Protein AF-0000000076551078 (afdb_homodimer)

pLDDT: mean 90.13, std 15.32, range [28.06, 98.62]

Solvent-accessible surface area (backbone atoms only — not comparable to full-atom values): 25215 Å² total; per-residue (Å²): 138,80,81,75,78,77,74,73,76,74,71,79,77,77,78,70,76,48,56,41,54,55,49,49,54,53,44,67,72,50,42,61,58,36,50,52,25,46,49,53,33,75,64,34,92,59,34,76,73,40,46,61,58,51,49,49,45,47,48,50,46,51,55,41,47,52,51,48,34,53,50,30,20,53,55,15,60,74,33,80,86,38,75,47,28,63,54,47,18,62,50,32,54,52,51,46,64,71,51,62,66,55,59,58,33,45,44,49,16,32,41,70,74,71,41,46,62,70,59,57,72,68,51,78,72,51,72,38,50,40,44,41,49,3,40,49,51,39,43,28,69,77,65,40,40,66,19,52,51,20,40,50,48,49,58,40,64,58,56,62,50,67,70,60,50,53,54,47,34,67,74,62,64,53,61,72,70,49,40,49,36,57,52,50,42,44,68,49,20,60,59,53,35,52,49,48,40,52,54,51,47,71,42,81,68,48,73,68,52,52,49,37,17,48,51,33,27,52,49,39,43,52,27,52,23,49,40,35,45,48,58,55,52,69,82,101,138,81,82,76,77,76,75,72,76,74,71,80,78,78,78,70,76,48,56,41,54,54,49,49,55,53,44,68,73,50,42,60,57,35,50,50,23,46,49,52,34,76,64,34,92,59,34,76,74,40,46,61,58,50,50,49,46,48,48,50,46,51,55,43,48,51,50,49,34,53,50,29,21,52,55,15,59,74,32,79,85,38,75,50,26,62,53,46,20,62,49,32,53,52,50,45,63,70,53,60,64,53,59,57,33,44,44,49,15,33,40,70,74,72,42,47,62,70,59,56,72,70,53,77,72,50,71,38,50,39,45,41,50,4,41,49,52,38,42,30,69,77,63,41,41,66,18,52,50,21,40,50,48,49,60,41,63,57,57,62,50,67,70,59,51,54,54,47,34,67,75,61,64,53,62,72,71,48,40,48,36,57,51,51,41,44,67,50,20,62,59,53,33,52,49,50,38,50,53,51,48,71,42,81,70,50,74,68,53,52,50,38,19,47,50,33,28,53,48,39,44,50,26,54,24,51,41,36,46,49,57,56,52,69,81,100

Foldseek 3Di:
DDPPPPPPPPPPPPPPDFLLRVLVVLCVVQCVLVVVLVVLQLPFPVNLVLVLVVLLQVLLLLVLLLVLLVVQLVLLVVVVPAQLSVLSNVVSVVVSVVSVCLSVLSQQLSVLVPQHPVNSVPDDHDPLSCQLSVVSVCLCVVPNSLLCLLVLLLVLPPQDAPVSLVVSCVVNVRDPSSCRSSVVSNVCSVVVNVVSSVSSRVGPDDPVSSVSNNVSNNSNSVSSSVVSNVSSPVVD/DDDPPPPPPPPPPPPPDFLLRVLVVLCVVQCVLVVVLVVLQLPFPVNLVLVLVVLLLVLLLLVLLLVLLVVQLVLLVVVVPAQLSVLSNVVSVVVSVVSVCLSVLSQQLSVLVPQHPVNSVPDDHDPLSCQLSVVSVCLCVVPNSLLCLLVLLLVLPPQDAPVSVVVSCVVNVRDPSSCRSSVVSNVCSVVVNVVSSVSSRVTPDDPVSSVSNNVSNNSNSVSSSVVSNVSSPVVD

Organism: NCBI:txid570835

Sequence (472 aa):
MGTVEYLSAAEPVINDPTHSQILWNKIRAAENRLNSSGDRFWNHPNLVELYPQFLIQMHHTMLGGLGLMDFAASRAKAMPHDPVAQIVAPYLTRHLTEEQDHIEWVLADLAVLGVDAKTVRGTAPAAQVVSLIGGQYYWINAGHPVALFGYLILLEGFAPIPHQLDSIMERTGLPSSSFSCLRGHAEDDPSHLADLNHILDSMPLTAEQTKRVGLSMFNTVDTVSSLLDDLSTQASMGTVEYLSAAEPVINDPTHSQILWNKIRAAENRLNSSGDRFWNHPNLVELYPQFLIQMHHTMLGGLGLMDFAASRAKAMPHDPVAQIVAPYLTRHLTEEQDHIEWVLADLAVLGVDAKTVRGTAPAAQVVSLIGGQYYWINAGHPVALFGYLILLEGFAPIPHQLDSIMERTGLPSSSFSCLRGHAEDDPSHLADLNHILDSMPLTAEQTKRVGLSMFNTVDTVSSLLDDLSTQAS

InterPro domains:
  IPR016084 Haem oxygenase-like, multi-helical [G3DSA:1.20.910.10] (31-236)
  IPR016084 Haem oxygenase-like, multi-helical [SSF48613] (20-224)

Secondary structure (DSSP, 8-state):
------------------HHHHHHHHHHHHHHHHHHHHHHHHT-TTHHHHHHHHHHHHHHHHHHHHHHHHHHHHHHHT-TT-HHHHHHHHHHHHHHHHHTTHHHHHHHHHHHTT--HHHHHHSPPPHHHHHHHHHHHHHHHHT-GGGHHHHHHHHHHHSPPHHHHHHHHHHH---GGGGHHHHHHHHHHHHHHHHHHHHHHHS---HHHHHHHHHHHHHHHHHHHHHHHHHHHHT-/------------------HHHHHHHHHHHHHHHHHHHHHHHHT-TTHHHHHHHHHHHHHHHHHHHHHHHHHHHHHHHT-TT-HHHHHHHHHHHHHHHHHTTHHHHHHHHHHHTT--HHHHHHSPPPHHHHHHHHHHHHHHHHT-GGGHHHHHHHHHHHSPPHHHHHHHHHHH---GGGGHHHHHHHHHHHHHHHHHHHHHHHS---HHHHHHHHHHHHHHHHHHHHHHHHHHHHT-

Radius of gyration: 26.38 Å; Cα contacts (8 Å, |Δi|>4): 538; chains: 2; bounding box: 137×66×60 Å

Nearest PDB structures (foldseek):
  3dde-assembly1_A  TM=8.020E-01  e=7.632E-06  Shewanella denitrificans OS217
  4wwj-assembly1_A  TM=7.926E-01  e=2.341E-05  Pseudomonas protegens Pf-5
  6p5q-assembly1_A  TM=7.565E-01  e=8.592E-05  Pseudomonas fluorescens
  6p5q-assembly1_B  TM=7.307E-01  e=9.398E-05  Pseudomonas fluorescens
  2gm7-assembly1_C  TM=5.978E-01  e=2.713E-03  Pyrobaculum aerophilum str. IM2

Structure (mmCIF, N/CA/C/O backbone):
data_AF-0000000076551078-model_v1
#
loop_
_entity.id
_entity.type
_entity.pdbx_description
1 polymer 'Heme oxygenase-like protein'
#
loop_
_atom_site.group_PDB
_atom_site.id
_atom_site.type_symbol
_atom_site.label_atom_id
_atom_site.label_alt_id
_atom_site.label_comp_id
_atom_site.label_asym_id
_atom_site.label_entity_id
_atom_site.label_seq_id
_atom_site.pdbx_PDB_ins_code
_atom_site.Cartn_x
_atom_site.Cartn_y
_atom_site.Cartn_z
_atom_site.occupancy
_atom_site.B_iso_or_equiv
_atom_site.auth_seq_id
_atom_site.auth_comp_id
_atom_site.auth_asym_id
_atom_site.auth_atom_id
_atom_site.pdbx_PDB_model_num
ATOM 1 N N . MET A 1 1 ? 68.562 -8.461 -31.156 1 28.06 1 MET A N 1
ATOM 2 C CA . MET A 1 1 ? 67.188 -7.855 -31.219 1 28.06 1 MET A CA 1
ATOM 3 C C . MET A 1 1 ? 66.188 -8.688 -30.422 1 28.06 1 MET A C 1
ATOM 5 O O . MET A 1 1 ? 65.812 -9.773 -30.859 1 28.06 1 MET A O 1
ATOM 9 N N . GLY A 1 2 ? 66.312 -8.828 -29.062 1 32.97 2 GLY A N 1
ATOM 10 C CA . GLY A 1 2 ? 65.688 -9.664 -28.094 1 32.97 2 GLY A CA 1
ATOM 11 C C . GLY A 1 2 ? 64.188 -9.359 -27.953 1 32.97 2 GLY A C 1
ATOM 12 O O . GLY A 1 2 ? 63.781 -8.203 -27.797 1 32.97 2 GLY A O 1
ATOM 13 N N . THR A 1 3 ? 63.312 -10.148 -28.594 1 34.22 3 THR A N 1
ATOM 14 C CA . THR A 1 3 ? 61.844 -10.055 -28.641 1 34.22 3 THR A CA 1
ATOM 15 C C . THR A 1 3 ? 61.25 -10.094 -27.234 1 34.22 3 THR A C 1
ATOM 17 O O . THR A 1 3 ? 61.375 -11.102 -26.531 1 34.22 3 THR A O 1
ATOM 20 N N . VAL A 1 4 ? 61.219 -8.953 -26.5 1 35.09 4 VAL A N 1
ATOM 21 C CA . VAL A 1 4 ? 60.531 -8.805 -25.203 1 35.09 4 VAL A CA 1
ATOM 22 C C . VAL A 1 4 ? 59.094 -9.219 -25.344 1 35.09 4 VAL A C 1
ATOM 24 O O . VAL A 1 4 ? 58.344 -8.68 -26.172 1 35.09 4 VAL A O 1
ATOM 27 N N . GLU A 1 5 ? 58.688 -10.453 -24.969 1 33.12 5 GLU A N 1
ATOM 28 C CA . GLU A 1 5 ? 57.312 -10.938 -24.812 1 33.12 5 GLU A CA 1
ATOM 29 C C . GLU A 1 5 ? 56.562 -10.062 -23.828 1 33.12 5 GLU A C 1
ATOM 31 O O . GLU A 1 5 ? 56.969 -9.906 -22.672 1 33.12 5 GLU A O 1
ATOM 36 N N . TYR A 1 6 ? 55.875 -8.953 -24.266 1 31.22 6 TYR A N 1
ATOM 37 C CA . TYR A 1 6 ? 54.875 -8.203 -23.484 1 31.22 6 TYR A CA 1
ATOM 38 C C . TYR A 1 6 ? 53.844 -9.117 -22.891 1 31.22 6 TYR A C 1
ATOM 40 O O . TYR A 1 6 ? 53.062 -9.734 -23.625 1 31.22 6 TYR A O 1
ATOM 48 N N . LEU A 1 7 ? 54.125 -9.875 -21.828 1 33.97 7 LEU A N 1
ATOM 49 C CA . LEU A 1 7 ? 53.062 -10.5 -21.094 1 33.97 7 LEU A CA 1
ATOM 50 C C . LEU A 1 7 ? 52 -9.484 -20.719 1 33.97 7 LEU A C 1
ATOM 52 O O . LEU A 1 7 ? 52.281 -8.484 -20.047 1 33.97 7 LEU A O 1
ATOM 56 N N . SER A 1 8 ? 51.094 -9.172 -21.609 1 32.88 8 SER A N 1
ATOM 57 C CA . SER A 1 8 ? 49.906 -8.383 -21.266 1 32.88 8 SER A CA 1
ATOM 58 C C . SER A 1 8 ? 49.312 -8.859 -19.938 1 32.88 8 SER A C 1
ATOM 60 O O . SER A 1 8 ? 49.062 -10.055 -19.766 1 32.88 8 SER A O 1
ATOM 62 N N . ALA A 1 9 ? 49.594 -8.312 -18.828 1 36.22 9 ALA A N 1
ATOM 63 C CA . ALA A 1 9 ? 48.938 -8.516 -17.531 1 36.22 9 ALA A CA 1
ATOM 64 C C . ALA A 1 9 ? 47.438 -8.688 -17.688 1 36.22 9 ALA A C 1
ATOM 66 O O . ALA A 1 9 ? 46.75 -7.77 -18.109 1 36.22 9 ALA A O 1
ATOM 67 N N . ALA A 1 10 ? 47.031 -9.852 -18.047 1 38.16 10 ALA A N 1
ATOM 68 C CA . ALA A 1 10 ? 45.625 -10.219 -17.984 1 38.16 10 ALA A CA 1
ATOM 69 C C . ALA A 1 10 ? 44.938 -9.617 -16.734 1 38.16 10 ALA A C 1
ATOM 71 O O . ALA A 1 10 ? 45.406 -9.82 -15.617 1 38.16 10 ALA A O 1
ATOM 72 N N . GLU A 1 11 ? 44.406 -8.414 -16.734 1 40.09 11 GLU A N 1
ATOM 73 C CA . GLU A 1 11 ? 43.625 -7.836 -15.633 1 40.09 11 GLU A CA 1
ATOM 74 C C . GLU A 1 11 ? 42.719 -8.875 -15.008 1 40.09 11 GLU A C 1
ATOM 76 O O . GLU A 1 11 ? 42.031 -9.609 -15.719 1 40.09 11 GLU A O 1
ATOM 81 N N . PRO A 1 12 ? 42.906 -9.445 -13.82 1 39.56 12 PRO A N 1
ATOM 82 C CA . PRO A 1 12 ? 41.938 -10.352 -13.18 1 39.56 12 PRO A CA 1
ATOM 83 C C . PRO A 1 12 ? 40.5 -9.906 -13.359 1 39.56 12 PRO A C 1
ATOM 85 O O . PRO A 1 12 ? 40.188 -8.734 -13.156 1 39.56 12 PRO A O 1
ATOM 88 N N . VAL A 1 13 ? 39.688 -10.375 -14.281 1 42.12 13 VAL A N 1
ATOM 89 C CA . VAL A 1 13 ? 38.25 -10.148 -14.469 1 42.12 13 VAL A CA 1
ATOM 90 C C . VAL A 1 13 ? 37.531 -10.242 -13.125 1 42.12 13 VAL A C 1
ATOM 92 O O . VAL A 1 13 ? 37.406 -11.336 -12.562 1 42.12 13 VAL A O 1
ATOM 95 N N . ILE A 1 14 ? 37.812 -9.531 -12.141 1 48.12 14 ILE A N 1
ATOM 96 C CA . ILE A 1 14 ? 37.031 -9.508 -10.914 1 48.12 14 ILE A CA 1
ATOM 97 C C . ILE A 1 14 ? 35.531 -9.586 -11.242 1 48.12 14 ILE A C 1
ATOM 99 O O . ILE A 1 14 ? 35 -8.688 -11.883 1 48.12 14 ILE A O 1
ATOM 103 N N . ASN A 1 15 ? 34.875 -10.727 -11.562 1 62.06 15 ASN A N 1
ATOM 104 C CA . ASN A 1 15 ? 33.5 -11 -12.031 1 62.06 15 ASN A CA 1
ATOM 105 C C . ASN A 1 15 ? 32.469 -10.461 -11.055 1 62.06 15 ASN A C 1
ATOM 107 O O . ASN A 1 15 ? 32.156 -11.102 -10.047 1 62.06 15 ASN A O 1
ATOM 111 N N . ASP A 1 16 ? 32.188 -9.234 -10.852 1 83 16 ASP A N 1
ATOM 112 C CA . ASP A 1 16 ? 31.172 -8.609 -10.031 1 83 16 ASP A CA 1
ATOM 113 C C . ASP A 1 16 ? 29.828 -9.312 -10.211 1 83 16 ASP A C 1
ATOM 115 O O . ASP A 1 16 ? 29.469 -9.695 -11.328 1 83 16 ASP A O 1
ATOM 119 N N . PRO A 1 17 ? 29.281 -9.688 -9.078 1 93.38 17 PRO A N 1
ATOM 120 C CA . PRO A 1 17 ? 27.984 -10.344 -9.203 1 93.38 17 PRO A CA 1
ATOM 121 C C . PRO A 1 17 ? 26.969 -9.508 -10 1 93.38 17 PRO A C 1
ATOM 123 O O . PRO A 1 17 ? 27.016 -8.281 -9.961 1 93.38 17 PRO A O 1
ATOM 126 N N . THR A 1 18 ? 26.203 -10.25 -10.773 1 96.56 18 THR A N 1
ATOM 127 C CA . THR A 1 18 ? 25.125 -9.594 -11.492 1 96.56 18 THR A CA 1
ATOM 128 C C . THR A 1 18 ? 24.047 -9.094 -10.531 1 96.56 18 THR A C 1
ATOM 130 O O . THR A 1 18 ? 24.062 -9.438 -9.344 1 96.56 18 THR A O 1
ATOM 133 N N . HIS A 1 19 ? 23.172 -8.273 -10.977 1 97.69 19 HIS A N 1
ATOM 134 C CA . HIS A 1 19 ? 22.078 -7.766 -10.156 1 97.69 19 HIS A CA 1
ATOM 135 C C . HIS A 1 19 ? 21.188 -8.898 -9.656 1 97.69 19 HIS A C 1
ATOM 137 O O . HIS A 1 19 ? 20.766 -8.898 -8.5 1 97.69 19 HIS A O 1
ATOM 143 N N . SER A 1 20 ? 20.906 -9.836 -10.531 1 97.31 20 SER A N 1
ATOM 144 C CA . SER A 1 20 ? 20.062 -10.961 -10.109 1 97.31 20 SER A CA 1
ATOM 145 C C . SER A 1 20 ? 20.766 -11.812 -9.062 1 97.31 20 SER A C 1
ATOM 147 O O . SER A 1 20 ? 20.125 -12.32 -8.141 1 97.31 20 SER A O 1
ATOM 149 N N . GLN A 1 21 ? 22.031 -12 -9.203 1 96.62 21 GLN A N 1
ATOM 150 C CA . GLN A 1 21 ? 22.781 -12.75 -8.203 1 96.62 21 GLN A CA 1
ATOM 151 C C . GLN A 1 21 ? 22.734 -12.07 -6.84 1 96.62 21 GLN A C 1
ATOM 153 O O . GLN A 1 21 ? 22.594 -12.734 -5.812 1 96.62 21 GLN A O 1
ATOM 158 N N . ILE A 1 22 ? 22.891 -10.797 -6.863 1 96.94 22 ILE A N 1
ATOM 159 C CA . ILE A 1 22 ? 22.797 -10.023 -5.629 1 96.94 22 ILE A CA 1
ATOM 160 C C . ILE A 1 22 ? 21.422 -10.234 -4.996 1 96.94 22 ILE A C 1
ATOM 162 O O . ILE A 1 22 ? 21.328 -10.484 -3.793 1 96.94 22 ILE A O 1
ATOM 166 N N . LEU A 1 23 ? 20.375 -10.125 -5.781 1 97.19 23 LEU A N 1
ATOM 167 C CA . LEU A 1 23 ? 19.016 -10.297 -5.277 1 97.19 23 LEU A CA 1
ATOM 168 C C . LEU A 1 23 ? 18.812 -11.711 -4.746 1 97.19 23 LEU A C 1
ATOM 170 O O . LEU A 1 23 ? 18.25 -11.898 -3.666 1 97.19 23 LEU A O 1
ATOM 174 N N . TRP A 1 24 ? 19.297 -12.742 -5.434 1 96 24 TRP A N 1
ATOM 175 C CA . TRP A 1 24 ? 19.078 -14.125 -5.031 1 96 24 TRP A CA 1
ATOM 176 C C . TRP A 1 24 ? 19.875 -14.453 -3.773 1 96 24 TRP A C 1
ATOM 178 O O . TRP A 1 24 ? 19.469 -15.305 -2.977 1 96 24 TRP A O 1
ATOM 188 N N . ASN A 1 25 ? 20.984 -13.797 -3.578 1 96.19 25 ASN A N 1
ATOM 189 C CA . ASN A 1 25 ? 21.672 -13.922 -2.297 1 96.19 25 ASN A CA 1
ATOM 190 C C . ASN A 1 25 ? 20.797 -13.422 -1.145 1 96.19 25 ASN A C 1
ATOM 192 O O . ASN A 1 25 ? 20.781 -14.031 -0.072 1 96.19 25 ASN A O 1
ATOM 196 N N . LYS A 1 26 ? 20.141 -12.352 -1.36 1 96.12 26 LYS A N 1
ATOM 197 C CA . LYS A 1 26 ? 19.219 -11.828 -0.355 1 96.12 26 LYS A CA 1
ATOM 198 C C . LYS A 1 26 ? 18.031 -12.773 -0.151 1 96.12 26 LYS A C 1
ATOM 200 O O . LYS A 1 26 ? 17.594 -12.984 0.979 1 96.12 26 LYS A O 1
ATOM 205 N N . ILE A 1 27 ? 17.547 -13.32 -1.249 1 95.75 27 ILE A N 1
ATOM 206 C CA . ILE A 1 27 ? 16.422 -14.242 -1.168 1 95.75 27 ILE A CA 1
ATOM 207 C C . ILE A 1 27 ? 16.828 -15.469 -0.355 1 95.75 27 ILE A C 1
ATOM 209 O O . ILE A 1 27 ? 16.078 -15.906 0.53 1 95.75 27 ILE A O 1
ATOM 213 N N . ARG A 1 28 ? 17.969 -16.016 -0.592 1 94.5 28 ARG A N 1
ATOM 214 C CA . ARG A 1 28 ? 18.453 -17.188 0.124 1 94.5 28 ARG A CA 1
ATOM 215 C C . ARG A 1 28 ? 18.562 -16.922 1.619 1 94.5 28 ARG A C 1
ATOM 217 O O . ARG A 1 28 ? 18.328 -17.797 2.441 1 94.5 28 ARG A O 1
ATOM 224 N N . ALA A 1 29 ? 18.844 -15.688 1.913 1 93.69 29 ALA A N 1
ATOM 225 C CA . ALA A 1 29 ? 19 -15.305 3.314 1 93.69 29 ALA A CA 1
ATOM 226 C C . ALA A 1 29 ? 17.641 -15.172 3.994 1 93.69 29 ALA A C 1
ATOM 228 O O . ALA A 1 29 ? 17.531 -15.289 5.219 1 93.69 29 ALA A O 1
ATOM 229 N N . ALA A 1 30 ? 16.609 -15 3.193 1 93.88 30 ALA A N 1
ATOM 230 C CA . ALA A 1 30 ? 15.32 -14.672 3.789 1 93.88 30 ALA A CA 1
ATOM 231 C C . ALA A 1 30 ? 14.312 -15.797 3.549 1 93.88 30 ALA A C 1
ATOM 233 O O . ALA A 1 30 ? 13.258 -15.828 4.184 1 93.88 30 ALA A O 1
ATOM 234 N N . GLU A 1 31 ? 14.664 -16.75 2.719 1 92.38 31 GLU A N 1
ATOM 235 C CA . GLU A 1 31 ? 13.664 -17.688 2.209 1 92.38 31 GLU A CA 1
ATOM 236 C C . GLU A 1 31 ? 13.242 -18.688 3.281 1 92.38 31 GLU A C 1
ATOM 238 O O . GLU A 1 31 ? 12.203 -19.344 3.154 1 92.38 31 GLU A O 1
ATOM 243 N N . ASN A 1 32 ? 14.016 -18.828 4.371 1 93.44 32 ASN A N 1
ATOM 244 C CA . ASN A 1 32 ? 13.656 -19.797 5.41 1 93.44 32 ASN A CA 1
ATOM 245 C C . ASN A 1 32 ? 12.305 -19.453 6.043 1 93.44 32 ASN A C 1
ATOM 247 O O . ASN A 1 32 ? 11.531 -20.344 6.383 1 93.44 32 ASN A O 1
ATOM 251 N N . ARG A 1 33 ? 12.086 -18.188 6.25 1 94.19 33 ARG A N 1
ATOM 252 C CA . ARG A 1 33 ? 10.805 -17.75 6.805 1 94.19 33 ARG A CA 1
ATOM 253 C C . ARG A 1 33 ? 9.656 -18.156 5.891 1 94.19 33 ARG A C 1
ATOM 255 O O . ARG A 1 33 ? 8.648 -18.688 6.352 1 94.19 33 ARG A O 1
ATOM 262 N N . LEU A 1 34 ? 9.82 -17.906 4.68 1 93.69 34 LEU A N 1
ATOM 263 C CA . LEU A 1 34 ? 8.797 -18.203 3.682 1 93.69 34 LEU A CA 1
ATOM 264 C C . LEU A 1 34 ? 8.594 -19.719 3.559 1 93.69 34 LEU A C 1
ATOM 266 O O . LEU A 1 34 ? 7.453 -20.188 3.514 1 93.69 34 LEU A O 1
ATOM 270 N N . ASN A 1 35 ? 9.695 -20.422 3.537 1 92.75 35 ASN A N 1
ATOM 271 C CA . ASN A 1 35 ? 9.617 -21.875 3.439 1 92.75 35 ASN A CA 1
ATOM 272 C C . ASN A 1 35 ? 8.93 -22.484 4.66 1 92.75 35 ASN A C 1
ATOM 274 O O . ASN A 1 35 ? 8.141 -23.422 4.527 1 92.75 35 ASN A O 1
ATOM 278 N N . SER A 1 36 ? 9.234 -21.969 5.824 1 94.94 36 SER A N 1
ATOM 279 C CA . SER A 1 36 ? 8.633 -22.484 7.047 1 94.94 36 SER A CA 1
ATOM 280 C C . SER A 1 36 ? 7.125 -22.25 7.07 1 94.94 36 SER A C 1
ATOM 282 O O . SER A 1 36 ? 6.352 -23.156 7.402 1 94.94 36 SER A O 1
ATOM 284 N N . SER A 1 37 ? 6.75 -21.047 6.707 1 94.81 37 SER A N 1
ATOM 285 C CA . SER A 1 37 ? 5.324 -20.734 6.648 1 94.81 37 SER A CA 1
ATOM 286 C C . SER A 1 37 ? 4.621 -21.578 5.586 1 94.81 37 SER A C 1
ATOM 288 O O . SER A 1 37 ? 3.504 -22.047 5.801 1 9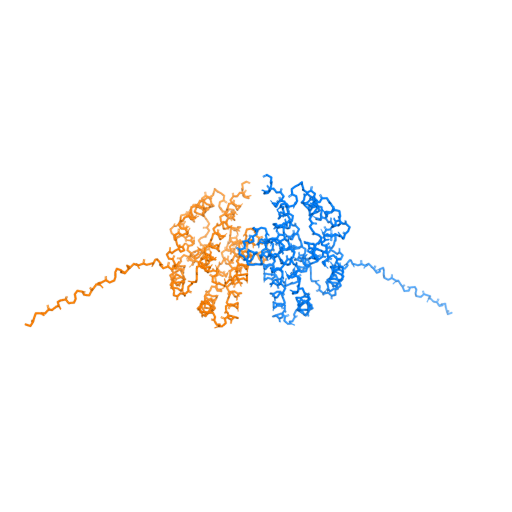4.81 37 SER A O 1
ATOM 290 N N . GLY A 1 38 ? 5.293 -21.719 4.465 1 93.5 38 GLY A N 1
ATOM 291 C CA . GLY A 1 38 ? 4.746 -22.562 3.41 1 93.5 38 GLY A CA 1
ATOM 292 C C . GLY A 1 38 ? 4.578 -24 3.826 1 93.5 38 GLY A C 1
ATOM 293 O O . GLY A 1 38 ? 3.535 -24.609 3.58 1 93.5 38 GLY A O 1
ATOM 294 N N . ASP A 1 39 ? 5.57 -24.5 4.457 1 92.62 39 ASP A N 1
ATOM 295 C CA . ASP A 1 39 ? 5.523 -25.891 4.93 1 92.62 39 ASP A CA 1
ATOM 296 C C . ASP A 1 39 ? 4.379 -26.078 5.922 1 92.62 39 ASP A C 1
ATOM 298 O O . ASP A 1 39 ? 3.658 -27.078 5.852 1 92.62 39 ASP A O 1
ATOM 302 N N . ARG A 1 40 ? 4.234 -25.172 6.828 1 94.12 40 ARG A N 1
ATOM 303 C CA . ARG A 1 40 ? 3.148 -25.266 7.797 1 94.12 40 ARG A CA 1
ATOM 304 C C . ARG A 1 40 ? 1.79 -25.234 7.105 1 94.12 40 ARG A C 1
ATOM 306 O O . ARG A 1 40 ? 0.884 -25.984 7.473 1 94.12 40 ARG A O 1
ATOM 313 N N . PHE A 1 41 ? 1.67 -24.469 6.137 1 94.69 41 PHE A N 1
ATOM 314 C CA . PHE A 1 41 ? 0.393 -24.344 5.441 1 94.69 41 PHE A CA 1
ATOM 315 C C . PHE A 1 41 ? 0.088 -25.609 4.641 1 94.69 41 PHE A C 1
ATOM 317 O O . PHE A 1 41 ? -0.972 -26.219 4.809 1 94.69 41 PHE A O 1
ATOM 324 N N . TRP A 1 42 ? 1.004 -26.062 3.852 1 93.56 42 TRP A N 1
ATOM 325 C CA . TRP A 1 42 ? 0.754 -27.141 2.896 1 93.56 42 TRP A CA 1
ATOM 326 C C . TRP A 1 42 ? 0.666 -28.484 3.607 1 93.56 42 TRP A C 1
ATOM 328 O O . TRP A 1 42 ? 0.124 -29.453 3.059 1 93.56 42 TRP A O 1
ATOM 338 N N . ASN A 1 43 ? 1.2 -28.484 4.805 1 93.19 43 ASN A N 1
ATOM 339 C CA . ASN A 1 43 ? 1.13 -29.719 5.574 1 93.19 43 ASN A CA 1
ATOM 340 C C . ASN A 1 43 ? 0.105 -29.625 6.699 1 93.19 43 ASN A C 1
ATOM 342 O O . ASN A 1 43 ? 0.049 -30.5 7.57 1 93.19 43 ASN A O 1
ATOM 346 N N . HIS A 1 44 ? -0.663 -28.609 6.652 1 94.88 44 HIS A N 1
ATOM 347 C CA . HIS A 1 44 ? -1.674 -28.438 7.688 1 94.88 44 HIS A CA 1
ATOM 348 C C . HIS A 1 44 ? -2.689 -29.578 7.676 1 94.88 44 HIS A C 1
ATOM 350 O O . HIS A 1 44 ? -3.121 -30.016 6.605 1 94.88 44 HIS A O 1
ATOM 356 N N . PRO A 1 45 ? -3.102 -30.047 8.859 1 94.06 45 PRO A N 1
ATOM 357 C CA . PRO A 1 45 ? -4.043 -31.156 8.906 1 94.06 45 PRO A CA 1
ATOM 358 C C . PRO A 1 45 ? -5.41 -30.812 8.328 1 94.06 45 PRO A C 1
ATOM 360 O O . PRO A 1 45 ? -6.133 -31.688 7.855 1 94.06 45 PRO A O 1
ATOM 363 N N . ASN A 1 46 ? -5.789 -29.594 8.359 1 95.75 46 ASN A N 1
ATOM 364 C CA . ASN A 1 46 ? -7.078 -29.141 7.84 1 95.75 46 ASN A CA 1
ATOM 365 C C . ASN A 1 46 ? -6.926 -28.422 6.5 1 95.75 46 ASN A C 1
ATOM 367 O O . ASN A 1 46 ? -7.645 -27.469 6.215 1 95.75 46 ASN A O 1
ATOM 371 N N . LEU A 1 47 ? -5.992 -28.797 5.684 1 95.75 47 LEU A N 1
ATOM 372 C CA . LEU A 1 47 ? -5.68 -28.141 4.426 1 95.75 47 LEU A CA 1
ATOM 373 C C . LEU A 1 47 ? -6.895 -28.109 3.508 1 95.75 47 LEU A C 1
ATOM 375 O O . LEU A 1 47 ? -7.109 -27.125 2.783 1 95.75 47 LEU A O 1
ATOM 379 N N . VAL A 1 48 ? -7.73 -29.109 3.545 1 96.19 48 VAL A N 1
ATOM 380 C CA . VAL A 1 48 ? -8.898 -29.203 2.672 1 96.19 48 VAL A CA 1
ATOM 381 C C . VAL A 1 48 ? -9.82 -28 2.916 1 96.19 48 VAL A C 1
ATOM 383 O O . VAL A 1 48 ? -10.375 -27.438 1.974 1 96.19 48 VAL A O 1
ATOM 386 N N . GLU A 1 49 ? -9.875 -27.609 4.148 1 95.5 49 GLU A N 1
ATOM 387 C CA . GLU A 1 49 ? -10.719 -26.469 4.516 1 95.5 49 GLU A CA 1
ATOM 388 C C . GLU A 1 49 ? -10.023 -25.141 4.223 1 95.5 49 GLU A C 1
ATOM 390 O O . GLU A 1 49 ? -10.688 -24.156 3.902 1 95.5 49 GLU A O 1
ATOM 395 N N . LEU A 1 50 ? -8.734 -25.156 4.238 1 96.56 50 LEU A N 1
ATOM 396 C CA . LEU A 1 50 ? -7.957 -23.922 4.125 1 96.56 50 LEU A CA 1
ATOM 397 C C . LEU A 1 50 ? -7.691 -23.578 2.662 1 96.56 50 LEU A C 1
ATOM 399 O O . LEU A 1 50 ? -7.523 -22.406 2.312 1 96.56 50 LEU A O 1
ATOM 403 N N . TYR A 1 51 ? -7.723 -24.547 1.816 1 96.69 51 TYR A N 1
ATOM 404 C CA . TYR A 1 51 ? -7.266 -24.406 0.437 1 96.69 51 TYR A CA 1
ATOM 405 C C . TYR A 1 51 ? -8.125 -23.406 -0.328 1 96.69 51 TYR A C 1
ATOM 407 O O . TYR A 1 51 ? -7.598 -22.516 -1.002 1 96.69 51 TYR A O 1
ATOM 415 N N . PRO A 1 52 ? -9.453 -23.5 -0.187 1 97.19 52 PRO A N 1
ATOM 416 C CA . PRO A 1 52 ? -10.242 -22.484 -0.885 1 97.19 52 PRO A CA 1
ATOM 417 C C . PRO A 1 52 ? -9.938 -21.062 -0.392 1 97.19 52 PRO A C 1
ATOM 419 O O . PRO A 1 52 ? -9.953 -20.109 -1.181 1 97.19 52 PRO A O 1
ATOM 422 N N . GLN A 1 53 ? -9.664 -20.906 0.886 1 96.81 53 GLN A N 1
ATOM 423 C CA . GLN A 1 53 ? -9.328 -19.594 1.431 1 96.81 53 GLN A CA 1
ATOM 424 C C . GLN A 1 53 ? -8 -19.078 0.87 1 96.81 53 GLN A C 1
ATOM 426 O O . GLN A 1 53 ? -7.855 -17.891 0.596 1 96.81 53 GLN A O 1
ATOM 431 N N . PHE A 1 54 ? -7.129 -20.031 0.753 1 96.94 54 PHE A N 1
ATOM 432 C CA . PHE A 1 54 ? -5.844 -19.703 0.144 1 96.94 54 PHE A CA 1
ATOM 433 C C . PHE A 1 54 ? -6.035 -19.234 -1.293 1 96.94 54 PHE A C 1
ATOM 435 O O . PHE A 1 54 ? -5.465 -18.219 -1.7 1 96.94 54 PHE A O 1
ATOM 442 N N . LEU A 1 55 ? -6.848 -19.906 -2.068 1 97.19 55 LEU A N 1
ATOM 443 C CA . LEU A 1 55 ? -7.082 -19.562 -3.463 1 97.19 55 LEU A CA 1
ATOM 444 C C . LEU A 1 55 ? -7.762 -18.188 -3.572 1 97.19 55 LEU A C 1
ATOM 446 O O . LEU A 1 55 ? -7.488 -17.438 -4.5 1 97.19 55 LEU A O 1
ATOM 450 N N . ILE A 1 56 ? -8.625 -17.922 -2.654 1 97.5 56 ILE A N 1
ATOM 451 C CA . ILE A 1 56 ? -9.289 -16.625 -2.646 1 97.5 56 ILE A CA 1
ATOM 452 C C . ILE A 1 56 ? -8.25 -15.523 -2.453 1 97.5 56 ILE A C 1
ATOM 454 O O . ILE A 1 56 ? -8.25 -14.531 -3.186 1 97.5 56 ILE A O 1
ATOM 458 N N . GLN A 1 57 ? -7.344 -15.695 -1.54 1 97.12 57 GLN A N 1
ATOM 459 C CA . GLN A 1 57 ? -6.316 -14.688 -1.307 1 97.12 57 GLN A CA 1
ATOM 460 C C . GLN A 1 57 ? -5.336 -14.625 -2.473 1 97.12 57 GLN A C 1
ATOM 462 O O . GLN A 1 57 ? -4.816 -13.555 -2.799 1 97.12 57 GLN A O 1
ATOM 467 N N . MET A 1 58 ? -5.082 -15.766 -3.047 1 95.94 58 MET A N 1
ATOM 468 C CA . MET A 1 58 ? -4.25 -15.781 -4.25 1 95.94 58 MET A CA 1
ATOM 469 C C . MET A 1 58 ? -4.895 -14.969 -5.367 1 95.94 58 MET A C 1
ATOM 471 O O . MET A 1 58 ? -4.207 -14.25 -6.09 1 95.94 58 MET A O 1
ATOM 475 N N . HIS A 1 59 ? -6.188 -15.102 -5.523 1 96.62 59 HIS A N 1
ATOM 476 C CA . HIS A 1 59 ? -6.91 -14.312 -6.512 1 96.62 59 HIS A CA 1
ATOM 477 C C . HIS A 1 59 ? -6.715 -12.82 -6.27 1 96.62 59 HIS A C 1
ATOM 479 O O . HIS A 1 59 ? -6.406 -12.07 -7.199 1 96.62 59 HIS A O 1
ATOM 485 N N . HIS A 1 60 ? -6.895 -12.414 -5.035 1 95.44 60 HIS A N 1
ATOM 486 C CA . HIS A 1 60 ? -6.695 -11.008 -4.695 1 95.44 60 HIS A CA 1
ATOM 487 C C . HIS A 1 60 ? -5.266 -10.562 -4.977 1 95.44 60 HIS A C 1
ATOM 489 O O . HIS A 1 60 ? -5.035 -9.453 -5.461 1 95.44 60 HIS A O 1
ATOM 495 N N . THR A 1 61 ? -4.316 -11.391 -4.695 1 95.88 61 THR A N 1
ATOM 496 C CA . THR A 1 61 ? -2.908 -11.078 -4.902 1 95.88 61 THR A CA 1
ATOM 497 C C . THR A 1 61 ? -2.598 -10.953 -6.391 1 95.88 61 THR A C 1
ATOM 499 O O . THR A 1 61 ? -1.902 -10.023 -6.812 1 95.88 61 THR A O 1
ATOM 502 N N . MET A 1 62 ? -3.129 -11.875 -7.152 1 95.06 62 MET A N 1
ATOM 503 C CA . MET A 1 62 ? -2.9 -11.852 -8.594 1 95.06 62 MET A CA 1
ATOM 504 C C . MET A 1 62 ? -3.508 -10.609 -9.219 1 95.06 62 MET A C 1
ATOM 506 O O . MET A 1 62 ? -2.881 -9.961 -10.07 1 95.06 62 MET A O 1
ATOM 510 N N . LEU A 1 63 ? -4.703 -10.289 -8.812 1 94.31 63 LEU A N 1
ATOM 511 C CA . LEU A 1 63 ? -5.348 -9.078 -9.305 1 94.31 63 LEU A CA 1
ATOM 512 C C . LEU A 1 63 ? -4.527 -7.844 -8.938 1 94.31 63 LEU A C 1
ATOM 514 O O . LEU A 1 63 ? -4.34 -6.949 -9.766 1 94.31 63 LEU A O 1
ATOM 518 N N . GLY A 1 64 ? -4.098 -7.797 -7.699 1 95.56 64 GLY A N 1
ATOM 519 C CA . GLY A 1 64 ? -3.225 -6.711 -7.277 1 95.56 64 GLY A CA 1
ATOM 520 C C . GLY A 1 64 ? -1.939 -6.633 -8.078 1 95.56 64 GLY A C 1
ATOM 521 O O . GLY A 1 64 ? -1.473 -5.539 -8.406 1 95.56 64 GLY A O 1
ATOM 522 N N . GLY A 1 65 ? -1.408 -7.789 -8.367 1 96.31 65 GLY A N 1
ATOM 523 C CA . GLY A 1 65 ? -0.184 -7.84 -9.148 1 96.31 65 GLY A CA 1
ATOM 524 C C . GLY A 1 65 ? -0.336 -7.242 -10.539 1 96.31 65 GLY A C 1
ATOM 525 O O . GLY A 1 65 ? 0.566 -6.559 -11.023 1 96.31 65 GLY A O 1
ATOM 526 N N . LEU A 1 66 ? -1.47 -7.508 -11.188 1 95.75 66 LEU A N 1
ATOM 527 C CA . LEU A 1 66 ? -1.738 -6.895 -12.484 1 95.75 66 LEU A CA 1
ATOM 528 C C . LEU A 1 66 ? -1.758 -5.375 -12.367 1 95.75 66 LEU A C 1
ATOM 530 O O . LEU A 1 66 ? -1.178 -4.68 -13.203 1 95.75 66 LEU A O 1
ATOM 534 N N . GLY A 1 67 ? -2.396 -4.918 -11.352 1 94.5 67 GLY A N 1
ATOM 535 C CA . GLY A 1 67 ? -2.426 -3.482 -11.109 1 94.5 67 GLY A CA 1
ATOM 536 C C . GLY A 1 67 ? -1.05 -2.889 -10.875 1 94.5 67 GLY A C 1
ATOM 537 O O . GLY A 1 67 ? -0.745 -1.802 -11.375 1 94.5 67 GLY A O 1
ATOM 538 N N . LEU A 1 68 ? -0.271 -3.57 -10.125 1 97.56 68 LEU A N 1
ATOM 539 C CA . LEU A 1 68 ? 1.084 -3.117 -9.836 1 97.56 68 LEU A CA 1
ATOM 540 C C . LEU A 1 68 ? 1.901 -2.992 -11.117 1 97.56 68 LEU A C 1
ATOM 542 O O . LEU A 1 68 ? 2.625 -2.012 -11.305 1 97.56 68 LEU A O 1
ATOM 546 N N . MET A 1 69 ? 1.777 -3.982 -11.969 1 97.75 69 MET A N 1
ATOM 547 C CA . MET A 1 69 ? 2.545 -3.949 -13.211 1 97.75 69 MET A CA 1
ATOM 548 C C . MET A 1 69 ? 2.084 -2.803 -14.109 1 97.75 69 MET A C 1
ATOM 550 O O . MET A 1 69 ? 2.906 -2.109 -14.711 1 97.75 69 MET A O 1
ATOM 554 N N . ASP A 1 70 ? 0.845 -2.607 -14.148 1 95.56 70 ASP A N 1
ATOM 555 C CA . ASP A 1 70 ? 0.307 -1.493 -14.922 1 95.56 70 ASP A CA 1
ATOM 556 C C . ASP A 1 70 ? 0.813 -0.156 -14.383 1 95.56 70 ASP A C 1
ATOM 558 O O . ASP A 1 70 ? 1.243 0.706 -15.148 1 95.56 70 ASP A O 1
ATOM 562 N N . PHE A 1 71 ? 0.777 -0.006 -13.125 1 95.56 71 PHE A N 1
ATOM 563 C CA . PHE A 1 71 ? 1.202 1.223 -12.469 1 95.56 71 PHE A CA 1
ATOM 564 C C . PHE A 1 71 ? 2.693 1.458 -12.672 1 95.56 71 PHE A C 1
ATOM 566 O O . PHE A 1 71 ? 3.109 2.561 -13.031 1 95.56 71 PHE A O 1
ATOM 573 N N . ALA A 1 72 ? 3.455 0.455 -12.438 1 97.88 72 ALA A N 1
ATOM 574 C CA . ALA A 1 72 ? 4.902 0.569 -12.578 1 97.88 72 ALA A CA 1
ATOM 575 C C . ALA A 1 72 ? 5.297 0.886 -14.016 1 97.88 72 ALA A C 1
ATOM 577 O O . ALA A 1 72 ? 6.199 1.69 -14.258 1 97.88 72 ALA A O 1
ATOM 578 N N . ALA A 1 73 ? 4.609 0.242 -14.953 1 97.75 73 ALA A N 1
ATOM 579 C CA . ALA A 1 73 ? 4.875 0.534 -16.359 1 97.75 73 ALA A CA 1
ATOM 580 C C . ALA A 1 73 ? 4.566 1.993 -16.688 1 97.75 73 ALA A C 1
ATOM 582 O O . ALA A 1 73 ? 5.352 2.664 -17.359 1 97.75 73 ALA A O 1
ATOM 583 N N . SER A 1 74 ? 3.482 2.439 -16.203 1 95.12 74 SER A N 1
ATOM 584 C CA . SER A 1 74 ? 3.086 3.824 -16.422 1 95.12 74 SER A CA 1
ATOM 585 C C . SER A 1 74 ? 4.086 4.797 -15.812 1 95.12 74 SER A C 1
ATOM 587 O O . SER A 1 74 ? 4.457 5.793 -16.438 1 95.12 74 SER A O 1
ATOM 589 N N . ARG A 1 75 ? 4.496 4.547 -14.648 1 95.94 75 ARG A N 1
ATOM 590 C CA . ARG A 1 75 ? 5.48 5.391 -13.984 1 95.94 75 ARG A CA 1
ATOM 591 C C . ARG A 1 75 ? 6.805 5.387 -14.742 1 95.94 75 ARG A C 1
ATOM 593 O O . ARG A 1 75 ? 7.453 6.43 -14.875 1 95.94 75 ARG A O 1
ATOM 600 N N . ALA A 1 76 ? 7.168 4.227 -15.219 1 98.06 76 ALA A N 1
ATOM 601 C CA . ALA A 1 76 ? 8.414 4.109 -15.977 1 98.06 76 ALA A CA 1
ATOM 602 C C . ALA A 1 76 ? 8.336 4.898 -17.281 1 98.06 76 ALA A C 1
ATOM 604 O O . ALA A 1 76 ? 9.305 5.566 -17.656 1 98.06 76 ALA A O 1
ATOM 605 N N . LYS A 1 77 ? 7.207 4.863 -17.922 1 96.94 77 LYS A N 1
ATOM 606 C CA . LYS A 1 77 ? 7.012 5.602 -19.156 1 96.94 77 LYS A CA 1
ATOM 607 C C . LYS A 1 77 ? 7.117 7.105 -18.938 1 96.94 77 LYS A C 1
ATOM 609 O O . LYS A 1 77 ? 7.551 7.844 -19.812 1 96.94 77 LYS A O 1
ATOM 614 N N . ALA A 1 78 ? 6.812 7.516 -17.75 1 94.81 78 ALA A N 1
ATOM 615 C CA . ALA A 1 78 ? 6.832 8.938 -17.406 1 94.81 78 ALA A CA 1
ATOM 616 C C . ALA A 1 78 ? 8.242 9.398 -17.078 1 94.81 78 ALA A C 1
ATOM 618 O O . ALA A 1 78 ? 8.461 10.57 -16.734 1 94.81 78 ALA A O 1
ATOM 619 N N . MET A 1 79 ? 9.188 8.477 -17.156 1 95.81 79 MET A N 1
ATOM 620 C CA . MET A 1 79 ? 10.594 8.781 -16.922 1 95.81 79 MET A CA 1
ATOM 621 C C . MET A 1 79 ? 11.422 8.5 -18.172 1 95.81 79 MET A C 1
ATOM 623 O O . MET A 1 79 ? 12.359 7.703 -18.141 1 95.81 79 MET A O 1
ATOM 627 N N . PRO A 1 80 ? 11.195 9.266 -19.219 1 93.25 80 PRO A N 1
ATOM 628 C CA . PRO A 1 80 ? 11.789 8.922 -20.516 1 93.25 80 PRO A CA 1
ATOM 629 C C . PRO A 1 80 ? 13.305 9.078 -20.531 1 93.25 80 PRO A C 1
ATOM 631 O O . PRO A 1 80 ? 13.977 8.492 -21.391 1 93.25 80 PRO A O 1
ATOM 634 N N . HIS A 1 81 ? 13.906 9.75 -19.641 1 96.62 81 HIS A N 1
ATOM 635 C CA . HIS A 1 81 ? 15.352 9.969 -19.656 1 96.62 81 HIS A CA 1
ATOM 636 C C . HIS A 1 81 ? 16.062 9.047 -18.672 1 96.62 81 HIS A C 1
ATOM 638 O O . HIS A 1 81 ? 17.281 9.086 -18.547 1 96.62 81 HIS A O 1
ATOM 644 N N . ASP A 1 82 ? 15.344 8.242 -18 1 97.56 82 ASP A N 1
ATOM 645 C CA . ASP A 1 82 ? 15.906 7.262 -17.078 1 97.56 82 ASP A CA 1
ATOM 646 C C . ASP A 1 82 ? 16.203 5.945 -17.781 1 97.56 82 ASP A C 1
ATOM 648 O O . ASP A 1 82 ? 15.281 5.277 -18.281 1 97.56 82 ASP A O 1
ATOM 652 N N . PRO A 1 83 ? 17.453 5.508 -17.828 1 98.19 83 PRO A N 1
ATOM 653 C CA . PRO A 1 83 ? 17.812 4.32 -18.609 1 98.19 83 PRO A CA 1
ATOM 654 C C . PRO A 1 83 ? 17.188 3.039 -18.047 1 98.19 83 PRO A C 1
ATOM 656 O O . PRO A 1 83 ? 16.906 2.109 -18.812 1 98.19 83 PRO A O 1
ATOM 659 N N . VAL A 1 84 ? 17 3 -16.797 1 98.62 84 VAL A N 1
ATOM 660 C CA . VAL A 1 84 ? 16.391 1.833 -16.188 1 98.62 84 VAL A CA 1
ATOM 661 C C . VAL A 1 84 ? 14.898 1.793 -16.531 1 98.62 84 VAL A C 1
ATOM 663 O O . VAL A 1 84 ? 14.375 0.751 -16.938 1 98.62 84 VAL A O 1
ATOM 666 N N . ALA A 1 85 ? 14.242 2.93 -16.438 1 98.38 85 ALA A N 1
ATOM 667 C CA . ALA A 1 85 ? 12.82 3.027 -16.75 1 98.38 85 ALA A CA 1
ATOM 668 C C . ALA A 1 85 ? 12.547 2.643 -18.203 1 98.38 85 ALA A C 1
ATOM 670 O O . ALA A 1 85 ? 11.508 2.064 -18.516 1 98.38 85 ALA A O 1
ATOM 671 N N . GLN A 1 86 ? 13.516 2.91 -19.047 1 98.25 86 GLN A N 1
ATOM 672 C CA . GLN A 1 86 ? 13.359 2.598 -20.453 1 98.25 86 GLN A CA 1
ATOM 673 C C . GLN A 1 86 ? 13.32 1.091 -20.688 1 98.25 86 GLN A C 1
ATOM 675 O O . GLN A 1 86 ? 12.727 0.622 -21.656 1 98.25 86 GLN A O 1
ATOM 680 N N . ILE A 1 87 ? 13.922 0.331 -19.781 1 98.56 87 ILE A N 1
ATOM 681 C CA . ILE A 1 87 ? 13.922 -1.126 -19.875 1 98.56 87 ILE A CA 1
ATOM 682 C C . ILE A 1 87 ? 12.695 -1.682 -19.141 1 98.56 87 ILE A C 1
ATOM 684 O O . ILE A 1 87 ? 12.039 -2.6 -19.641 1 98.56 87 ILE A O 1
ATOM 688 N N . VAL A 1 88 ? 12.328 -1.045 -18.031 1 98.56 88 VAL A N 1
ATOM 689 C CA . VAL A 1 88 ? 11.258 -1.512 -17.156 1 98.56 88 VAL A CA 1
ATOM 690 C C . VAL A 1 88 ? 9.922 -1.394 -17.875 1 98.56 88 VAL A C 1
ATOM 692 O O . VAL A 1 88 ? 9.117 -2.328 -17.875 1 98.56 88 VAL A O 1
ATOM 695 N N . ALA A 1 89 ? 9.703 -0.309 -18.594 1 98.38 89 ALA A N 1
ATOM 696 C CA . ALA A 1 89 ? 8.391 0.007 -19.156 1 98.38 89 ALA A CA 1
ATOM 697 C C . ALA A 1 89 ? 7.973 -1.029 -20.203 1 98.38 89 ALA A C 1
ATOM 699 O O . ALA A 1 89 ? 6.926 -1.667 -20.062 1 98.38 89 ALA A O 1
ATOM 700 N N . PRO A 1 90 ? 8.773 -1.325 -21.219 1 98 90 PRO A N 1
ATOM 701 C CA . PRO A 1 90 ? 8.32 -2.312 -22.203 1 98 90 PRO A CA 1
ATOM 702 C C . PRO A 1 90 ? 8.266 -3.729 -21.641 1 98 90 PRO A C 1
ATOM 704 O O . PRO A 1 90 ? 7.406 -4.52 -22.031 1 98 90 PRO A O 1
ATOM 707 N N . TYR A 1 91 ? 9.141 -4.059 -20.734 1 98.25 91 TYR A N 1
ATOM 708 C CA . TYR A 1 91 ? 9.094 -5.406 -20.172 1 98.25 91 TYR A CA 1
ATOM 709 C C . TYR A 1 91 ? 7.793 -5.633 -19.406 1 98.25 91 TYR A C 1
ATOM 711 O O . TYR A 1 91 ? 7.129 -6.656 -19.594 1 98.25 91 TYR A O 1
ATOM 719 N N . LEU A 1 92 ? 7.48 -4.672 -18.516 1 98.19 92 LEU A N 1
ATOM 720 C CA . LEU A 1 92 ? 6.289 -4.844 -17.688 1 98.19 92 LEU A CA 1
ATOM 721 C C . LEU A 1 92 ? 5.027 -4.82 -18.547 1 98.19 92 LEU A C 1
ATOM 723 O O . LEU A 1 92 ? 4.051 -5.512 -18.234 1 98.19 92 LEU A O 1
ATOM 727 N N . THR A 1 93 ? 5.051 -4.055 -19.609 1 97.75 93 THR A N 1
ATOM 728 C CA . THR A 1 93 ? 3.912 -4.043 -20.531 1 97.75 93 THR A CA 1
ATOM 729 C C . THR A 1 93 ? 3.703 -5.422 -21.141 1 97.75 93 THR A C 1
ATOM 731 O O . THR A 1 93 ? 2.576 -5.918 -21.203 1 97.75 93 THR A O 1
ATOM 734 N N . ARG A 1 94 ? 4.766 -6.062 -21.516 1 96.94 94 ARG A N 1
ATOM 735 C CA . ARG A 1 94 ? 4.691 -7.398 -22.094 1 96.94 94 ARG A CA 1
ATOM 736 C C . ARG A 1 94 ? 4.293 -8.43 -21.047 1 96.94 94 ARG A C 1
ATOM 738 O O . ARG A 1 94 ? 3.422 -9.266 -21.297 1 96.94 94 ARG A O 1
ATOM 745 N N . HIS A 1 95 ? 4.953 -8.352 -19.906 1 96.06 95 HIS A N 1
ATOM 746 C CA . HIS A 1 95 ? 4.691 -9.32 -18.844 1 96.06 95 HIS A CA 1
ATOM 747 C C . HIS A 1 95 ? 3.25 -9.234 -18.359 1 96.06 95 HIS A C 1
ATOM 749 O O . HIS A 1 95 ? 2.631 -10.258 -18.047 1 96.06 95 HIS A O 1
ATOM 755 N N . LEU A 1 96 ? 2.717 -8.016 -18.266 1 96.19 96 LEU A N 1
ATOM 756 C CA . LEU A 1 96 ? 1.328 -7.789 -17.891 1 96.19 96 LEU A CA 1
ATOM 757 C C . LEU A 1 96 ? 0.379 -8.516 -18.844 1 96.19 96 LEU A C 1
ATOM 759 O O . LEU A 1 96 ? -0.563 -9.172 -18.391 1 96.19 96 LEU A O 1
ATOM 763 N N . THR A 1 97 ? 0.656 -8.477 -20.125 1 94.5 97 THR A N 1
ATOM 764 C CA . THR A 1 97 ? -0.171 -9.125 -21.125 1 94.5 97 THR A CA 1
ATOM 765 C C . THR A 1 97 ? -0.108 -10.641 -20.984 1 94.5 97 THR A C 1
ATOM 767 O O . THR A 1 97 ? -1.131 -11.32 -21.078 1 94.5 97 THR A O 1
ATOM 770 N N . GLU A 1 98 ? 1.03 -11.164 -20.641 1 91.94 98 GLU A N 1
ATOM 771 C CA . GLU A 1 98 ? 1.239 -12.602 -20.5 1 91.94 98 GLU A CA 1
ATOM 772 C C . GLU A 1 98 ? 0.497 -13.148 -19.281 1 91.94 98 GLU A C 1
ATOM 774 O O . GLU A 1 98 ? 0.043 -14.289 -19.281 1 91.94 98 GLU A O 1
ATOM 779 N N . GLU A 1 99 ? 0.316 -12.312 -18.25 1 92.19 99 GLU A N 1
ATOM 780 C CA . GLU A 1 99 ? -0.202 -12.781 -16.969 1 92.19 99 GLU A CA 1
ATOM 781 C C . GLU A 1 99 ? -1.72 -12.633 -16.891 1 92.19 99 GLU A C 1
ATOM 783 O O . GLU A 1 99 ? -2.359 -13.164 -15.984 1 92.19 99 GLU A O 1
ATOM 788 N N . GLN A 1 100 ? -2.406 -12.023 -17.859 1 90.62 100 GLN A N 1
ATOM 789 C CA . GLN A 1 100 ? -3.822 -11.68 -17.781 1 90.62 100 GLN A CA 1
ATOM 790 C C . GLN A 1 100 ? -4.688 -12.938 -17.688 1 90.62 100 GLN A C 1
ATOM 792 O O . GLN A 1 100 ? -5.699 -12.945 -16.984 1 90.62 100 GLN A O 1
ATOM 797 N N . ASP A 1 101 ? -4.285 -14.008 -18.25 1 88.75 101 ASP A N 1
ATOM 798 C CA . ASP A 1 101 ? -5.145 -15.18 -18.359 1 88.75 101 ASP A CA 1
ATOM 799 C C . ASP A 1 101 ? -5.035 -16.047 -17.109 1 88.75 101 ASP A C 1
ATOM 801 O O . ASP A 1 101 ? -5.855 -16.938 -16.891 1 88.75 101 ASP A O 1
ATOM 805 N N . HIS A 1 102 ? -4.082 -15.758 -16.234 1 90.38 102 HIS A N 1
ATOM 806 C CA . HIS A 1 102 ? -3.871 -16.594 -15.055 1 90.38 102 HIS A CA 1
ATOM 807 C C . HIS A 1 102 ? -4.992 -16.406 -14.039 1 90.38 102 HIS A C 1
ATOM 809 O O . HIS A 1 102 ? -5.285 -17.312 -13.258 1 90.38 102 HIS A O 1
ATOM 815 N N . ILE A 1 103 ? -5.656 -15.312 -14.078 1 92.06 103 ILE A N 1
ATOM 816 C CA . ILE A 1 103 ? -6.727 -15 -13.133 1 92.06 103 ILE A CA 1
ATOM 817 C C . ILE A 1 103 ? -7.883 -15.977 -13.328 1 92.06 103 ILE A C 1
ATOM 819 O O . ILE A 1 103 ? -8.508 -16.406 -12.359 1 92.06 103 ILE A O 1
ATOM 823 N N . GLU A 1 104 ? -8.102 -16.312 -14.562 1 94.44 104 GLU A N 1
ATOM 824 C CA . GLU A 1 104 ? -9.195 -17.219 -14.859 1 94.44 104 GLU A CA 1
ATOM 825 C C . GLU A 1 104 ? -8.914 -18.625 -14.32 1 94.44 104 GLU A C 1
ATOM 827 O O . GLU A 1 104 ? -9.836 -19.344 -13.93 1 94.44 104 GLU A O 1
ATOM 832 N N . TRP A 1 105 ? -7.652 -19 -14.242 1 95.5 105 TRP A N 1
ATOM 833 C CA . TRP A 1 105 ? -7.285 -20.312 -13.727 1 95.5 105 TRP A CA 1
ATOM 834 C C . TRP A 1 105 ? -7.68 -20.453 -12.258 1 95.5 105 TRP A C 1
ATOM 836 O O . TRP A 1 105 ? -8.227 -21.484 -11.844 1 95.5 105 TRP A O 1
ATOM 846 N N . VAL A 1 106 ? -7.414 -19.422 -11.477 1 96.44 106 VAL A N 1
ATOM 847 C CA . VAL A 1 106 ? -7.695 -19.5 -10.047 1 96.44 106 VAL A CA 1
ATOM 848 C C . VAL A 1 106 ? -9.203 -19.484 -9.812 1 96.44 106 VAL A C 1
ATOM 850 O O . VAL A 1 106 ? -9.711 -20.172 -8.93 1 96.44 106 VAL A O 1
ATOM 853 N N . LEU A 1 107 ? -9.945 -18.703 -10.625 1 97.44 107 LEU A N 1
ATOM 854 C CA . LEU A 1 107 ? -11.398 -18.688 -10.508 1 97.44 107 LEU A CA 1
ATOM 855 C C . LEU A 1 107 ? -12 -20.047 -10.875 1 97.44 107 LEU A C 1
ATOM 857 O O . LEU A 1 107 ? -12.945 -20.5 -10.234 1 97.44 107 LEU A O 1
ATOM 861 N N . ALA A 1 108 ? -11.43 -20.672 -11.898 1 97.62 108 ALA A N 1
ATOM 862 C CA . ALA A 1 108 ? -11.883 -22 -12.289 1 97.62 108 ALA A CA 1
ATOM 863 C C . ALA A 1 108 ? -11.617 -23.016 -11.188 1 97.62 108 ALA A C 1
ATOM 865 O O . ALA A 1 108 ? -12.461 -23.891 -10.922 1 97.62 108 ALA A O 1
ATOM 866 N N . ASP A 1 109 ? -10.445 -22.938 -10.562 1 97.94 109 ASP A N 1
ATOM 867 C CA . ASP A 1 109 ? -10.117 -23.828 -9.453 1 97.94 109 ASP A CA 1
ATOM 868 C C . ASP A 1 109 ? -11.109 -23.656 -8.305 1 97.94 109 ASP A C 1
ATOM 870 O O . ASP A 1 109 ? -11.539 -24.641 -7.703 1 97.94 109 ASP A O 1
ATOM 874 N N . LEU A 1 110 ? -11.469 -22.422 -8.008 1 98.31 110 LEU A N 1
ATOM 875 C CA . LEU A 1 110 ? -12.414 -22.125 -6.934 1 98.31 110 LEU A CA 1
ATOM 876 C C . LEU A 1 110 ? -13.805 -22.656 -7.27 1 98.31 110 LEU A C 1
ATOM 878 O O . LEU A 1 110 ? -14.508 -23.172 -6.395 1 98.31 110 LEU A O 1
ATOM 882 N N . ALA A 1 111 ? -14.172 -22.594 -8.539 1 98.25 111 ALA A N 1
ATOM 883 C CA . ALA A 1 111 ? -15.469 -23.125 -8.969 1 98.25 111 ALA A CA 1
ATOM 884 C C . ALA A 1 111 ? -15.547 -24.641 -8.75 1 98.25 111 ALA A C 1
ATOM 886 O O . ALA A 1 111 ? -16.594 -25.156 -8.344 1 98.25 111 ALA A O 1
ATOM 887 N N . VAL A 1 112 ? -14.477 -25.328 -8.961 1 98.25 112 VAL A N 1
ATOM 888 C CA . VAL A 1 112 ? -14.398 -26.766 -8.727 1 98.25 112 VAL A CA 1
ATOM 889 C C . VAL A 1 112 ? -14.656 -27.062 -7.25 1 98.25 112 VAL A C 1
ATOM 891 O O . VAL A 1 112 ? -15.266 -28.078 -6.91 1 98.25 112 VAL A O 1
ATOM 894 N N . LEU A 1 113 ? -14.258 -26.141 -6.387 1 97.94 113 LEU A N 1
ATOM 895 C CA . LEU A 1 113 ? -14.375 -26.312 -4.941 1 97.94 113 LEU A CA 1
ATOM 896 C C . LEU A 1 113 ? -15.688 -25.734 -4.426 1 97.94 113 LEU A C 1
ATOM 898 O O . LEU A 1 113 ? -15.898 -25.656 -3.215 1 97.94 113 LEU A O 1
ATOM 902 N N . GLY A 1 114 ? -16.5 -25.188 -5.344 1 97.62 114 GLY A N 1
ATOM 903 C CA . GLY A 1 114 ? -17.844 -24.766 -4.984 1 97.62 114 GLY A CA 1
ATOM 904 C C . GLY A 1 114 ? -17.938 -23.281 -4.695 1 97.62 114 GLY A C 1
ATOM 905 O O . GLY A 1 114 ? -18.938 -22.812 -4.148 1 97.62 114 GLY A O 1
ATOM 906 N N . VAL A 1 115 ? -16.938 -22.547 -4.988 1 97.75 115 VAL A N 1
ATOM 907 C CA . VAL A 1 115 ? -16.953 -21.109 -4.781 1 97.75 115 VAL A CA 1
ATOM 908 C C . VAL A 1 115 ? -17.016 -20.391 -6.129 1 97.75 115 VAL A C 1
ATOM 910 O O . VAL A 1 115 ? -16.062 -20.406 -6.902 1 97.75 115 VAL A O 1
ATOM 913 N N . ASP A 1 116 ? -18.078 -19.688 -6.395 1 97.12 116 ASP A N 1
ATOM 914 C CA . ASP A 1 116 ? -18.234 -19.078 -7.707 1 97.12 116 ASP A CA 1
ATOM 915 C C . ASP A 1 116 ? -17.547 -17.703 -7.758 1 97.12 116 ASP A C 1
ATOM 917 O O . ASP A 1 116 ? -17.188 -17.156 -6.723 1 97.12 116 ASP A O 1
ATOM 921 N N . ALA A 1 117 ? -17.422 -17.266 -8.922 1 96 117 ALA A N 1
ATOM 922 C CA . ALA A 1 117 ? -16.672 -16.031 -9.172 1 96 117 ALA A CA 1
ATOM 923 C C . ALA A 1 117 ? -17.312 -14.844 -8.453 1 96 117 ALA A C 1
ATOM 925 O O . ALA A 1 117 ? -16.609 -13.977 -7.938 1 96 117 ALA A O 1
ATOM 926 N N . LYS A 1 118 ? -18.594 -14.758 -8.469 1 94.44 118 LYS A N 1
ATOM 927 C CA . LYS A 1 118 ? -19.297 -13.672 -7.797 1 94.44 118 LYS A CA 1
ATOM 928 C C . LYS A 1 118 ? -18.969 -13.641 -6.305 1 94.44 118 LYS A C 1
ATOM 930 O O . LYS A 1 118 ? -18.719 -12.57 -5.738 1 94.44 118 LYS A O 1
ATOM 935 N N . THR A 1 119 ? -18.953 -14.812 -5.73 1 95.81 119 THR A N 1
ATOM 936 C CA . THR A 1 119 ? -18.609 -14.93 -4.316 1 95.81 119 THR A CA 1
ATOM 937 C C . THR A 1 119 ? -17.172 -14.469 -4.074 1 95.81 119 THR A C 1
ATOM 939 O O . THR A 1 119 ? -16.906 -13.703 -3.143 1 95.81 119 THR A O 1
ATOM 942 N N . VAL A 1 120 ? -16.281 -14.875 -4.906 1 95.56 120 VAL A N 1
ATOM 943 C CA . VAL A 1 120 ? -14.867 -14.531 -4.766 1 95.56 120 VAL A CA 1
ATOM 944 C C . VAL A 1 120 ? -14.695 -13.016 -4.832 1 95.56 120 VAL A C 1
ATOM 946 O O . VAL A 1 120 ? -14.016 -12.422 -3.986 1 95.56 120 VAL A O 1
ATOM 949 N N . ARG A 1 121 ? -15.344 -12.383 -5.789 1 89.31 121 ARG A N 1
ATOM 950 C CA . ARG A 1 121 ? -15.211 -10.945 -6.02 1 89.31 121 ARG A CA 1
ATOM 951 C C . ARG A 1 121 ? -15.812 -10.148 -4.871 1 89.31 121 ARG A C 1
ATOM 953 O O . ARG A 1 121 ? -15.438 -9 -4.645 1 89.31 121 ARG A O 1
ATOM 960 N N . GLY A 1 122 ? -16.688 -10.805 -4.156 1 88 122 GLY A N 1
ATOM 961 C CA . GLY A 1 122 ? -17.344 -10.148 -3.031 1 88 122 GLY A CA 1
ATOM 962 C C . GLY A 1 122 ? -16.562 -10.281 -1.735 1 88 122 GLY A C 1
ATOM 963 O O . GLY A 1 122 ? -16.875 -9.609 -0.748 1 88 122 GLY A O 1
ATOM 964 N N . THR A 1 123 ? -15.492 -11.078 -1.766 1 91.38 123 THR A N 1
ATOM 965 C CA . THR A 1 123 ? -14.695 -11.266 -0.56 1 91.38 123 THR A CA 1
ATOM 966 C C . THR A 1 123 ? -13.727 -10.102 -0.369 1 91.38 123 THR A C 1
ATOM 968 O O . THR A 1 123 ? -13.352 -9.43 -1.336 1 91.38 123 THR A O 1
ATOM 971 N N . ALA A 1 124 ? -13.438 -9.852 0.868 1 88.56 124 ALA A N 1
ATOM 972 C CA . ALA A 1 124 ? -12.414 -8.859 1.188 1 88.56 124 ALA A CA 1
ATOM 973 C C . ALA A 1 124 ? -11.023 -9.492 1.203 1 88.56 124 ALA A C 1
ATOM 975 O O . ALA A 1 124 ? -10.859 -10.625 1.662 1 88.56 124 ALA A O 1
ATOM 976 N N . PRO A 1 125 ? -10.07 -8.766 0.688 1 93.56 125 PRO A N 1
ATOM 977 C CA . PRO A 1 125 ? -8.703 -9.266 0.85 1 93.56 125 PRO A CA 1
ATOM 978 C C . PRO A 1 125 ? -8.258 -9.281 2.309 1 93.56 125 PRO A C 1
ATOM 980 O O . PRO A 1 125 ? -8.688 -8.445 3.104 1 93.56 125 PRO A O 1
ATOM 983 N N . ALA A 1 126 ? -7.375 -10.281 2.598 1 94 126 ALA A N 1
ATOM 984 C CA . ALA A 1 126 ? -6.707 -10.273 3.896 1 94 126 ALA A CA 1
ATOM 985 C C . ALA A 1 126 ? -5.848 -9.023 4.066 1 94 126 ALA A C 1
ATOM 987 O O . ALA A 1 126 ? -5.387 -8.445 3.08 1 94 126 ALA A O 1
ATOM 988 N N . ALA A 1 127 ? -5.633 -8.617 5.324 1 92.25 127 ALA A N 1
ATOM 989 C CA . ALA A 1 127 ? -4.805 -7.453 5.633 1 92.25 127 ALA A CA 1
ATOM 990 C C . ALA A 1 127 ? -3.396 -7.617 5.07 1 92.25 127 ALA A C 1
ATOM 992 O O . ALA A 1 127 ? -2.771 -6.641 4.652 1 92.25 127 ALA A O 1
ATOM 993 N N . GLN A 1 128 ? -2.906 -8.844 5.043 1 95.5 128 GLN A N 1
ATOM 994 C CA . GLN A 1 128 ? -1.567 -9.125 4.539 1 95.5 128 GLN A CA 1
ATOM 995 C C . GLN A 1 128 ? -1.486 -8.883 3.033 1 95.5 128 GLN A C 1
ATOM 997 O O . GLN A 1 128 ? -0.453 -8.445 2.523 1 95.5 128 GLN A O 1
ATOM 1002 N N . VAL A 1 129 ? -2.623 -9.188 2.322 1 96.38 129 VAL A N 1
ATOM 1003 C CA . VAL A 1 129 ? -2.654 -8.938 0.884 1 96.38 129 VAL A CA 1
ATOM 1004 C C . VAL A 1 129 ? -2.65 -7.438 0.614 1 96.38 129 VAL A C 1
ATOM 1006 O O . VAL A 1 129 ? -1.911 -6.957 -0.25 1 96.38 129 VAL A O 1
ATOM 1009 N N . VAL A 1 130 ? -3.381 -6.695 1.369 1 94.19 130 VAL A N 1
ATOM 1010 C CA . VAL A 1 130 ? -3.41 -5.242 1.237 1 94.19 130 VAL A CA 1
ATOM 1011 C C . VAL A 1 130 ? -2.023 -4.668 1.521 1 94.19 130 VAL A C 1
ATOM 1013 O O . VAL A 1 130 ? -1.548 -3.791 0.798 1 94.19 130 VAL A O 1
ATOM 1016 N N . SER A 1 131 ? -1.397 -5.219 2.562 1 94.44 131 SER A N 1
ATOM 1017 C CA . SER A 1 131 ? -0.057 -4.77 2.922 1 94.44 131 SER A CA 1
ATOM 1018 C C . SER A 1 131 ? 0.954 -5.117 1.835 1 94.44 131 SER A C 1
ATOM 1020 O O . SER A 1 131 ? 1.835 -4.316 1.52 1 94.44 131 SER A O 1
ATOM 1022 N N . LEU A 1 132 ? 0.835 -6.277 1.321 1 96.88 132 LEU A N 1
ATOM 1023 C CA . LEU A 1 132 ? 1.729 -6.742 0.267 1 96.88 132 LEU A CA 1
ATOM 1024 C C . LEU A 1 132 ? 1.642 -5.84 -0.958 1 96.88 132 LEU A C 1
ATOM 1026 O O . LEU A 1 132 ? 2.646 -5.27 -1.387 1 96.88 132 LEU A O 1
ATOM 1030 N N . ILE A 1 133 ? 0.454 -5.672 -1.48 1 97.5 133 ILE A N 1
ATOM 1031 C CA . ILE A 1 133 ? 0.236 -4.91 -2.707 1 97.5 133 ILE A CA 1
ATOM 1032 C C . ILE A 1 133 ? 0.476 -3.428 -2.443 1 97.5 133 ILE A C 1
ATOM 1034 O O . ILE A 1 133 ? 1.142 -2.75 -3.23 1 97.5 133 ILE A O 1
ATOM 1038 N N . GLY A 1 134 ? -0.036 -2.984 -1.337 1 96.31 134 GLY A N 1
ATOM 1039 C CA . GLY A 1 134 ? 0.118 -1.583 -0.976 1 96.31 134 GLY A CA 1
ATOM 1040 C C . GLY A 1 134 ? 1.567 -1.165 -0.812 1 96.31 134 GLY A C 1
ATOM 1041 O O . GLY A 1 134 ? 1.966 -0.094 -1.274 1 96.31 134 GLY A O 1
ATOM 1042 N N . GLY A 1 135 ? 2.342 -1.956 -0.127 1 94.81 135 GLY A N 1
ATOM 1043 C CA . GLY A 1 135 ? 3.758 -1.664 0.028 1 94.81 135 GLY A CA 1
ATOM 1044 C C . GLY A 1 135 ? 4.477 -1.485 -1.295 1 94.81 135 GLY A C 1
ATOM 1045 O O . GLY A 1 135 ? 5.32 -0.595 -1.435 1 94.81 135 GLY A O 1
ATOM 1046 N N . GLN A 1 136 ? 4.082 -2.248 -2.256 1 97.44 136 GLN A N 1
ATOM 1047 C CA . GLN A 1 136 ? 4.691 -2.129 -3.576 1 97.44 136 GLN A CA 1
ATOM 1048 C C . GLN A 1 136 ? 4.32 -0.805 -4.234 1 97.44 136 GLN A C 1
ATOM 1050 O O . GLN A 1 136 ? 5.176 -0.134 -4.82 1 97.44 136 GLN A O 1
ATOM 1055 N N . TYR A 1 137 ? 3.055 -0.497 -4.148 1 95.81 137 TYR A N 1
ATOM 1056 C CA . TYR A 1 137 ? 2.637 0.792 -4.688 1 95.81 137 TYR A CA 1
ATOM 1057 C C . TYR A 1 137 ? 3.463 1.927 -4.094 1 95.81 137 TYR A C 1
ATOM 1059 O O . TYR A 1 137 ? 3.867 2.848 -4.809 1 95.81 137 TYR A O 1
ATOM 1067 N N . TYR A 1 138 ? 3.693 1.837 -2.822 1 94.12 138 TYR A N 1
ATOM 1068 C CA . TYR A 1 138 ? 4.461 2.875 -2.141 1 94.12 138 TYR A CA 1
ATOM 1069 C C . TYR A 1 138 ? 5.867 2.982 -2.719 1 94.12 138 TYR A C 1
ATOM 1071 O O . TYR A 1 138 ? 6.312 4.07 -3.088 1 94.12 138 TYR A O 1
ATOM 1079 N N . TRP A 1 139 ? 6.512 1.909 -2.889 1 93.44 139 TRP A N 1
ATOM 1080 C CA . TRP A 1 139 ? 7.914 1.917 -3.295 1 93.44 139 TRP A CA 1
ATOM 1081 C C . TRP A 1 139 ? 8.047 2.283 -4.77 1 93.44 139 TRP A C 1
ATOM 1083 O O . TRP A 1 139 ? 9.031 2.918 -5.168 1 93.44 139 TRP A O 1
ATOM 1093 N N . ILE A 1 140 ? 7.07 1.906 -5.539 1 95.38 140 ILE A N 1
ATOM 1094 C CA . ILE A 1 140 ? 7.066 2.299 -6.945 1 95.38 140 ILE A CA 1
ATOM 1095 C C . ILE A 1 140 ? 6.961 3.818 -7.055 1 95.38 140 ILE A C 1
ATOM 1097 O O . ILE A 1 140 ? 7.742 4.449 -7.773 1 95.38 140 ILE A O 1
ATOM 1101 N N . ASN A 1 141 ? 6.09 4.387 -6.305 1 90.38 141 ASN A N 1
ATOM 1102 C CA . ASN A 1 141 ? 5.816 5.816 -6.426 1 90.38 141 ASN A CA 1
ATOM 1103 C C . ASN A 1 141 ? 6.898 6.656 -5.75 1 90.38 141 ASN A C 1
ATOM 1105 O O . ASN A 1 141 ? 7.375 7.637 -6.32 1 90.38 141 ASN A O 1
ATOM 1109 N N . ALA A 1 142 ? 7.254 6.277 -4.57 1 86.62 142 ALA A N 1
ATOM 1110 C CA . ALA A 1 142 ? 8.203 7.062 -3.781 1 86.62 142 ALA A CA 1
ATOM 1111 C C . ALA A 1 142 ? 9.633 6.859 -4.277 1 86.62 142 ALA A C 1
ATOM 1113 O O . ALA A 1 142 ? 10.492 7.715 -4.07 1 86.62 142 ALA A O 1
ATOM 1114 N N . GLY A 1 143 ? 9.852 5.82 -4.906 1 88.94 143 GLY A N 1
ATOM 1115 C CA . GLY A 1 143 ? 11.203 5.504 -5.363 1 88.94 143 GLY A CA 1
ATOM 1116 C C . GLY A 1 143 ? 11.305 5.383 -6.871 1 88.94 143 GLY A C 1
ATOM 1117 O O . GLY A 1 143 ? 11.367 6.391 -7.574 1 88.94 143 GLY A O 1
ATOM 1118 N N . HIS A 1 144 ? 11.289 4.164 -7.297 1 95.69 144 HIS A N 1
ATOM 1119 C CA . HIS A 1 144 ? 11.477 3.822 -8.703 1 95.69 144 HIS A CA 1
ATOM 1120 C C . HIS A 1 144 ? 10.719 2.551 -9.07 1 95.69 144 HIS A C 1
ATOM 1122 O O . HIS A 1 144 ? 10.695 1.594 -8.289 1 95.69 144 HIS A O 1
ATOM 1128 N N . PRO A 1 145 ? 10.133 2.523 -10.258 1 98 145 PRO A N 1
ATOM 1129 C CA . PRO A 1 145 ? 9.336 1.364 -10.648 1 98 145 PRO A CA 1
ATOM 1130 C C . PRO A 1 145 ? 10.133 0.064 -10.656 1 98 145 PRO A C 1
ATOM 1132 O O . PRO A 1 145 ? 9.555 -1.023 -10.617 1 98 145 PRO A O 1
ATOM 1135 N N . VAL A 1 146 ? 11.484 0.137 -10.641 1 98.62 146 VAL A N 1
ATOM 1136 C CA . VAL A 1 146 ? 12.305 -1.07 -10.664 1 98.62 146 VAL A CA 1
ATOM 1137 C C . VAL A 1 146 ? 12.117 -1.852 -9.367 1 98.62 146 VAL A C 1
ATOM 1139 O O . VAL A 1 146 ? 12.398 -3.051 -9.312 1 98.62 146 VAL A O 1
ATOM 1142 N N . ALA A 1 147 ? 11.594 -1.178 -8.344 1 98 147 ALA A N 1
ATOM 1143 C CA . ALA A 1 147 ? 11.367 -1.838 -7.066 1 98 147 ALA A CA 1
ATOM 1144 C C . ALA A 1 147 ? 10.461 -3.057 -7.23 1 98 147 ALA A C 1
ATOM 1146 O O . ALA A 1 147 ? 10.602 -4.047 -6.508 1 98 147 ALA A O 1
ATOM 1147 N N . LEU A 1 148 ? 9.609 -3.041 -8.227 1 98.56 148 LEU A N 1
ATOM 1148 C CA . LEU A 1 148 ? 8.617 -4.094 -8.414 1 98.56 148 LEU A CA 1
ATOM 1149 C C . LEU A 1 148 ? 9.289 -5.418 -8.758 1 98.56 148 LEU A C 1
ATOM 1151 O O . LEU A 1 148 ? 8.695 -6.484 -8.562 1 98.56 148 LEU A O 1
ATOM 1155 N N . PHE A 1 149 ? 10.516 -5.41 -9.219 1 98.56 149 PHE A N 1
ATOM 1156 C CA . PHE A 1 149 ? 11.195 -6.625 -9.656 1 98.56 149 PHE A CA 1
ATOM 1157 C C . PHE A 1 149 ? 11.492 -7.535 -8.469 1 98.56 149 PHE A C 1
ATOM 1159 O O . PHE A 1 149 ? 11.539 -8.758 -8.609 1 98.56 149 PHE A O 1
ATOM 1166 N N . GLY A 1 150 ? 11.688 -6.965 -7.262 1 97.88 150 GLY A N 1
ATOM 1167 C CA . GLY A 1 150 ? 11.836 -7.805 -6.086 1 97.88 150 GLY A CA 1
ATOM 1168 C C . GLY A 1 150 ? 10.609 -8.656 -5.805 1 97.88 150 GLY A C 1
ATOM 1169 O O . GLY A 1 150 ? 10.734 -9.836 -5.477 1 97.88 150 GLY A O 1
ATOM 1170 N N . TYR A 1 151 ? 9.484 -8.07 -5.906 1 97.75 151 TYR A N 1
ATOM 1171 C CA . TYR A 1 151 ? 8.188 -8.727 -5.754 1 97.75 151 TYR A CA 1
ATOM 1172 C C . TYR A 1 151 ? 7.988 -9.789 -6.828 1 97.75 151 TYR A C 1
ATOM 1174 O O . TYR A 1 151 ? 7.641 -10.938 -6.52 1 97.75 151 TYR A O 1
ATOM 1182 N N . LEU A 1 152 ? 8.211 -9.438 -8.117 1 97.44 152 LEU A N 1
ATOM 1183 C CA . LEU A 1 152 ? 7.945 -10.328 -9.242 1 97.44 152 LEU A CA 1
ATOM 1184 C C . LEU A 1 152 ? 8.859 -11.547 -9.195 1 97.44 152 LEU A C 1
ATOM 1186 O O . LEU A 1 152 ? 8.398 -12.68 -9.367 1 97.44 152 LEU A O 1
ATOM 1190 N N . ILE A 1 153 ? 10.109 -11.352 -8.961 1 96.38 153 ILE A N 1
ATOM 1191 C CA . ILE A 1 153 ? 11.078 -12.445 -8.984 1 96.38 153 ILE A CA 1
ATOM 1192 C C . ILE A 1 153 ? 10.789 -13.414 -7.844 1 96.38 153 ILE A C 1
ATOM 1194 O O . ILE A 1 153 ? 10.82 -14.633 -8.039 1 96.38 153 ILE A O 1
ATOM 1198 N N . LEU A 1 154 ? 10.477 -12.844 -6.719 1 94.5 154 LEU A N 1
ATOM 1199 C CA . LEU A 1 154 ? 10.172 -13.734 -5.602 1 94.5 154 LEU A CA 1
ATOM 1200 C C . LEU A 1 154 ? 8.914 -14.555 -5.887 1 94.5 154 LEU A C 1
ATOM 1202 O O . LEU A 1 154 ? 8.914 -15.773 -5.707 1 94.5 154 LEU A O 1
ATOM 1206 N N . LEU A 1 155 ? 7.855 -13.93 -6.371 1 92.06 155 LEU A N 1
ATOM 1207 C CA . LEU A 1 155 ? 6.582 -14.617 -6.52 1 92.06 155 LEU A CA 1
ATOM 1208 C C . LEU A 1 155 ? 6.629 -15.602 -7.684 1 92.06 155 LEU A C 1
ATOM 1210 O O . LEU A 1 155 ? 6.004 -16.672 -7.633 1 92.06 155 LEU A O 1
ATOM 1214 N N . GLU A 1 156 ? 7.371 -15.258 -8.703 1 89.19 156 GLU A N 1
ATOM 1215 C CA . GLU A 1 156 ? 7.508 -16.172 -9.828 1 89.19 156 GLU A CA 1
ATOM 1216 C C . GLU A 1 156 ? 8.398 -17.359 -9.477 1 89.19 156 GLU A C 1
ATOM 1218 O O . GLU A 1 156 ? 8.352 -18.406 -10.133 1 89.19 156 GLU A O 1
ATOM 1223 N N . GLY A 1 157 ? 9.188 -17.156 -8.438 1 80.38 157 GLY A N 1
ATOM 1224 C CA . GLY A 1 157 ? 10.078 -18.234 -8.031 1 80.38 157 GLY A CA 1
ATOM 1225 C C . GLY A 1 157 ? 9.5 -19.094 -6.926 1 80.38 157 GLY A C 1
ATOM 1226 O O . GLY A 1 157 ? 10.094 -20.109 -6.551 1 80.38 157 GLY A O 1
ATOM 1227 N N . PHE A 1 158 ? 8.406 -18.75 -6.367 1 76.31 158 PHE A N 1
ATOM 1228 C CA . PHE A 1 158 ? 7.926 -19.391 -5.148 1 76.31 158 PHE A CA 1
ATOM 1229 C C . PHE A 1 158 ? 6.809 -20.375 -5.465 1 76.31 158 PHE A C 1
ATOM 1231 O O . PHE A 1 158 ? 6.426 -21.188 -4.613 1 76.31 158 PHE A O 1
ATOM 1238 N N . ALA A 1 159 ? 6.328 -20.562 -6.547 1 67.81 159 ALA A N 1
ATOM 1239 C CA . ALA A 1 159 ? 5.266 -21.516 -6.816 1 67.81 159 ALA A CA 1
ATOM 1240 C C . ALA A 1 159 ? 5.699 -22.938 -6.461 1 67.81 159 ALA A C 1
ATOM 1242 O O . ALA A 1 159 ? 6.863 -23.297 -6.648 1 67.81 159 ALA A O 1
ATOM 1243 N N . PRO A 1 160 ? 4.691 -23.594 -5.77 1 69.75 160 PRO A N 1
ATOM 1244 C CA . PRO A 1 160 ? 5.031 -25 -5.512 1 69.75 160 PRO A CA 1
ATOM 1245 C C . PRO A 1 160 ? 5.469 -25.734 -6.773 1 69.75 160 PRO A C 1
ATOM 1247 O O . PRO A 1 160 ? 4.984 -25.438 -7.867 1 69.75 160 PRO A O 1
ATOM 1250 N N . ILE A 1 161 ? 6.316 -26.75 -6.434 1 68.62 161 ILE A N 1
ATOM 1251 C CA . ILE A 1 161 ? 6.805 -27.562 -7.543 1 68.62 161 ILE A CA 1
ATOM 1252 C C . ILE A 1 161 ? 5.84 -28.719 -7.809 1 68.62 161 ILE A C 1
ATOM 1254 O O . ILE A 1 161 ? 5.086 -29.109 -6.918 1 68.62 161 ILE A O 1
ATOM 1258 N N . PRO A 1 162 ? 5.883 -29.125 -8.992 1 71.62 162 PRO A N 1
ATOM 1259 C CA . PRO A 1 162 ? 4.926 -30.141 -9.445 1 71.62 162 PRO A CA 1
ATOM 1260 C C . PRO A 1 162 ? 4.871 -31.344 -8.516 1 71.62 162 PRO A C 1
ATOM 1262 O O . PRO A 1 162 ? 3.783 -31.828 -8.18 1 71.62 162 PRO A O 1
ATOM 1265 N N . HIS A 1 163 ? 5.965 -31.812 -8.047 1 74.88 163 HIS A N 1
ATOM 1266 C CA . HIS A 1 163 ? 5.965 -33 -7.207 1 74.88 163 HIS A CA 1
ATOM 1267 C C . HIS A 1 163 ? 5.281 -32.75 -5.871 1 74.88 163 HIS A C 1
ATOM 1269 O O . HIS A 1 163 ? 4.594 -33.625 -5.34 1 74.88 163 HIS A O 1
ATOM 1275 N N . GLN A 1 164 ? 5.379 -31.641 -5.391 1 83.31 164 GLN A N 1
ATOM 1276 C CA . GLN A 1 164 ? 4.723 -31.266 -4.137 1 83.31 164 GLN A CA 1
ATOM 1277 C C . GLN A 1 164 ? 3.209 -31.219 -4.305 1 83.31 164 GLN A C 1
ATOM 1279 O O . GLN A 1 164 ? 2.465 -31.641 -3.42 1 83.31 164 GLN A O 1
ATOM 1284 N N . LEU A 1 165 ? 2.803 -30.875 -5.484 1 89.06 165 LEU A N 1
ATOM 1285 C CA . LEU A 1 165 ? 1.373 -30.766 -5.75 1 89.06 165 LEU A CA 1
ATOM 1286 C C . LEU A 1 165 ? 0.716 -32.125 -5.793 1 89.06 165 LEU A C 1
ATOM 1288 O O . LEU A 1 165 ? -0.38 -32.312 -5.262 1 89.06 165 LEU A O 1
ATOM 1292 N N . ASP A 1 166 ? 1.437 -33.062 -6.352 1 90.19 166 ASP A N 1
ATOM 1293 C CA . ASP A 1 166 ? 0.921 -34.438 -6.406 1 90.19 166 ASP A CA 1
ATOM 1294 C C . ASP A 1 166 ? 0.723 -35 -5.004 1 90.19 166 ASP A C 1
ATOM 1296 O O . ASP A 1 166 ? -0.305 -35.625 -4.723 1 90.19 166 ASP A O 1
ATOM 1300 N N . SER A 1 167 ? 1.66 -34.812 -4.223 1 91.06 167 SER A N 1
ATOM 1301 C CA . SER A 1 167 ? 1.586 -35.312 -2.852 1 91.06 167 SER A CA 1
ATOM 1302 C C . SER A 1 167 ? 0.442 -34.656 -2.088 1 91.06 167 SER A C 1
ATOM 1304 O O . SER A 1 167 ? -0.239 -35.312 -1.295 1 91.06 167 SER A O 1
ATOM 1306 N N . ILE A 1 168 ? 0.231 -33.438 -2.285 1 92.44 168 ILE A N 1
ATOM 1307 C CA . ILE A 1 168 ? -0.83 -32.688 -1.619 1 92.44 168 ILE A CA 1
ATOM 1308 C C . ILE A 1 168 ? -2.191 -33.219 -2.061 1 92.44 168 ILE A C 1
ATOM 1310 O O . ILE A 1 168 ? -3.07 -33.469 -1.229 1 92.44 168 ILE A O 1
ATOM 1314 N N . MET A 1 169 ? -2.307 -33.5 -3.355 1 93.44 169 MET A N 1
ATOM 1315 C CA . MET A 1 169 ? -3.562 -34 -3.896 1 93.44 169 MET A CA 1
ATOM 1316 C C . MET A 1 169 ? -3.871 -35.375 -3.342 1 93.44 169 MET A C 1
ATOM 1318 O O . MET A 1 169 ? -5.008 -35.656 -2.967 1 93.44 169 MET A O 1
ATOM 1322 N N . GLU A 1 170 ? -2.869 -36.156 -3.258 1 93.88 170 GLU A N 1
ATOM 1323 C CA . GLU A 1 170 ? -3.035 -37.5 -2.738 1 93.88 170 GLU A CA 1
ATOM 1324 C C . GLU A 1 170 ? -3.439 -37.469 -1.267 1 93.88 170 GLU A C 1
ATOM 1326 O O . GLU A 1 170 ? -4.348 -38.219 -0.857 1 93.88 170 GLU A O 1
ATOM 1331 N N . ARG A 1 171 ? -2.842 -36.688 -0.535 1 94.69 171 ARG A N 1
ATOM 1332 C CA . ARG A 1 171 ? -3.059 -36.625 0.907 1 94.69 171 ARG A CA 1
ATOM 1333 C C . ARG A 1 171 ? -4.41 -36.031 1.239 1 94.69 171 ARG A C 1
ATOM 1335 O O . ARG A 1 171 ? -5.07 -36.438 2.197 1 94.69 171 ARG A O 1
ATOM 1342 N N . THR A 1 172 ? -4.848 -35.125 0.525 1 95.19 172 THR A N 1
ATOM 1343 C CA . THR A 1 172 ? -6.027 -34.344 0.879 1 95.19 172 THR A CA 1
ATOM 1344 C C . THR A 1 172 ? -7.27 -34.875 0.18 1 95.19 172 THR A C 1
ATOM 1346 O O . THR A 1 172 ? -8.391 -34.656 0.632 1 95.19 172 THR A O 1
ATOM 1349 N N . GLY A 1 173 ? -7.039 -35.5 -0.97 1 96.19 173 GLY A N 1
ATOM 1350 C CA . GLY A 1 173 ? -8.156 -35.969 -1.776 1 96.19 173 GLY A CA 1
ATOM 1351 C C . GLY A 1 173 ? -8.82 -34.844 -2.568 1 96.19 173 GLY A C 1
ATOM 1352 O O . GLY A 1 173 ? -9.867 -35.062 -3.188 1 96.19 173 GLY A O 1
ATOM 1353 N N . LEU A 1 174 ? -8.297 -33.656 -2.566 1 96.31 174 LEU A N 1
ATOM 1354 C CA . LEU A 1 174 ? -8.82 -32.562 -3.361 1 96.31 174 LEU A CA 1
ATOM 1355 C C . LEU A 1 174 ? -8.758 -32.906 -4.852 1 96.31 174 LEU A C 1
ATOM 1357 O O . LEU A 1 174 ? -7.801 -33.5 -5.316 1 96.31 174 LEU A O 1
ATOM 1361 N N . PRO A 1 175 ? -9.766 -32.438 -5.555 1 96.75 175 PRO A N 1
ATOM 1362 C CA . PRO A 1 175 ? -9.773 -32.75 -6.992 1 96.75 175 PRO A CA 1
ATOM 1363 C C . PRO A 1 175 ? -8.578 -32.125 -7.727 1 96.75 175 PRO A C 1
ATOM 1365 O O . PRO A 1 175 ? -8.227 -30.969 -7.488 1 96.75 175 PRO A O 1
ATOM 1368 N N . SER A 1 176 ? -8.023 -32.875 -8.617 1 95 176 SER A N 1
ATOM 1369 C CA . SER A 1 176 ? -6.879 -32.406 -9.391 1 95 176 SER A CA 1
ATOM 1370 C C . SER A 1 176 ? -7.219 -31.141 -10.18 1 95 176 SER A C 1
ATOM 1372 O O . SER A 1 176 ? -6.359 -30.281 -10.391 1 95 176 SER A O 1
ATOM 1374 N N . SER A 1 177 ? -8.453 -31 -10.578 1 96.44 177 SER A N 1
ATOM 1375 C CA . SER A 1 177 ? -8.898 -29.859 -11.383 1 96.44 177 SER A CA 1
ATOM 1376 C C . SER A 1 177 ? -8.945 -28.578 -10.555 1 96.44 177 SER A C 1
ATOM 1378 O O . SER A 1 177 ? -9.078 -27.484 -11.109 1 96.44 177 SER A O 1
ATOM 1380 N N . SER A 1 178 ? -8.758 -28.719 -9.266 1 96.94 178 SER A N 1
ATOM 1381 C CA . SER A 1 178 ? -8.719 -27.531 -8.422 1 96.94 178 SER A CA 1
ATOM 1382 C C . SER A 1 178 ? -7.289 -27.016 -8.242 1 96.94 178 SER A C 1
ATOM 1384 O O . SER A 1 178 ? -7.039 -26.125 -7.438 1 96.94 178 SER A O 1
ATOM 1386 N N . PHE A 1 179 ? -6.32 -27.578 -9.023 1 95.44 179 PHE A N 1
ATOM 1387 C CA . PHE A 1 179 ? -4.918 -27.203 -8.914 1 95.44 179 PHE A CA 1
ATOM 1388 C C . PHE A 1 179 ? -4.398 -26.672 -10.25 1 95.44 179 PHE A C 1
ATOM 1390 O O . PHE A 1 179 ? -3.186 -26.594 -10.461 1 95.44 179 PHE A O 1
ATOM 1397 N N . SER A 1 180 ? -5.254 -26.281 -11.18 1 93.75 180 SER A N 1
ATOM 1398 C CA . SER A 1 180 ? -4.844 -25.859 -12.516 1 93.75 180 SER A CA 1
ATOM 1399 C C . SER A 1 180 ? -3.977 -24.609 -12.461 1 93.75 180 SER A C 1
ATOM 1401 O O . SER A 1 180 ? -3.01 -24.484 -13.219 1 93.75 180 SER A O 1
ATOM 1403 N N . CYS A 1 181 ? -4.324 -23.688 -11.625 1 93.5 181 CYS A N 1
ATOM 1404 C CA . CYS A 1 181 ? -3.551 -22.469 -11.508 1 93.5 181 CYS A CA 1
ATOM 1405 C C . CYS A 1 181 ? -2.145 -22.75 -10.992 1 93.5 181 CYS A C 1
ATOM 1407 O O . CYS A 1 181 ? -1.162 -22.266 -11.562 1 93.5 181 CYS A O 1
ATOM 1409 N N . LEU A 1 182 ? -2.068 -23.531 -9.922 1 92.81 182 LEU A N 1
ATOM 1410 C CA . LEU A 1 182 ? -0.767 -23.844 -9.344 1 92.81 182 LEU A CA 1
ATOM 1411 C C . LEU A 1 182 ? 0.079 -24.672 -10.312 1 92.81 182 LEU A C 1
ATOM 1413 O O . LEU A 1 182 ? 1.283 -24.438 -10.438 1 92.81 182 LEU A O 1
ATOM 1417 N N . ARG A 1 183 ? -0.497 -25.562 -11.016 1 90.06 183 ARG A N 1
ATOM 1418 C CA . ARG A 1 183 ? 0.214 -26.375 -12.008 1 90.06 183 ARG A CA 1
ATOM 1419 C C . ARG A 1 183 ? 0.66 -25.516 -13.188 1 90.06 183 ARG A C 1
ATOM 1421 O O . ARG A 1 183 ? 1.779 -25.672 -13.68 1 90.06 183 ARG A O 1
ATOM 1428 N N . GLY A 1 184 ? -0.247 -24.688 -13.641 1 88.19 184 GLY A N 1
ATOM 1429 C CA . GLY A 1 184 ? 0.107 -23.766 -14.711 1 88.19 184 GLY A CA 1
ATOM 1430 C C . GLY A 1 184 ? 1.283 -22.875 -14.367 1 88.19 184 GLY A C 1
ATOM 1431 O O . GLY A 1 184 ? 2.184 -22.688 -15.188 1 88.19 184 GLY A O 1
ATOM 1432 N N . HIS A 1 185 ? 1.299 -22.391 -13.188 1 87.12 185 HIS A N 1
ATOM 1433 C CA . HIS A 1 185 ? 2.41 -21.547 -12.75 1 87.12 185 HIS A CA 1
ATOM 1434 C C . HIS A 1 185 ? 3.697 -22.359 -12.633 1 87.12 185 HIS A C 1
ATOM 1436 O O . HIS A 1 185 ? 4.773 -21.875 -12.984 1 87.12 185 HIS A O 1
ATOM 1442 N N . ALA A 1 186 ? 3.586 -23.531 -12.141 1 83.44 186 ALA A N 1
ATOM 1443 C CA . ALA A 1 186 ? 4.766 -24.375 -12.047 1 83.44 186 ALA A CA 1
ATOM 1444 C C . ALA A 1 186 ? 5.398 -24.594 -13.422 1 83.44 186 ALA A C 1
ATOM 1446 O O . ALA A 1 186 ? 6.621 -24.703 -13.539 1 83.44 186 ALA A O 1
ATOM 1447 N N . GLU A 1 187 ? 4.625 -24.625 -14.391 1 82.62 187 GLU A N 1
ATOM 1448 C CA . GLU A 1 187 ? 5.102 -24.844 -15.75 1 82.62 187 GLU A CA 1
ATOM 1449 C C . GLU A 1 187 ? 5.656 -23.547 -16.359 1 82.62 187 GLU A C 1
ATOM 1451 O O . GLU A 1 187 ? 6.695 -23.562 -17.016 1 82.62 187 GLU A O 1
ATOM 1456 N N . ASP A 1 188 ? 4.961 -22.422 -16.125 1 83.81 188 ASP A N 1
ATOM 1457 C CA . ASP A 1 188 ? 5.27 -21.172 -16.812 1 83.81 188 ASP A CA 1
ATOM 1458 C C . ASP A 1 188 ? 6.332 -20.375 -16.047 1 83.81 188 ASP A C 1
ATOM 1460 O O . ASP A 1 188 ? 7.098 -19.625 -16.656 1 83.81 188 ASP A O 1
ATOM 1464 N N . ASP A 1 189 ? 6.473 -20.547 -14.703 1 83.69 189 ASP A N 1
ATOM 1465 C CA . ASP A 1 189 ? 7.219 -19.625 -13.852 1 83.69 189 ASP A CA 1
ATOM 1466 C C . ASP A 1 189 ? 8.719 -19.734 -14.109 1 83.69 189 ASP A C 1
ATOM 1468 O O . ASP A 1 189 ? 9.438 -18.734 -14.062 1 83.69 189 ASP A O 1
ATOM 1472 N N . PRO A 1 190 ? 9.234 -20.953 -14.508 1 83.94 190 PRO A N 1
ATOM 1473 C CA . PRO A 1 190 ? 10.68 -21.016 -14.766 1 83.94 190 PRO A CA 1
ATOM 1474 C C . PRO A 1 190 ? 11.109 -20.109 -15.93 1 83.94 190 PRO A C 1
ATOM 1476 O O . PRO A 1 190 ? 12.156 -19.469 -15.852 1 83.94 190 PRO A O 1
ATOM 1479 N N . SER A 1 191 ? 10.352 -20.062 -16.891 1 87.06 191 SER A N 1
ATOM 1480 C CA . SER A 1 191 ? 10.664 -19.172 -18.016 1 87.06 191 SER A CA 1
ATOM 1481 C C . SER A 1 191 ? 10.523 -17.703 -17.625 1 87.06 191 SER A C 1
ATOM 1483 O O . SER A 1 191 ? 11.367 -16.875 -17.969 1 87.06 191 SER A O 1
ATOM 1485 N N . HIS A 1 192 ? 9.445 -17.359 -16.891 1 88.06 192 HIS A N 1
ATOM 1486 C CA . HIS A 1 192 ? 9.25 -16 -16.406 1 88.06 192 HIS A CA 1
ATOM 1487 C C . HIS A 1 192 ? 10.398 -15.562 -15.5 1 88.06 192 HIS A C 1
ATOM 1489 O O . HIS A 1 192 ? 10.875 -14.438 -15.602 1 88.06 192 HIS A O 1
ATOM 1495 N N . LEU A 1 193 ? 10.789 -16.531 -14.695 1 91.94 193 LEU A N 1
ATOM 1496 C CA . LEU A 1 193 ? 11.859 -16.234 -13.758 1 91.94 193 LEU A CA 1
ATOM 1497 C C . LEU A 1 193 ? 13.172 -15.977 -14.492 1 91.94 193 LEU A C 1
ATOM 1499 O O . LEU A 1 193 ? 13.906 -15.039 -14.156 1 91.94 193 LEU A O 1
ATOM 1503 N N . ALA A 1 194 ? 13.445 -16.797 -15.469 1 93.19 194 ALA A N 1
ATOM 1504 C CA . ALA A 1 194 ? 14.656 -16.609 -16.266 1 93.19 194 ALA A CA 1
ATOM 1505 C C . ALA A 1 194 ? 14.641 -15.25 -16.969 1 93.19 194 ALA A C 1
ATOM 1507 O O . ALA A 1 194 ? 15.648 -14.539 -16.984 1 93.19 194 ALA A O 1
ATOM 1508 N N . ASP A 1 195 ? 13.539 -14.898 -17.5 1 95 195 ASP A N 1
ATOM 1509 C CA . ASP A 1 195 ? 13.391 -13.617 -18.172 1 95 195 ASP A CA 1
ATOM 1510 C C . ASP A 1 195 ? 13.57 -12.453 -17.203 1 95 195 ASP A C 1
ATOM 1512 O O . ASP A 1 195 ? 14.242 -11.477 -17.516 1 95 195 ASP A O 1
ATOM 1516 N N . LEU A 1 196 ? 12.984 -12.562 -16.047 1 96.81 196 LEU A N 1
ATOM 1517 C CA . LEU A 1 196 ? 13.07 -11.516 -15.039 1 96.81 196 LEU A CA 1
ATOM 1518 C C . LEU A 1 196 ? 14.508 -11.312 -14.586 1 96.81 196 LEU A C 1
ATOM 1520 O O . LEU A 1 196 ? 14.969 -10.18 -14.438 1 96.81 196 LEU A O 1
ATOM 1524 N N . ASN A 1 197 ? 15.188 -12.43 -14.383 1 96.94 197 ASN A N 1
ATOM 1525 C CA . ASN A 1 197 ? 16.594 -12.336 -14.008 1 96.94 197 ASN A CA 1
ATOM 1526 C C . ASN A 1 197 ? 17.438 -11.688 -15.102 1 96.94 197 ASN A C 1
ATOM 1528 O O . ASN A 1 197 ? 18.266 -10.82 -14.828 1 96.94 197 ASN A O 1
ATOM 1532 N N . HIS A 1 198 ? 17.188 -12.094 -16.297 1 97.5 198 HIS A N 1
ATOM 1533 C CA . HIS A 1 198 ? 17.922 -11.555 -17.422 1 97.5 198 HIS A CA 1
ATOM 1534 C C . HIS A 1 198 ? 17.688 -10.062 -17.578 1 97.5 198 HIS A C 1
ATOM 1536 O O . HIS A 1 198 ? 18.641 -9.289 -17.781 1 97.5 198 HIS A O 1
ATOM 1542 N N . ILE A 1 199 ? 16.453 -9.68 -17.5 1 98.19 199 ILE A N 1
ATOM 1543 C CA . ILE A 1 199 ? 16.094 -8.273 -17.656 1 98.19 199 ILE A CA 1
ATOM 1544 C C . ILE A 1 199 ? 16.703 -7.449 -16.531 1 98.19 199 ILE A C 1
ATOM 1546 O O . ILE A 1 199 ? 17.234 -6.363 -16.766 1 98.19 199 ILE A O 1
ATOM 1550 N N . LEU A 1 200 ? 16.625 -7.977 -15.305 1 98.31 200 LEU A N 1
ATOM 1551 C CA . LEU A 1 200 ? 17.219 -7.281 -14.172 1 98.31 200 LEU A CA 1
ATOM 1552 C C . LEU A 1 200 ? 18.719 -7.078 -14.391 1 98.31 200 LEU A C 1
ATOM 1554 O O . LEU A 1 200 ? 19.25 -6.004 -14.109 1 98.31 200 LEU A O 1
ATOM 1558 N N . ASP A 1 201 ? 19.422 -8.023 -14.953 1 98.19 201 ASP A N 1
ATOM 1559 C CA . ASP A 1 201 ? 20.859 -7.992 -15.164 1 98.19 201 ASP A CA 1
ATOM 1560 C C . ASP A 1 201 ? 21.219 -7.02 -16.281 1 98.19 201 ASP A C 1
ATOM 1562 O O . ASP A 1 201 ? 22.359 -6.539 -16.344 1 98.19 201 ASP A O 1
ATOM 1566 N N . SER A 1 202 ? 20.344 -6.754 -17.141 1 98.25 202 SER A N 1
ATOM 1567 C CA . SER A 1 202 ? 20.625 -5.883 -18.266 1 98.25 202 SER A CA 1
ATOM 1568 C C . SER A 1 202 ? 20.516 -4.41 -17.875 1 98.25 202 SER A C 1
ATOM 1570 O O . SER A 1 202 ? 20.922 -3.527 -18.641 1 98.25 202 SER A O 1
ATOM 1572 N N . MET A 1 203 ? 20.016 -4.098 -16.672 1 98.44 203 MET A N 1
ATOM 1573 C CA . MET A 1 203 ? 19.734 -2.729 -16.25 1 98.44 203 MET A CA 1
ATOM 1574 C C . MET A 1 203 ? 20.969 -2.098 -15.602 1 98.44 203 MET A C 1
ATOM 1576 O O . MET A 1 203 ? 21.688 -2.756 -14.844 1 98.44 203 MET A O 1
ATOM 1580 N N . PRO A 1 204 ? 21.203 -0.855 -15.953 1 98.31 204 PRO A N 1
ATOM 1581 C CA . PRO A 1 204 ? 22.25 -0.128 -15.227 1 98.31 204 PRO A CA 1
ATOM 1582 C C . PRO A 1 204 ? 21.766 0.406 -13.883 1 98.31 204 PRO A C 1
ATOM 1584 O O . PRO A 1 204 ? 21.656 1.621 -13.695 1 98.31 204 PRO A O 1
ATOM 1587 N N . LEU A 1 205 ? 21.625 -0.455 -12.914 1 98.12 205 LEU A N 1
ATOM 1588 C CA . LEU A 1 205 ? 21.047 -0.08 -11.625 1 98.12 205 LEU A CA 1
ATOM 1589 C C . LEU A 1 205 ? 22.062 0.719 -10.797 1 98.12 205 LEU A C 1
ATOM 1591 O O . LEU A 1 205 ? 23.234 0.365 -10.734 1 98.12 205 LEU A O 1
ATOM 1595 N N . THR A 1 206 ? 21.547 1.727 -10.219 1 96.12 206 THR A N 1
ATOM 1596 C CA . THR A 1 206 ? 22.312 2.385 -9.164 1 96.12 206 THR A CA 1
ATOM 1597 C C . THR A 1 206 ? 22.234 1.589 -7.863 1 96.12 206 THR A C 1
ATOM 1599 O O . THR A 1 206 ? 21.406 0.679 -7.734 1 96.12 206 THR A O 1
ATOM 1602 N N . ALA A 1 207 ? 23.078 1.949 -6.918 1 94.94 207 ALA A N 1
ATOM 1603 C CA . ALA A 1 207 ? 23.047 1.307 -5.605 1 94.94 207 ALA A CA 1
ATOM 1604 C C . ALA A 1 207 ? 21.703 1.495 -4.926 1 94.94 207 ALA A C 1
ATOM 1606 O O . ALA A 1 207 ? 21.188 0.578 -4.277 1 94.94 207 ALA A O 1
ATOM 1607 N N . GLU A 1 208 ? 21.094 2.631 -5.078 1 93.44 208 GLU A N 1
ATOM 1608 C CA . GLU A 1 208 ? 19.797 2.93 -4.477 1 93.44 208 GLU A CA 1
ATOM 1609 C C . GLU A 1 208 ? 18.688 2.074 -5.09 1 93.44 208 GLU A C 1
ATOM 1611 O O . GLU A 1 208 ? 17.812 1.584 -4.379 1 93.44 208 GLU A O 1
ATOM 1616 N N . GLN A 1 209 ? 18.766 1.917 -6.344 1 96.31 209 GLN A N 1
ATOM 1617 C CA . GLN A 1 209 ? 17.766 1.095 -7.023 1 96.31 209 GLN A CA 1
ATOM 1618 C C . GLN A 1 209 ? 17.906 -0.371 -6.617 1 96.31 209 GLN A C 1
ATOM 1620 O O . GLN A 1 209 ? 16.891 -1.053 -6.41 1 96.31 209 GLN A O 1
ATOM 1625 N N . THR A 1 210 ? 19.141 -0.856 -6.484 1 96.81 210 THR A N 1
ATOM 1626 C CA . THR A 1 210 ? 19.375 -2.209 -5.996 1 96.81 210 THR A CA 1
ATOM 1627 C C . THR A 1 210 ? 18.797 -2.391 -4.594 1 96.81 210 THR A C 1
ATOM 1629 O O . THR A 1 210 ? 18.172 -3.41 -4.305 1 96.81 210 THR A O 1
ATOM 1632 N N . LYS A 1 211 ? 18.969 -1.434 -3.805 1 94.62 211 LYS A N 1
ATOM 1633 C CA . LYS A 1 211 ? 18.422 -1.468 -2.451 1 94.62 211 LYS A CA 1
ATOM 1634 C C . LYS A 1 211 ? 16.891 -1.534 -2.475 1 94.62 211 LYS A C 1
ATOM 1636 O O . LYS A 1 211 ? 16.297 -2.262 -1.686 1 94.62 211 LYS A O 1
ATOM 1641 N N . ARG A 1 212 ? 16.297 -0.858 -3.355 1 94.69 212 ARG A N 1
ATOM 1642 C CA . ARG A 1 212 ? 14.836 -0.815 -3.443 1 94.69 212 ARG A CA 1
ATOM 1643 C C . ARG A 1 212 ? 14.273 -2.158 -3.9 1 94.69 212 ARG A C 1
ATOM 1645 O O . ARG A 1 212 ? 13.227 -2.596 -3.416 1 94.69 212 ARG A O 1
ATOM 1652 N N . VAL A 1 213 ? 14.984 -2.775 -4.816 1 97.81 213 VAL A N 1
ATOM 1653 C CA . VAL A 1 213 ? 14.586 -4.113 -5.246 1 97.81 213 VAL A CA 1
ATOM 1654 C C . VAL A 1 213 ? 14.641 -5.074 -4.062 1 97.81 213 VAL A C 1
ATOM 1656 O O . VAL A 1 213 ? 13.734 -5.883 -3.867 1 97.81 213 VAL A O 1
ATOM 1659 N N . GLY A 1 214 ? 15.68 -4.922 -3.307 1 96.44 214 GLY A N 1
ATOM 1660 C CA . GLY A 1 214 ? 15.82 -5.75 -2.119 1 96.44 214 GLY A CA 1
ATOM 1661 C C . GLY A 1 214 ? 14.719 -5.512 -1.097 1 96.44 214 GLY A C 1
ATOM 1662 O O . GLY A 1 214 ? 14.188 -6.457 -0.521 1 96.44 214 GLY A O 1
ATOM 1663 N N . LEU A 1 215 ? 14.367 -4.27 -0.878 1 92.69 215 LEU A N 1
ATOM 1664 C CA . LEU A 1 215 ? 13.32 -3.92 0.08 1 92.69 215 LEU A CA 1
ATOM 1665 C C . LEU A 1 215 ? 11.977 -4.496 -0.349 1 92.69 215 LEU A C 1
ATOM 1667 O O . LEU A 1 215 ? 11.227 -5.016 0.48 1 92.69 215 LEU A O 1
ATOM 1671 N N . SER A 1 216 ? 11.727 -4.348 -1.591 1 96.12 216 SER A N 1
ATOM 1672 C CA . SER A 1 216 ? 10.516 -4.938 -2.162 1 96.12 216 SER A CA 1
ATOM 1673 C C . SER A 1 216 ? 10.469 -6.441 -1.922 1 96.12 216 SER A C 1
ATOM 1675 O O . SER A 1 216 ? 9.438 -6.977 -1.516 1 96.12 216 SER A O 1
ATOM 1677 N N . MET A 1 217 ? 11.555 -7.09 -2.154 1 96.75 217 MET A N 1
ATOM 1678 C CA . MET A 1 217 ? 11.664 -8.531 -1.968 1 96.75 217 MET A CA 1
ATOM 1679 C C . MET A 1 217 ? 11.445 -8.914 -0.506 1 96.75 217 MET A C 1
ATOM 1681 O O . MET A 1 217 ? 10.664 -9.805 -0.2 1 96.75 217 MET A O 1
ATOM 1685 N N . PHE A 1 218 ? 12.047 -8.219 0.402 1 95.31 218 PHE A N 1
ATOM 1686 C CA . PHE A 1 218 ? 11.93 -8.531 1.821 1 95.31 218 PHE A CA 1
ATOM 1687 C C . PHE A 1 218 ? 10.508 -8.305 2.311 1 95.31 218 PHE A C 1
ATOM 1689 O O . PHE A 1 218 ? 9.984 -9.094 3.104 1 95.31 218 PHE A O 1
ATOM 1696 N N . ASN A 1 219 ? 9.945 -7.219 1.842 1 93.94 219 ASN A N 1
ATOM 1697 C CA . ASN A 1 219 ? 8.539 -6.973 2.168 1 93.94 219 ASN A CA 1
ATOM 1698 C C . ASN A 1 219 ? 7.645 -8.109 1.684 1 93.94 219 ASN A C 1
ATOM 1700 O O . ASN A 1 219 ? 6.707 -8.5 2.379 1 93.94 219 ASN A O 1
ATOM 1704 N N . THR A 1 220 ? 7.926 -8.578 0.534 1 96.62 220 THR A N 1
ATOM 1705 C CA . THR A 1 220 ? 7.148 -9.664 -0.042 1 96.62 220 THR A CA 1
ATOM 1706 C C . THR A 1 220 ? 7.301 -10.938 0.79 1 96.62 220 THR A C 1
ATOM 1708 O O . THR A 1 220 ? 6.312 -11.594 1.119 1 96.62 220 THR A O 1
ATOM 1711 N N . VAL A 1 221 ? 8.516 -11.25 1.167 1 96.5 221 VAL A N 1
ATOM 1712 C CA . VAL A 1 221 ? 8.758 -12.422 2.008 1 96.5 221 VAL A CA 1
ATOM 1713 C C . VAL A 1 221 ? 7.949 -12.305 3.299 1 96.5 221 VAL A C 1
ATOM 1715 O O . VAL A 1 221 ? 7.25 -13.242 3.688 1 96.5 221 VAL A O 1
ATOM 1718 N N . ASP A 1 222 ? 7.992 -11.211 3.863 1 95.56 222 ASP A N 1
ATOM 1719 C CA . ASP A 1 222 ? 7.363 -11.016 5.168 1 95.56 222 ASP A CA 1
ATOM 1720 C C . ASP A 1 222 ? 5.844 -11.109 5.066 1 95.56 222 ASP A C 1
ATOM 1722 O O . ASP A 1 222 ? 5.203 -11.781 5.875 1 95.56 222 ASP A O 1
ATOM 1726 N N . THR A 1 223 ? 5.297 -10.477 4.102 1 96 223 THR A N 1
ATOM 1727 C CA . THR A 1 223 ? 3.846 -10.383 4.004 1 96 223 THR A CA 1
ATOM 1728 C C . THR A 1 223 ? 3.25 -11.711 3.535 1 96 223 THR A C 1
ATOM 1730 O O . THR A 1 223 ? 2.207 -12.141 4.031 1 96 223 THR A O 1
ATOM 1733 N N . VAL A 1 224 ? 3.904 -12.375 2.604 1 96.5 224 VAL A N 1
ATOM 1734 C CA . VAL A 1 224 ? 3.412 -13.664 2.141 1 96.5 224 VAL A CA 1
ATOM 1735 C C . VAL A 1 224 ? 3.512 -14.688 3.268 1 96.5 224 VAL A C 1
ATOM 1737 O O . VAL A 1 224 ? 2.586 -15.477 3.484 1 96.5 224 VAL A O 1
ATOM 1740 N N . SER A 1 225 ? 4.633 -14.664 4.02 1 96.75 225 SER A N 1
ATOM 1741 C CA . SER A 1 225 ? 4.773 -15.562 5.16 1 96.75 225 SER A CA 1
ATOM 1742 C C . SER A 1 225 ? 3.676 -15.32 6.191 1 96.75 225 SER A C 1
ATOM 1744 O O . SER A 1 225 ? 3.066 -16.266 6.688 1 96.75 225 SER A O 1
ATOM 1746 N N . SER A 1 226 ? 3.445 -14.094 6.453 1 96.69 226 SER A N 1
ATOM 1747 C CA . SER A 1 226 ? 2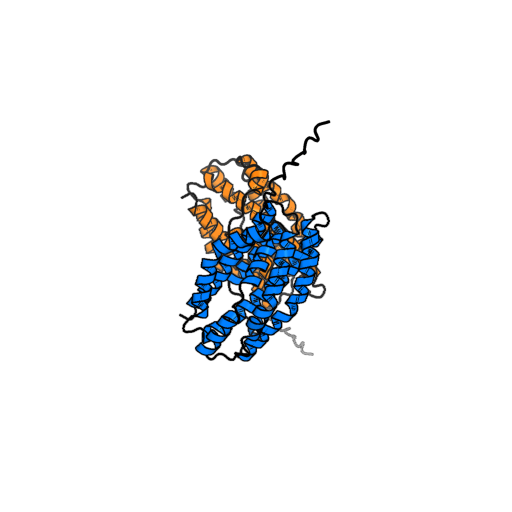.42 -13.734 7.426 1 96.69 226 SER A CA 1
ATOM 1748 C C . SER A 1 226 ? 1.037 -14.18 6.965 1 96.69 226 SER A C 1
ATOM 1750 O O . SER A 1 226 ? 0.211 -14.602 7.781 1 96.69 226 SER A O 1
ATOM 1752 N N . LEU A 1 227 ? 0.769 -14.055 5.688 1 96.69 227 LEU A N 1
ATOM 1753 C CA . LEU A 1 227 ? -0.507 -14.492 5.133 1 96.69 227 LEU A CA 1
ATOM 1754 C C . LEU A 1 227 ? -0.701 -15.992 5.328 1 96.69 227 LEU A C 1
ATOM 1756 O O . LEU A 1 227 ? -1.753 -16.422 5.801 1 96.69 227 LEU A O 1
ATOM 1760 N N . LEU A 1 228 ? 0.346 -16.734 5.012 1 96.31 228 LEU A N 1
ATOM 1761 C CA . LEU A 1 228 ? 0.264 -18.188 5.148 1 96.31 228 LEU A CA 1
ATOM 1762 C C . LEU A 1 228 ? 0.115 -18.578 6.613 1 96.31 228 LEU A C 1
ATOM 1764 O O . LEU A 1 228 ? -0.649 -19.484 6.938 1 96.31 228 LEU A O 1
ATOM 1768 N N . ASP A 1 229 ? 0.809 -17.875 7.48 1 96.88 229 ASP A N 1
ATOM 1769 C CA . ASP A 1 229 ? 0.692 -18.141 8.914 1 96.88 229 ASP A CA 1
ATOM 1770 C C . ASP A 1 229 ? -0.721 -17.859 9.414 1 96.88 229 ASP A C 1
ATOM 1772 O O . ASP A 1 229 ? -1.275 -18.625 10.203 1 96.88 229 ASP A O 1
ATOM 1776 N N . ASP A 1 230 ? -1.261 -16.828 8.969 1 96.62 230 ASP A N 1
ATOM 1777 C CA . ASP A 1 230 ? -2.607 -16.438 9.383 1 96.62 230 ASP A CA 1
ATOM 1778 C C . ASP A 1 230 ? -3.641 -17.453 8.891 1 96.62 230 ASP A C 1
ATOM 1780 O O . ASP A 1 230 ? -4.551 -17.828 9.633 1 96.62 230 ASP A O 1
ATOM 1784 N N . LEU A 1 231 ? -3.559 -17.859 7.672 1 95.62 231 LEU A N 1
ATOM 1785 C CA . LEU A 1 231 ? -4.465 -18.859 7.125 1 95.62 231 LEU A CA 1
ATOM 1786 C C . LEU A 1 231 ? -4.375 -20.172 7.918 1 95.62 231 LEU A C 1
ATOM 1788 O O . LEU A 1 231 ? -5.391 -20.828 8.156 1 95.62 231 LEU A O 1
ATOM 1792 N N . SER A 1 232 ? -3.174 -20.469 8.344 1 95.25 232 SER A N 1
ATOM 1793 C CA . SER A 1 232 ? -2.941 -21.719 9.047 1 95.25 232 SER A CA 1
ATOM 1794 C C . SER A 1 232 ? -3.504 -21.672 10.461 1 95.25 232 SER A C 1
ATOM 1796 O O . SER A 1 232 ? -3.719 -22.719 11.086 1 95.25 232 SER A O 1
ATOM 1798 N N . THR A 1 233 ? -3.74 -20.438 11 1 89.06 233 THR A N 1
ATOM 1799 C CA . THR A 1 233 ? -4.207 -20.312 12.375 1 89.06 233 THR A CA 1
ATOM 1800 C C . THR A 1 233 ? -5.723 -20.125 12.414 1 89.06 233 THR A C 1
ATOM 1802 O O . THR A 1 233 ? -6.344 -20.297 13.469 1 89.06 233 THR A O 1
ATOM 1805 N N . GLN A 1 234 ? -6.387 -19.609 11.422 1 73.69 234 GLN A N 1
ATOM 1806 C CA . GLN A 1 234 ? -7.832 -19.406 11.398 1 73.69 234 GLN A CA 1
ATOM 1807 C C . GLN A 1 234 ? -8.578 -20.734 11.445 1 73.69 234 GLN A C 1
ATOM 1809 O O . GLN A 1 234 ? -9.703 -20.797 11.93 1 73.69 234 GLN A O 1
ATOM 1814 N N . ALA A 1 235 ? -8.148 -21.781 10.891 1 57.06 235 ALA A N 1
ATOM 1815 C CA . ALA A 1 235 ? -8.852 -23.062 10.914 1 57.06 235 ALA A CA 1
ATOM 1816 C C . ALA A 1 235 ? -8.508 -23.859 12.172 1 57.06 235 ALA A C 1
ATOM 1818 O O . ALA A 1 235 ? -9.008 -24.969 12.375 1 57.06 235 ALA A O 1
ATOM 1819 N N . SER A 1 236 ? -7.656 -23.188 13.094 1 45.53 236 SER A N 1
ATOM 1820 C CA . SER A 1 236 ? -7.457 -23.953 14.312 1 45.53 236 SER A CA 1
ATOM 1821 C C . SER A 1 236 ? -8.547 -23.672 15.336 1 45.53 236 SER A C 1
ATOM 1823 O O . SER A 1 236 ? -9.094 -22.562 15.367 1 45.53 236 SER A O 1
ATOM 1825 N N . MET B 1 1 ? -71 25.359 -3.271 1 28.41 1 MET B N 1
ATOM 1826 C CA . MET B 1 1 ? -69.688 25.266 -3.951 1 28.41 1 MET B CA 1
ATOM 1827 C C . MET B 1 1 ? -68.562 25.047 -2.949 1 28.41 1 MET B C 1
ATOM 1829 O O . MET B 1 1 ? -68.188 25.969 -2.252 1 28.41 1 MET B O 1
ATOM 1833 N N . GLY B 1 2 ? -68.562 23.922 -2.154 1 31.06 2 GLY B N 1
ATOM 1834 C CA . GLY B 1 2 ? -67.75 23.547 -0.995 1 31.06 2 GLY B CA 1
ATOM 1835 C C . GLY B 1 2 ? -66.312 23.375 -1.311 1 31.06 2 GLY B C 1
ATOM 1836 O O . GLY B 1 2 ? -65.938 22.734 -2.299 1 31.06 2 GLY B O 1
ATOM 1837 N N . THR B 1 3 ? -65.375 24.359 -0.932 1 29.44 3 THR B N 1
ATOM 1838 C CA . THR B 1 3 ? -63.969 24.438 -1.123 1 29.44 3 THR B CA 1
ATOM 1839 C C . THR B 1 3 ? -63.25 23.219 -0.516 1 29.44 3 THR B C 1
ATOM 1841 O O . THR B 1 3 ? -63.312 23.016 0.698 1 29.44 3 THR B O 1
ATOM 1844 N N . VAL B 1 4 ? -63.156 22.062 -1.231 1 33.72 4 VAL B N 1
ATOM 1845 C CA . VAL B 1 4 ? -62.344 20.906 -0.822 1 33.72 4 VAL B CA 1
ATOM 1846 C C . VAL B 1 4 ? -60.938 21.344 -0.495 1 33.72 4 VAL B C 1
ATOM 1848 O O . VAL B 1 4 ? -60.219 21.891 -1.349 1 33.72 4 VAL B O 1
ATOM 1851 N N . GLU B 1 5 ? -60.594 21.625 0.768 1 31.41 5 GLU B N 1
ATOM 1852 C CA . GLU B 1 5 ? -59.25 21.891 1.242 1 31.41 5 GLU B CA 1
ATOM 1853 C C . GLU B 1 5 ? -58.312 20.734 0.902 1 31.41 5 GLU B C 1
ATOM 1855 O O . GLU B 1 5 ? -58.562 19.594 1.32 1 31.41 5 GLU B O 1
ATOM 1860 N N . TYR B 1 6 ? -57.688 20.703 -0.32 1 30.81 6 TYR B N 1
ATOM 1861 C CA . TYR B 1 6 ? -56.594 19.812 -0.661 1 30.81 6 TYR B CA 1
ATOM 1862 C C . TYR B 1 6 ? -55.5 19.859 0.402 1 30.81 6 TYR B C 1
ATOM 1864 O O . TYR B 1 6 ? -54.875 20.891 0.597 1 30.81 6 TYR B O 1
ATOM 1872 N N . LEU B 1 7 ? -55.719 19.281 1.6 1 34.34 7 LEU B N 1
ATOM 1873 C CA . LEU B 1 7 ? -54.562 19.094 2.492 1 34.34 7 LEU B CA 1
ATOM 1874 C C . LEU B 1 7 ? -53.438 18.406 1.767 1 34.34 7 LEU B C 1
ATOM 1876 O O . LEU B 1 7 ? -53.594 17.312 1.234 1 34.34 7 LEU B O 1
ATOM 1880 N N . SER B 1 8 ? -52.625 19.172 1.048 1 32.41 8 SER B N 1
ATOM 1881 C CA . SER B 1 8 ? -51.375 18.656 0.503 1 32.41 8 SER B CA 1
ATOM 1882 C C . SER B 1 8 ? -50.625 17.828 1.544 1 32.41 8 SER B C 1
ATOM 1884 O O . SER B 1 8 ? -50.344 18.312 2.652 1 32.41 8 SER B O 1
ATOM 1886 N N . ALA B 1 9 ? -50.812 16.562 1.681 1 35.56 9 ALA B N 1
ATOM 1887 C CA . ALA B 1 9 ? -50 15.648 2.482 1 35.56 9 ALA B CA 1
ATOM 1888 C C . ALA B 1 9 ? -48.531 16.016 2.408 1 35.56 9 ALA B C 1
ATOM 1890 O O . ALA B 1 9 ? -47.938 15.969 1.333 1 35.56 9 ALA B O 1
ATOM 1891 N N . ALA B 1 10 ? -48.062 16.969 3.215 1 36.88 10 ALA B N 1
ATOM 1892 C CA . ALA B 1 10 ? -46.625 17.219 3.414 1 36.88 10 ALA B CA 1
ATOM 1893 C C . ALA B 1 10 ? -45.844 15.922 3.494 1 36.88 10 ALA B C 1
ATOM 1895 O O . ALA B 1 10 ? -46.188 15.031 4.285 1 36.88 10 ALA B O 1
ATOM 1896 N N . GLU B 1 11 ? -45.344 15.32 2.428 1 39.91 11 GLU B N 1
ATOM 1897 C CA . GLU B 1 11 ? -44.438 14.164 2.455 1 39.91 11 GLU B CA 1
ATOM 1898 C C . GLU B 1 11 ? -43.406 14.305 3.562 1 39.91 11 GLU B C 1
ATOM 1900 O O . GLU B 1 11 ? -42.812 15.359 3.723 1 39.91 11 GLU B O 1
ATOM 1905 N N . PRO B 1 12 ? -43.469 13.602 4.727 1 38.91 12 PRO B N 1
ATOM 1906 C CA . PRO B 1 12 ? -42.406 13.656 5.746 1 38.91 12 PRO B CA 1
ATOM 1907 C C . PRO B 1 12 ? -41 13.695 5.148 1 38.91 12 PRO B C 1
ATOM 1909 O O . PRO B 1 12 ? -40.688 12.914 4.246 1 38.91 12 PRO B O 1
ATOM 1912 N N . VAL B 1 13 ? -40.312 14.797 4.965 1 41.62 13 VAL B N 1
ATOM 1913 C CA . VAL B 1 13 ? -38.906 14.961 4.562 1 41.62 13 VAL B CA 1
ATOM 1914 C C . VAL B 1 13 ? -38.031 13.969 5.324 1 41.62 13 VAL B C 1
ATOM 1916 O O . VAL B 1 13 ? -37.812 14.133 6.523 1 41.62 13 VAL B O 1
ATOM 1919 N N . ILE B 1 14 ? -38.188 12.734 5.344 1 48.34 14 ILE B N 1
ATOM 1920 C CA . ILE B 1 14 ? -37.281 11.781 5.953 1 48.34 14 ILE B CA 1
ATOM 1921 C C . ILE B 1 14 ? -35.844 12.172 5.652 1 48.34 14 ILE B C 1
ATOM 1923 O O . ILE B 1 14 ? -35.438 12.195 4.488 1 48.34 14 ILE B O 1
ATOM 1927 N N . ASN B 1 15 ? -35.125 13.172 6.289 1 61.81 15 ASN B N 1
ATOM 1928 C CA . ASN B 1 15 ? -33.844 13.812 6.094 1 61.81 15 ASN B CA 1
ATOM 1929 C C . ASN B 1 15 ? -32.688 12.789 6.113 1 61.81 15 ASN B C 1
ATOM 1931 O O . ASN B 1 15 ? -32.219 12.414 7.184 1 61.81 15 ASN B O 1
ATOM 1935 N N . ASP B 1 16 ? -32.469 11.898 5.258 1 82.69 16 ASP B N 1
ATOM 1936 C CA . ASP B 1 16 ? -31.391 10.938 5.133 1 82.69 16 ASP B CA 1
ATOM 1937 C C . ASP B 1 16 ? -30.031 11.625 5.352 1 82.69 16 ASP B C 1
ATOM 1939 O O . ASP B 1 16 ? -29.812 12.75 4.895 1 82.69 16 ASP B O 1
ATOM 1943 N N . PRO B 1 17 ? -29.281 11.023 6.25 1 93.38 17 PRO B N 1
ATOM 1944 C CA . PRO B 1 17 ? -27.969 11.633 6.473 1 93.38 17 PRO B CA 1
ATOM 1945 C C . PRO B 1 17 ? -27.156 11.773 5.184 1 93.38 17 PRO B C 1
ATOM 1947 O O . PRO B 1 17 ? -27.297 10.953 4.273 1 93.38 17 PRO B O 1
ATOM 1950 N N . THR B 1 18 ? -26.469 12.891 5.141 1 96.56 18 THR B N 1
ATOM 1951 C CA . THR B 1 18 ? -25.562 13.102 4.02 1 96.56 18 THR B CA 1
ATOM 1952 C C . THR B 1 18 ? -24.391 12.125 4.074 1 96.56 18 THR B C 1
ATOM 1954 O O . THR B 1 18 ? -24.188 11.438 5.082 1 96.56 18 THR B O 1
ATOM 1957 N N . HIS B 1 19 ? -23.656 12 3.029 1 97.69 19 HIS B N 1
ATOM 1958 C CA . HIS B 1 19 ? -22.5 11.117 2.98 1 97.69 19 HIS B CA 1
ATOM 1959 C C . HIS B 1 19 ? -21.453 11.523 4.02 1 97.69 19 HIS B C 1
ATOM 1961 O O . HIS B 1 19 ? -20.859 10.672 4.68 1 97.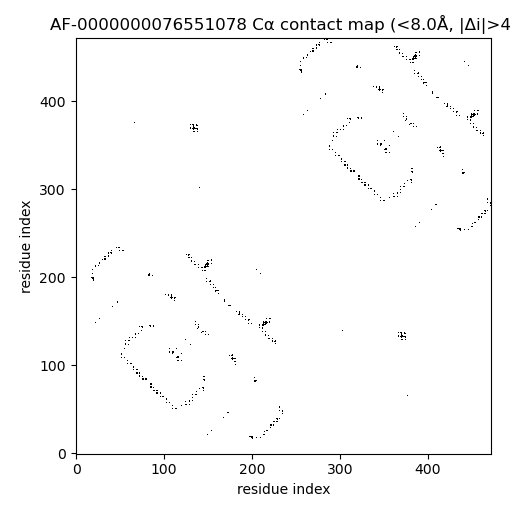69 19 HIS B O 1
ATOM 1967 N N . SER B 1 20 ? -21.234 12.812 4.152 1 97.38 20 SER B N 1
ATOM 1968 C CA . SER B 1 20 ? -20.25 13.266 5.141 1 97.38 20 SER B CA 1
ATOM 1969 C C . SER B 1 20 ? -20.719 12.961 6.559 1 97.38 20 SER B C 1
ATOM 1971 O O . SER B 1 20 ? -19.922 12.625 7.426 1 97.38 20 SER B O 1
ATOM 1973 N N . GLN B 1 21 ? -21.969 13.102 6.809 1 96.75 21 GLN B N 1
ATOM 1974 C CA . GLN B 1 21 ? -22.516 12.766 8.125 1 96.75 21 GLN B CA 1
ATOM 1975 C C . GLN B 1 21 ? -22.312 11.289 8.445 1 96.75 21 GLN B C 1
ATOM 1977 O O . GLN B 1 21 ? -21.969 10.938 9.57 1 96.75 21 GLN B O 1
ATOM 1982 N N . ILE B 1 22 ? -22.578 10.484 7.48 1 96.94 22 ILE B N 1
ATOM 1983 C CA . ILE B 1 22 ? -22.344 9.055 7.645 1 96.94 22 ILE B CA 1
ATOM 1984 C C . ILE B 1 22 ? -20.891 8.797 7.992 1 96.94 22 ILE B C 1
ATOM 1986 O O . ILE B 1 22 ? -20.578 8.039 8.922 1 96.94 22 ILE B O 1
ATOM 1990 N N . LEU B 1 23 ? -19.969 9.398 7.25 1 97.25 23 LEU B N 1
ATOM 1991 C CA . LEU B 1 23 ? -18.547 9.211 7.488 1 97.25 23 LEU B CA 1
ATOM 1992 C C . LEU B 1 23 ? -18.156 9.727 8.875 1 97.25 23 LEU B C 1
ATOM 1994 O O . LEU B 1 23 ? -17.422 9.055 9.602 1 97.25 23 LEU B O 1
ATOM 1998 N N . TRP B 1 24 ? -18.656 10.875 9.305 1 96.06 24 TRP B N 1
ATOM 1999 C CA . TRP B 1 24 ? -18.281 11.461 10.586 1 96.06 24 TRP B CA 1
ATOM 2000 C C . TRP B 1 24 ? -18.844 10.656 11.742 1 96.06 24 TRP B C 1
ATOM 2002 O O . TRP B 1 24 ? -18.266 10.609 12.828 1 96.06 24 TRP B O 1
ATOM 2012 N N . ASN B 1 25 ? -19.953 10.008 11.539 1 96.25 25 ASN B N 1
ATOM 2013 C CA . ASN B 1 25 ? -20.438 9.055 12.539 1 96.25 25 ASN B CA 1
ATOM 2014 C C . ASN B 1 25 ? -19.438 7.914 12.742 1 96.25 25 ASN B C 1
ATOM 2016 O O . ASN B 1 25 ? -19.203 7.48 13.867 1 96.25 25 ASN B O 1
ATOM 2020 N N . LYS B 1 26 ? -18.906 7.438 11.688 1 96.12 26 LYS B N 1
ATOM 2021 C CA . LYS B 1 26 ? -17.891 6.398 11.773 1 96.12 26 LYS B CA 1
ATOM 2022 C C . LYS B 1 26 ? -16.609 6.926 12.438 1 96.12 26 LYS B C 1
ATOM 2024 O O . LYS B 1 26 ? -15.992 6.223 13.234 1 96.12 26 LYS B O 1
ATOM 2029 N N . ILE B 1 27 ? -16.25 8.156 12.094 1 95.81 27 ILE B N 1
ATOM 2030 C CA . ILE B 1 27 ? -15.055 8.758 12.68 1 95.81 27 ILE B CA 1
ATOM 2031 C C . ILE B 1 27 ? -15.234 8.891 14.195 1 95.81 27 ILE B C 1
ATOM 2033 O O . ILE B 1 27 ? -14.344 8.547 14.961 1 95.81 27 ILE B O 1
ATOM 203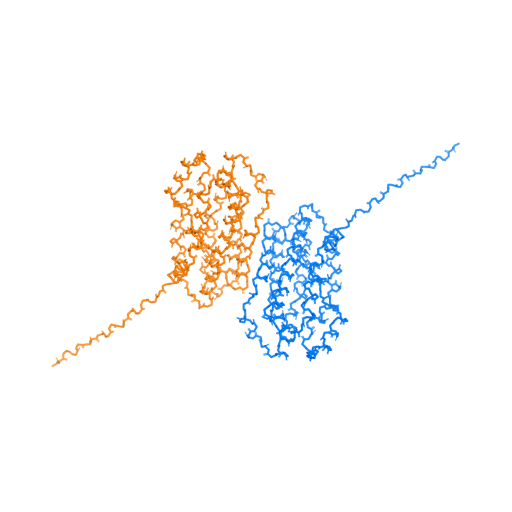7 N N . ARG B 1 28 ? -16.375 9.336 14.641 1 94.56 28 ARG B N 1
ATOM 2038 C CA . ARG B 1 28 ? -16.656 9.508 16.062 1 94.56 28 ARG B CA 1
ATOM 2039 C C . ARG B 1 28 ? -16.562 8.172 16.797 1 94.56 28 ARG B C 1
ATOM 2041 O O . ARG B 1 28 ? -16.125 8.125 17.953 1 94.56 28 ARG B O 1
ATOM 2048 N N . ALA B 1 29 ? -16.875 7.145 16.094 1 93.69 29 ALA B N 1
ATOM 2049 C CA . ALA B 1 29 ? -16.844 5.812 16.688 1 93.69 29 ALA B CA 1
ATOM 2050 C C . ALA B 1 29 ? -15.398 5.305 16.812 1 93.69 29 ALA B C 1
ATOM 2052 O O . ALA B 1 29 ? -15.102 4.453 17.641 1 93.69 29 ALA B O 1
ATOM 2053 N N . ALA B 1 30 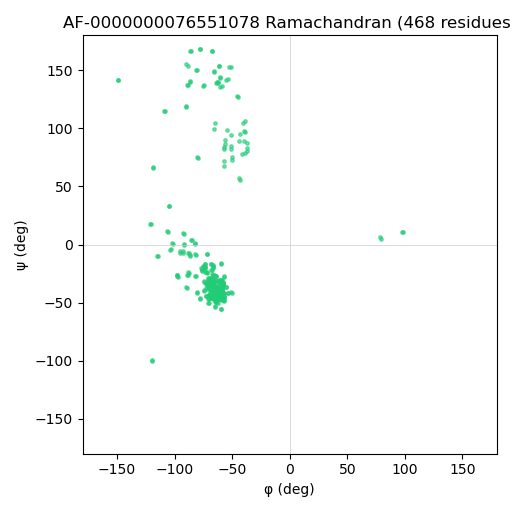? -14.523 5.883 16.016 1 93.94 30 ALA B N 1
ATOM 2054 C CA . ALA B 1 30 ? -13.188 5.316 15.93 1 93.94 30 ALA B CA 1
ATOM 2055 C C . ALA B 1 30 ? -12.141 6.285 16.484 1 93.94 30 ALA B C 1
ATOM 2057 O O . ALA B 1 30 ? -11 5.898 16.75 1 93.94 30 ALA B O 1
ATOM 2058 N N . GLU B 1 31 ? -12.547 7.512 16.75 1 92.44 31 GLU B N 1
ATOM 2059 C CA . GLU B 1 31 ? -11.562 8.57 17 1 92.44 31 GLU B CA 1
ATOM 2060 C C . GLU B 1 31 ? -10.914 8.414 18.375 1 92.44 31 GLU B C 1
ATOM 2062 O O . GLU B 1 31 ? -9.859 9 18.625 1 92.44 31 GLU B O 1
ATOM 2067 N N . ASN B 1 32 ? -11.5 7.621 19.281 1 93.5 32 ASN B N 1
ATOM 2068 C CA . ASN B 1 32 ? -10.914 7.461 20.609 1 93.5 32 ASN B CA 1
ATOM 2069 C C . ASN B 1 32 ? -9.516 6.848 20.531 1 93.5 32 ASN B C 1
ATOM 2071 O O . ASN B 1 32 ? -8.633 7.215 21.312 1 93.5 32 ASN B O 1
ATOM 2075 N N . ARG B 1 33 ? -9.367 5.902 19.656 1 94.25 33 ARG B N 1
ATOM 2076 C CA . ARG B 1 33 ? -8.055 5.293 19.469 1 94.25 33 ARG B CA 1
ATOM 2077 C C . ARG B 1 33 ? -7.027 6.328 19.031 1 94.25 33 ARG B C 1
ATOM 2079 O O . ARG B 1 33 ? -5.926 6.391 19.578 1 94.25 33 ARG B O 1
ATOM 2086 N N . LEU B 1 34 ? -7.387 7.086 18.109 1 93.75 34 LEU B N 1
ATOM 2087 C CA . LEU B 1 34 ? -6.504 8.117 17.562 1 93.75 34 LEU B CA 1
ATOM 2088 C C . LEU B 1 34 ? -6.207 9.188 18.594 1 93.75 34 LEU B C 1
ATOM 2090 O O . LEU B 1 34 ? -5.059 9.602 18.766 1 93.75 34 LEU B O 1
ATOM 2094 N N . ASN B 1 35 ? -7.246 9.578 19.297 1 92.88 35 ASN B N 1
ATOM 2095 C CA . ASN B 1 35 ? -7.082 10.586 20.344 1 92.88 35 ASN B CA 1
ATOM 2096 C C . ASN B 1 35 ? -6.176 10.086 21.469 1 92.88 35 ASN B C 1
ATOM 2098 O O . ASN B 1 35 ? -5.344 10.844 21.969 1 92.88 35 ASN B O 1
ATOM 2102 N N . SER B 1 36 ? -6.336 8.836 21.844 1 95 36 SER B N 1
ATOM 2103 C CA . SER B 1 36 ? -5.516 8.266 22.906 1 95 36 SER B CA 1
ATOM 2104 C C . SER B 1 36 ? -4.047 8.211 22.5 1 95 36 SER B C 1
ATOM 2106 O O . SER B 1 36 ? -3.168 8.586 23.281 1 95 36 SER B O 1
ATOM 2108 N N . SER B 1 37 ? -3.812 7.746 21.312 1 94.94 37 SER B N 1
ATOM 2109 C CA . SER B 1 37 ? -2.439 7.695 20.812 1 94.94 37 SER B CA 1
ATOM 2110 C C . SER B 1 37 ? -1.845 9.094 20.688 1 94.94 37 SER B C 1
ATOM 2112 O O . SER B 1 37 ? -0.676 9.305 21.016 1 94.94 37 SER B O 1
ATOM 2114 N N . GLY B 1 38 ? -2.674 9.992 20.188 1 93.56 38 GLY B N 1
ATOM 2115 C CA . GLY B 1 38 ? -2.236 11.375 20.094 1 93.56 38 GLY B CA 1
ATOM 2116 C C . GLY B 1 38 ? -1.904 11.992 21.438 1 93.56 38 GLY B C 1
ATOM 2117 O O . GLY B 1 38 ? -0.869 12.648 21.594 1 93.56 38 GLY B O 1
ATOM 2118 N N . ASP B 1 39 ? -2.742 11.758 22.375 1 92.69 39 ASP B N 1
ATOM 2119 C CA . ASP B 1 39 ? -2.52 12.281 23.719 1 92.69 39 ASP B CA 1
ATOM 2120 C C . ASP B 1 39 ? -1.228 11.727 24.312 1 92.69 39 ASP B C 1
ATOM 2122 O O . ASP B 1 39 ? -0.457 12.461 24.938 1 92.69 39 ASP B O 1
ATOM 2126 N N . ARG B 1 40 ? -1.018 10.469 24.156 1 94.19 40 ARG B N 1
ATOM 2127 C CA . ARG B 1 40 ? 0.207 9.859 24.672 1 94.19 40 ARG B CA 1
ATOM 2128 C C . ARG B 1 40 ? 1.438 10.469 24 1 94.19 40 ARG B C 1
ATOM 2130 O O . ARG B 1 40 ? 2.441 10.734 24.672 1 94.19 40 ARG B O 1
ATOM 2137 N N . PHE B 1 41 ? 1.355 10.727 22.781 1 94.75 41 PHE B N 1
ATOM 2138 C CA . PHE B 1 41 ? 2.498 11.273 22.062 1 94.75 41 PHE B CA 1
ATOM 2139 C C . PHE B 1 41 ? 2.768 12.711 22.484 1 94.75 41 PHE B C 1
ATOM 2141 O O . PHE B 1 41 ? 3.883 13.047 22.891 1 94.75 41 PHE B O 1
ATOM 2148 N N . TRP B 1 42 ? 1.775 13.539 22.484 1 93.56 42 TRP B N 1
ATOM 2149 C CA . TRP B 1 42 ? 1.953 14.977 22.672 1 93.56 42 TRP B CA 1
ATOM 2150 C C . TRP B 1 42 ? 2.248 15.305 24.141 1 93.56 42 TRP B C 1
ATOM 2152 O O . TRP B 1 42 ? 2.771 16.375 24.438 1 93.56 42 TRP B O 1
ATOM 2162 N N . ASN B 1 43 ? 1.904 14.344 24.953 1 93.25 43 ASN B N 1
ATOM 2163 C CA . ASN B 1 43 ? 2.182 14.555 26.375 1 93.25 43 ASN B CA 1
ATOM 2164 C C . ASN B 1 43 ? 3.355 13.703 26.844 1 93.25 43 ASN B C 1
ATOM 2166 O O . ASN B 1 43 ? 3.604 13.594 28.047 1 93.25 43 ASN B O 1
ATOM 2170 N N . HIS B 1 44 ? 4.035 13.141 25.922 1 94.94 44 HIS B N 1
ATOM 2171 C CA . HIS B 1 44 ? 5.176 12.305 26.281 1 94.94 44 HIS B CA 1
ATOM 2172 C C . HIS B 1 44 ? 6.254 13.109 26.984 1 94.94 44 HIS B C 1
ATOM 2174 O O . HIS B 1 44 ? 6.551 14.242 26.594 1 94.94 44 HIS B O 1
ATOM 2180 N N . PRO B 1 45 ? 6.879 12.547 28.016 1 94.19 45 PRO B N 1
ATOM 2181 C CA . PRO B 1 45 ? 7.895 13.289 28.766 1 94.19 45 PRO B CA 1
ATOM 2182 C C . PRO B 1 45 ? 9.133 13.602 27.922 1 94.19 45 PRO B C 1
ATOM 2184 O O . PRO B 1 45 ? 9.828 14.586 28.188 1 94.19 45 PRO B O 1
ATOM 2187 N N . ASN B 1 46 ? 9.414 12.828 26.938 1 95.81 46 ASN B N 1
ATOM 2188 C CA . ASN B 1 46 ? 10.57 13.039 26.078 1 95.81 46 ASN B CA 1
ATOM 2189 C C . ASN B 1 46 ? 10.156 13.602 24.719 1 95.81 46 ASN B C 1
ATOM 2191 O O . ASN B 1 46 ? 10.75 13.258 23.688 1 95.81 46 ASN B O 1
ATOM 2195 N N . LEU B 1 47 ? 9.141 14.391 24.641 1 95.75 47 LEU B N 1
ATOM 2196 C CA . LEU B 1 47 ? 8.586 14.906 23.391 1 95.75 47 LEU B CA 1
ATOM 2197 C C . LEU B 1 47 ? 9.641 15.672 22.609 1 95.75 47 LEU B C 1
ATOM 2199 O O . LEU B 1 47 ? 9.672 15.625 21.375 1 95.75 47 LEU B O 1
ATOM 2203 N N . VAL B 1 48 ? 10.555 16.359 23.281 1 96.19 48 VAL B N 1
ATOM 2204 C CA . VAL B 1 48 ? 11.578 17.172 22.625 1 96.19 48 VAL B CA 1
ATOM 2205 C C . VAL B 1 48 ? 12.43 16.281 21.719 1 96.19 48 VAL B C 1
ATOM 2207 O O . VAL B 1 48 ? 12.797 16.688 20.609 1 96.19 48 VAL B O 1
ATOM 2210 N N . GLU B 1 49 ? 12.641 15.078 22.172 1 95.5 49 GLU B N 1
ATOM 2211 C CA . GLU B 1 49 ? 13.453 14.133 21.391 1 95.5 49 GLU B CA 1
ATOM 2212 C C . GLU B 1 49 ? 12.625 13.461 20.297 1 95.5 49 GLU B C 1
ATOM 2214 O O . GLU B 1 49 ? 13.148 13.117 19.234 1 95.5 49 GLU B O 1
ATOM 2219 N N . LEU B 1 50 ? 11.352 13.352 20.516 1 96.62 50 LEU B N 1
ATOM 2220 C CA . LEU B 1 50 ? 10.484 12.602 19.625 1 96.62 50 LEU B CA 1
ATOM 2221 C C . LEU B 1 50 ? 9.969 13.484 18.484 1 96.62 50 LEU B C 1
ATOM 2223 O O . LEU B 1 50 ? 9.664 13 17.391 1 96.62 50 LEU B O 1
ATOM 2227 N N . TYR B 1 51 ? 9.938 14.75 18.703 1 96.69 51 TYR B N 1
ATOM 2228 C CA . TYR B 1 51 ? 9.273 15.695 17.812 1 96.69 51 TYR B CA 1
ATOM 2229 C C . TYR B 1 51 ? 9.93 15.703 16.438 1 96.69 51 TYR B C 1
ATOM 2231 O O . TYR B 1 51 ? 9.242 15.617 15.406 1 96.69 51 TYR B O 1
ATOM 2239 N N . PRO B 1 52 ? 11.273 15.75 16.375 1 97.19 52 PRO B N 1
ATOM 2240 C CA . PRO B 1 52 ? 11.867 15.688 15.039 1 97.19 52 PRO B CA 1
ATOM 2241 C C . PRO B 1 52 ? 11.539 14.391 14.305 1 97.19 52 PRO B C 1
ATOM 2243 O O . PRO B 1 52 ? 11.367 14.391 13.086 1 97.19 52 PRO B O 1
ATOM 2246 N N . GLN B 1 53 ? 11.445 13.297 15.023 1 96.88 53 GLN B N 1
ATOM 2247 C CA . GLN B 1 53 ? 11.102 12.016 14.406 1 96.88 53 GLN B CA 1
ATOM 2248 C C . GLN B 1 53 ? 9.672 12.023 13.867 1 96.88 53 GLN B C 1
ATOM 2250 O O . GLN B 1 53 ? 9.398 11.469 12.805 1 96.88 53 GLN B O 1
ATOM 2255 N N . PHE B 1 54 ? 8.859 12.648 14.664 1 97 54 PHE B N 1
ATOM 2256 C CA . PHE B 1 54 ? 7.48 12.812 14.227 1 97 54 PHE B CA 1
ATOM 2257 C C . PHE B 1 54 ? 7.414 13.625 12.938 1 97 54 PHE B C 1
ATOM 2259 O O . PHE B 1 54 ? 6.711 13.25 12 1 97 54 PHE B O 1
ATOM 2266 N N . LEU B 1 55 ? 8.148 14.719 12.859 1 97.19 55 LEU B N 1
ATOM 2267 C CA . LEU B 1 55 ? 8.141 15.578 11.68 1 97.19 55 LEU B CA 1
ATOM 2268 C C . LEU B 1 55 ? 8.695 14.844 10.461 1 97.19 55 LEU B C 1
ATOM 2270 O O . LEU B 1 55 ? 8.227 15.055 9.344 1 97.19 55 LEU B O 1
ATOM 2274 N N . ILE B 1 56 ? 9.664 14.031 10.688 1 97.5 56 ILE B N 1
ATOM 2275 C CA . ILE B 1 56 ? 10.219 13.242 9.594 1 97.5 56 ILE B CA 1
ATOM 2276 C C . ILE B 1 56 ? 9.148 12.312 9.031 1 97.5 56 ILE B C 1
ATOM 2278 O O . ILE B 1 56 ? 8.961 12.242 7.816 1 97.5 56 ILE B O 1
ATOM 2282 N N . GLN B 1 57 ? 8.406 11.656 9.875 1 97.19 57 GLN B N 1
ATOM 2283 C CA . GLN B 1 57 ? 7.355 10.758 9.406 1 97.19 57 GLN B CA 1
ATOM 2284 C C . GLN B 1 57 ? 6.207 11.547 8.781 1 97.19 57 GLN B C 1
ATOM 2286 O O . GLN B 1 57 ? 5.57 11.078 7.836 1 97.19 57 GLN B O 1
ATOM 2291 N N . MET B 1 58 ? 5.949 12.703 9.344 1 95.94 58 MET B N 1
ATOM 2292 C CA . MET B 1 58 ? 4.949 13.578 8.734 1 95.94 58 MET B CA 1
ATOM 2293 C C . MET B 1 58 ? 5.355 13.961 7.316 1 95.94 58 MET B C 1
ATOM 2295 O O . MET B 1 58 ? 4.516 14 6.418 1 95.94 58 MET B O 1
ATOM 2299 N N . HIS B 1 59 ? 6.613 14.258 7.117 1 96.62 59 HIS B N 1
ATOM 2300 C CA . HIS B 1 59 ? 7.117 14.562 5.781 1 96.62 59 HIS B CA 1
ATOM 2301 C C . HIS B 1 59 ? 6.852 13.406 4.816 1 96.62 59 HIS B C 1
ATOM 2303 O O . HIS B 1 59 ? 6.355 13.617 3.709 1 96.62 59 HIS B O 1
ATOM 2309 N N . HIS B 1 60 ? 7.184 12.211 5.25 1 95.44 60 HIS B N 1
ATOM 2310 C CA . HIS B 1 60 ? 6.938 11.047 4.418 1 95.44 60 HIS B CA 1
ATOM 2311 C C . HIS B 1 60 ? 5.449 10.875 4.125 1 95.44 60 HIS B C 1
ATOM 2313 O O . HIS B 1 60 ? 5.066 10.523 3.006 1 95.44 60 HIS B O 1
ATOM 2319 N N . THR B 1 61 ? 4.621 11.109 5.078 1 95.94 61 THR B N 1
ATOM 2320 C CA . THR B 1 61 ? 3.176 10.969 4.926 1 95.94 61 THR B CA 1
ATOM 2321 C C . THR B 1 61 ? 2.633 12.008 3.949 1 95.94 61 THR B C 1
ATOM 2323 O O . THR B 1 61 ? 1.815 11.688 3.086 1 95.94 61 THR B O 1
ATOM 2326 N N . MET B 1 62 ? 3.115 13.227 4.105 1 95.12 62 MET B N 1
ATOM 2327 C CA . MET B 1 62 ? 2.668 14.305 3.225 1 95.12 62 MET B CA 1
ATOM 2328 C C . MET B 1 62 ? 3.078 14.031 1.78 1 95.12 62 MET B C 1
ATOM 2330 O O . MET B 1 62 ? 2.285 14.227 0.857 1 95.12 62 MET B O 1
ATOM 2334 N N . LEU B 1 63 ? 4.301 13.594 1.609 1 94.31 63 LEU B N 1
ATOM 2335 C CA . LEU B 1 63 ? 4.766 13.242 0.275 1 94.31 63 LEU B CA 1
ATOM 2336 C C . LEU B 1 63 ? 3.924 12.117 -0.315 1 94.31 63 LEU B C 1
ATOM 2338 O O . LEU B 1 63 ? 3.549 12.164 -1.489 1 94.31 63 LEU B O 1
ATOM 2342 N N . GLY B 1 64 ? 3.68 11.109 0.486 1 95.62 64 GLY B N 1
ATOM 2343 C CA . GLY B 1 64 ? 2.805 10.031 0.056 1 95.62 64 GLY B CA 1
ATOM 2344 C C . GLY B 1 64 ? 1.409 10.508 -0.308 1 95.62 64 GLY B C 1
ATOM 2345 O O . GLY B 1 64 ? 0.819 10.031 -1.278 1 95.62 64 GLY B O 1
ATOM 2346 N N . GLY B 1 65 ? 0.92 11.43 0.487 1 96.38 65 GLY B N 1
ATOM 2347 C CA . GLY B 1 65 ? -0.401 11.977 0.227 1 96.38 65 GLY B CA 1
ATOM 2348 C C . GLY B 1 65 ? -0.506 12.664 -1.12 1 96.38 65 GLY B C 1
ATOM 2349 O O . GLY B 1 65 ? -1.521 12.539 -1.81 1 96.38 65 GLY B O 1
ATOM 2350 N N . LEU B 1 66 ? 0.539 13.414 -1.499 1 95.88 66 LEU B N 1
ATOM 2351 C CA . LEU B 1 66 ? 0.561 14.031 -2.82 1 95.88 66 LEU B CA 1
ATOM 2352 C C . LEU B 1 66 ? 0.483 12.977 -3.918 1 95.88 66 LEU B C 1
ATOM 2354 O O . LEU B 1 66 ? -0.269 13.133 -4.883 1 95.88 66 LEU B O 1
ATOM 2358 N N . GLY B 1 67 ? 1.234 11.953 -3.738 1 94.56 67 GLY B N 1
ATOM 2359 C CA . GLY B 1 67 ? 1.193 10.859 -4.691 1 94.56 67 GLY B CA 1
ATOM 2360 C C . GLY B 1 67 ? -0.171 10.203 -4.785 1 94.56 67 GLY B C 1
ATOM 2361 O O . GLY B 1 67 ? -0.63 9.867 -5.879 1 94.56 67 GLY B O 1
ATOM 2362 N N . LEU B 1 68 ? -0.777 9.992 -3.674 1 97.62 68 LEU B N 1
ATOM 2363 C CA . LEU B 1 68 ? -2.104 9.391 -3.631 1 97.62 68 LEU B CA 1
ATOM 2364 C C . LEU B 1 68 ? -3.113 10.234 -4.398 1 97.62 68 LEU B C 1
ATOM 2366 O O . LEU B 1 68 ? -3.928 9.703 -5.156 1 97.62 68 LEU B O 1
ATOM 2370 N N . MET B 1 69 ? -3.047 11.531 -4.191 1 97.81 69 MET B N 1
ATOM 2371 C CA . MET B 1 69 ? -3.996 12.406 -4.871 1 97.81 69 MET B CA 1
ATOM 2372 C C . MET B 1 69 ? -3.764 12.391 -6.379 1 97.81 69 MET B C 1
ATOM 2374 O O . MET B 1 69 ? -4.719 12.359 -7.156 1 97.81 69 MET B O 1
ATOM 2378 N N . ASP B 1 70 ? -2.564 12.391 -6.75 1 95.62 70 ASP B N 1
ATOM 2379 C CA . ASP B 1 70 ? -2.238 12.312 -8.172 1 95.62 70 ASP B CA 1
ATOM 2380 C C . ASP B 1 70 ? -2.754 11.008 -8.781 1 95.62 70 ASP B C 1
ATOM 2382 O O . ASP B 1 70 ? -3.359 11.016 -9.859 1 95.62 70 ASP B O 1
ATOM 2386 N N . PHE B 1 71 ? -2.541 9.945 -8.117 1 95.62 71 PHE B N 1
ATOM 2387 C CA . PHE B 1 71 ? -2.951 8.625 -8.586 1 95.62 71 PHE B CA 1
ATOM 2388 C C . PHE B 1 71 ? -4.469 8.523 -8.656 1 95.62 71 PHE B C 1
ATOM 2390 O O . PHE B 1 71 ? -5.02 8.07 -9.664 1 95.62 71 PHE B O 1
ATOM 2397 N N . ALA B 1 72 ? -5.109 8.938 -7.629 1 97.88 72 ALA B N 1
ATOM 2398 C CA . ALA B 1 72 ? -6.566 8.867 -7.578 1 97.88 72 ALA B CA 1
ATOM 2399 C C . ALA B 1 72 ? -7.195 9.742 -8.656 1 97.88 72 ALA B C 1
ATOM 2401 O O . ALA B 1 72 ? -8.18 9.344 -9.281 1 97.88 72 ALA B O 1
ATOM 2402 N N . ALA B 1 73 ? -6.609 10.922 -8.852 1 97.69 73 ALA B N 1
ATOM 2403 C CA . ALA B 1 73 ? -7.105 11.789 -9.914 1 97.69 73 ALA B CA 1
ATOM 2404 C C . ALA B 1 73 ? -6.961 11.133 -11.281 1 97.69 73 ALA B C 1
ATOM 2406 O O . ALA B 1 73 ? -7.887 11.164 -12.094 1 97.69 73 ALA B O 1
ATOM 2407 N N . SER B 1 74 ? -5.852 10.547 -11.492 1 95.12 74 SER B N 1
ATOM 2408 C CA . SER B 1 74 ? -5.602 9.867 -12.758 1 95.12 74 SER B CA 1
ATOM 2409 C C . SER B 1 74 ? -6.566 8.703 -12.961 1 95.12 74 SER B C 1
ATOM 2411 O O . SER B 1 74 ? -7.098 8.523 -14.055 1 95.12 74 SER B O 1
ATOM 2413 N N . ARG B 1 75 ? -6.773 7.941 -11.977 1 95.94 75 ARG B N 1
ATOM 2414 C CA . ARG B 1 75 ? -7.711 6.824 -12.055 1 95.94 75 ARG B CA 1
ATOM 2415 C C . ARG B 1 75 ? -9.125 7.316 -12.32 1 95.94 75 ARG B C 1
ATOM 2417 O O . ARG B 1 75 ? -9.867 6.707 -13.102 1 95.94 75 ARG B O 1
ATOM 2424 N N . ALA B 1 76 ? -9.477 8.398 -11.672 1 98 76 ALA B N 1
ATOM 2425 C CA . ALA B 1 76 ? -10.805 8.961 -11.859 1 98 76 ALA B CA 1
ATOM 2426 C C . ALA B 1 76 ? -10.992 9.461 -13.289 1 98 76 ALA B C 1
ATOM 2428 O O . ALA B 1 76 ? -12.047 9.258 -13.891 1 98 76 ALA B O 1
ATOM 2429 N N . LYS B 1 77 ? -9.969 10.055 -13.844 1 97 77 LYS B N 1
ATOM 2430 C CA . LYS B 1 77 ? -10.023 10.555 -15.211 1 97 77 LYS B CA 1
ATOM 2431 C C . LYS B 1 77 ? -10.203 9.406 -16.203 1 97 77 LYS B C 1
ATOM 2433 O O . LYS B 1 77 ? -10.82 9.586 -17.266 1 97 77 LYS B O 1
ATOM 2438 N N . ALA B 1 78 ? -9.758 8.258 -15.836 1 94.81 78 ALA B N 1
ATOM 2439 C CA . ALA B 1 78 ? -9.828 7.09 -16.703 1 94.81 78 ALA B CA 1
ATOM 2440 C C . ALA B 1 78 ? -11.203 6.434 -16.625 1 94.81 78 ALA B C 1
ATOM 2442 O O . ALA B 1 78 ? -11.453 5.414 -17.281 1 94.81 78 ALA B O 1
ATOM 2443 N N . MET B 1 79 ? -12.086 7.027 -15.828 1 95.88 79 MET B N 1
ATOM 2444 C CA . MET B 1 79 ? -13.461 6.559 -15.695 1 95.88 79 MET B CA 1
ATOM 2445 C C . MET B 1 79 ? -14.445 7.637 -16.141 1 95.88 79 MET B C 1
ATOM 2447 O O . MET B 1 79 ? -15.305 8.047 -15.359 1 95.88 79 MET B O 1
ATOM 2451 N N . PRO B 1 80 ? -14.438 7.965 -17.406 1 93.38 80 PRO B N 1
ATOM 2452 C CA . PRO B 1 80 ? -15.188 9.141 -17.859 1 93.38 80 PRO B CA 1
ATOM 2453 C C . PRO B 1 80 ? -16.703 8.945 -17.75 1 93.38 80 PRO B C 1
ATOM 2455 O O . PRO B 1 80 ? -17.453 9.93 -17.734 1 93.38 80 PRO B O 1
ATOM 2458 N N . HIS B 1 81 ? -17.203 7.773 -17.609 1 96.69 81 HIS B N 1
ATOM 2459 C CA . HIS B 1 81 ? -18.656 7.555 -17.562 1 96.69 81 HIS B CA 1
ATOM 2460 C C . HIS B 1 81 ? -19.125 7.328 -16.141 1 96.69 81 HIS B C 1
ATOM 2462 O O . HIS B 1 81 ? -20.312 7.109 -15.906 1 96.69 81 HIS B O 1
ATOM 2468 N N . ASP B 1 82 ? -18.266 7.383 -15.211 1 97.56 82 ASP B N 1
ATOM 2469 C CA . ASP B 1 82 ? -18.609 7.262 -13.797 1 97.56 82 ASP B CA 1
ATOM 2470 C C . ASP B 1 82 ? -18.906 8.633 -13.188 1 97.56 82 ASP B C 1
ATOM 2472 O O . ASP B 1 82 ? -18.031 9.492 -13.125 1 97.56 82 ASP B O 1
ATOM 2476 N N . PRO B 1 83 ? -20.109 8.852 -12.672 1 98.19 83 PRO B N 1
ATOM 2477 C CA . PRO B 1 83 ? -20.484 10.188 -12.195 1 98.19 83 PRO B CA 1
ATOM 2478 C C . PRO B 1 83 ? -19.703 10.617 -10.961 1 98.19 83 PRO B C 1
ATOM 2480 O O . PRO B 1 83 ? -19.453 11.805 -10.758 1 98.19 83 PRO B O 1
ATOM 2483 N N . VAL B 1 84 ? -19.312 9.695 -10.18 1 98.62 84 VAL B N 1
ATOM 2484 C CA . VAL B 1 84 ? -18.516 10.008 -8.992 1 98.62 84 VAL B CA 1
ATOM 2485 C C . VAL B 1 84 ? -17.109 10.398 -9.414 1 98.62 84 VAL B C 1
ATOM 2487 O O . VAL B 1 84 ? -16.578 11.414 -8.945 1 98.62 84 VAL B O 1
ATOM 2490 N N . ALA B 1 85 ? -16.531 9.656 -10.336 1 98.38 85 ALA B N 1
ATOM 2491 C CA . ALA B 1 85 ? -15.188 9.93 -10.828 1 98.38 85 ALA B CA 1
ATOM 2492 C C . ALA B 1 85 ? -15.109 11.305 -11.477 1 98.38 85 ALA B C 1
ATOM 2494 O O . ALA B 1 85 ? -14.086 11.984 -11.391 1 98.38 85 ALA B O 1
ATOM 2495 N N . GLN B 1 86 ? -16.203 11.711 -12.062 1 98.25 86 GLN B N 1
ATOM 2496 C CA . GLN B 1 86 ? -16.25 13.008 -12.727 1 98.25 86 GLN B CA 1
ATOM 2497 C C . GLN B 1 86 ? -16.125 14.156 -11.719 1 98.25 86 GLN B C 1
ATOM 2499 O O . GLN B 1 86 ? -15.656 15.242 -12.062 1 98.25 86 GLN B O 1
ATOM 2504 N N . ILE B 1 87 ? -16.531 13.898 -10.477 1 98.62 87 ILE B N 1
ATOM 2505 C CA . ILE B 1 87 ? -16.438 14.891 -9.414 1 98.62 87 ILE B CA 1
ATOM 2506 C C . ILE B 1 87 ? -15.07 14.773 -8.727 1 98.62 87 ILE B C 1
ATOM 2508 O O . ILE B 1 87 ? -14.43 15.781 -8.43 1 98.62 87 ILE B O 1
ATOM 2512 N N . VAL B 1 88 ? -14.594 13.539 -8.578 1 98.56 88 VAL B N 1
ATOM 2513 C CA . VAL B 1 88 ? -13.367 13.25 -7.844 1 98.56 88 VAL B CA 1
ATOM 2514 C C . VAL B 1 88 ? -12.164 13.82 -8.594 1 98.56 88 VAL B C 1
ATOM 2516 O O . VAL B 1 88 ? -11.305 14.461 -7.992 1 98.56 88 VAL B O 1
ATOM 2519 N N . ALA B 1 89 ? -12.141 13.703 -9.906 1 98.38 89 ALA B N 1
ATOM 2520 C CA . ALA B 1 89 ? -10.953 14.023 -10.703 1 98.38 89 ALA B CA 1
ATOM 2521 C C . ALA B 1 89 ? -10.625 15.508 -10.617 1 98.38 89 ALA B C 1
ATOM 2523 O O . ALA B 1 89 ? -9.531 15.891 -10.211 1 98.38 89 ALA B O 1
ATOM 2524 N N . PRO B 1 90 ? -11.539 16.438 -10.906 1 98.06 90 PRO B N 1
ATOM 2525 C CA . PRO B 1 90 ? -11.18 17.844 -10.836 1 98.06 90 PRO B CA 1
ATOM 2526 C C . PRO B 1 90 ? -10.93 18.312 -9.406 1 98.06 90 PRO B C 1
ATOM 2528 O O . PRO B 1 90 ? -10.078 19.188 -9.172 1 98.06 90 PRO B O 1
ATOM 2531 N N . TYR B 1 91 ? -11.625 17.766 -8.445 1 98.31 91 TYR B N 1
ATOM 2532 C CA . TYR B 1 91 ? -11.398 18.203 -7.074 1 98.31 91 TYR B CA 1
ATOM 2533 C C . TYR B 1 91 ? -9.984 17.859 -6.621 1 98.31 91 TYR B C 1
ATOM 2535 O O . TYR B 1 91 ? -9.281 18.688 -6.051 1 98.31 91 TYR B O 1
ATOM 2543 N N . LEU B 1 92 ? -9.609 16.578 -6.852 1 98.25 92 LEU B N 1
ATOM 2544 C CA . LEU B 1 92 ? -8.297 16.125 -6.387 1 98.25 92 LEU B CA 1
ATOM 2545 C C . LEU B 1 92 ? -7.188 16.859 -7.133 1 98.25 92 LEU B C 1
ATOM 2547 O O . LEU B 1 92 ? -6.129 17.141 -6.562 1 98.25 92 LEU B O 1
ATOM 2551 N N . THR B 1 93 ? -7.43 17.203 -8.391 1 97.75 93 THR B N 1
ATOM 2552 C CA . THR B 1 93 ? -6.445 17.969 -9.141 1 97.75 93 THR B CA 1
ATOM 2553 C C . THR B 1 93 ? -6.234 19.344 -8.508 1 97.75 93 THR B C 1
ATOM 2555 O O . THR B 1 93 ? -5.098 19.781 -8.336 1 97.75 93 THR B O 1
ATOM 2558 N N . ARG B 1 94 ? -7.293 19.953 -8.078 1 97 94 ARG B N 1
ATOM 2559 C CA . ARG B 1 94 ? -7.211 21.266 -7.422 1 97 94 ARG B CA 1
ATOM 2560 C C . ARG B 1 94 ? -6.578 21.141 -6.039 1 97 94 ARG B C 1
ATOM 2562 O O . ARG B 1 94 ? -5.695 21.922 -5.688 1 97 94 ARG B O 1
ATOM 2569 N N . HIS B 1 95 ? -7.062 20.156 -5.285 1 96.06 95 HIS B N 1
ATOM 2570 C CA . HIS B 1 95 ? -6.57 19.984 -3.924 1 96.06 95 HIS B CA 1
ATOM 2571 C C . HIS B 1 95 ? -5.082 19.656 -3.914 1 96.06 95 HIS B C 1
ATOM 2573 O O . HIS B 1 95 ? -4.348 20.109 -3.033 1 96.06 95 HIS B O 1
ATOM 2579 N N . LEU B 1 96 ? -4.629 18.859 -4.867 1 96.25 96 LEU B N 1
ATOM 2580 C CA . LEU B 1 96 ? -3.219 18.516 -5.023 1 96.25 96 LEU B CA 1
ATOM 2581 C C . LEU B 1 96 ? -2.375 19.766 -5.203 1 96.25 96 LEU B C 1
ATOM 2583 O O . LEU B 1 96 ? -1.331 19.922 -4.566 1 96.25 96 LEU B O 1
ATOM 2587 N N . THR B 1 97 ? -2.844 20.719 -5.996 1 94.5 97 THR B N 1
ATOM 2588 C CA . THR B 1 97 ? -2.135 21.969 -6.254 1 94.5 97 THR B CA 1
ATOM 2589 C C . THR B 1 97 ? -2.059 22.812 -4.988 1 94.5 97 THR B C 1
ATOM 2591 O O . THR B 1 97 ? -1.015 23.391 -4.688 1 94.5 97 THR B O 1
ATOM 2594 N N . GLU B 1 98 ? -3.098 22.812 -4.199 1 92 98 GLU B N 1
ATOM 2595 C CA . GLU B 1 98 ? -3.174 23.594 -2.973 1 92 98 GLU B CA 1
ATOM 2596 C C . GLU B 1 98 ? -2.213 23.062 -1.913 1 92 98 GLU B C 1
ATOM 2598 O O . GLU B 1 98 ? -1.682 23.828 -1.108 1 92 98 GLU B O 1
ATOM 2603 N N . GLU B 1 99 ? -1.943 21.75 -1.944 1 92.38 99 GLU B N 1
ATOM 2604 C CA . GLU B 1 99 ? -1.199 21.094 -0.87 1 92.38 99 GLU B CA 1
ATOM 2605 C C . GLU B 1 99 ? 0.295 21.062 -1.178 1 92.38 99 GLU B C 1
ATOM 2607 O O . GLU B 1 99 ? 1.107 20.75 -0.302 1 92.38 99 GLU B O 1
ATOM 2612 N N . GLN B 1 100 ? 0.78 21.453 -2.352 1 90.69 100 GLN B N 1
ATOM 2613 C CA . GLN B 1 100 ? 2.16 21.281 -2.791 1 90.69 100 GLN B CA 1
ATOM 2614 C C . GLN B 1 100 ? 3.121 22.078 -1.909 1 90.69 100 GLN B C 1
ATOM 2616 O O . GLN B 1 100 ? 4.227 21.609 -1.621 1 90.69 100 GLN B O 1
ATOM 2621 N N . ASP B 1 101 ? 2.719 23.172 -1.382 1 88.81 101 ASP B N 1
ATOM 2622 C CA . ASP B 1 101 ? 3.637 24.062 -0.677 1 88.81 101 ASP B CA 1
ATOM 2623 C C . ASP B 1 101 ? 3.783 23.656 0.786 1 88.81 101 ASP B C 1
ATOM 2625 O O . ASP B 1 101 ? 4.691 24.109 1.479 1 88.81 101 ASP B O 1
ATOM 2629 N N . HIS B 1 102 ? 2.961 22.719 1.262 1 90.5 102 HIS B N 1
ATOM 2630 C CA . HIS B 1 102 ? 2.994 22.328 2.668 1 90.5 102 HIS B CA 1
ATOM 2631 C C . HIS B 1 102 ? 4.242 21.516 2.982 1 90.5 102 HIS B C 1
ATOM 2633 O O . HIS B 1 102 ? 4.715 21.516 4.121 1 90.5 102 HIS B O 1
ATOM 2639 N N . ILE B 1 103 ? 4.801 20.891 2.018 1 92.06 103 ILE B N 1
ATOM 2640 C CA . ILE B 1 103 ? 5.98 20.047 2.201 1 92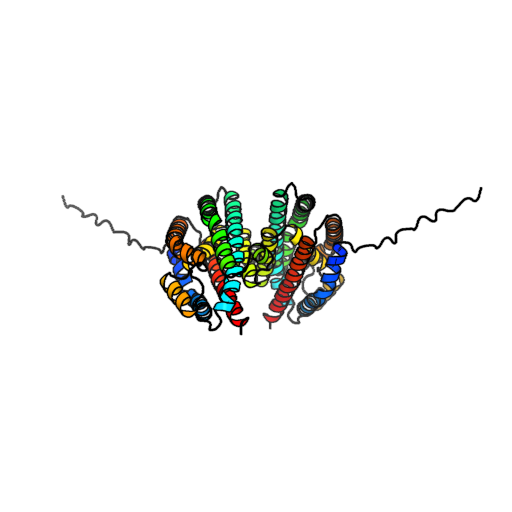.06 103 ILE B CA 1
ATOM 2641 C C . ILE B 1 103 ? 7.16 20.906 2.65 1 92.06 103 ILE B C 1
ATOM 2643 O O . ILE B 1 103 ? 7.961 20.484 3.488 1 92.06 103 ILE B O 1
ATOM 2647 N N . GLU B 1 104 ? 7.211 22.078 2.094 1 94.44 104 GLU B N 1
ATOM 2648 C CA . GLU B 1 104 ? 8.312 22.969 2.441 1 94.44 104 GLU B CA 1
ATOM 2649 C C . GLU B 1 104 ? 8.219 23.422 3.895 1 94.44 104 GLU B C 1
ATOM 2651 O O . GLU B 1 104 ? 9.234 23.672 4.547 1 94.44 104 GLU B O 1
ATOM 2656 N N . TRP B 1 105 ? 7.008 23.516 4.438 1 95.62 105 TRP B N 1
ATOM 2657 C CA . TRP B 1 105 ? 6.82 23.938 5.824 1 95.62 105 TRP B CA 1
ATOM 2658 C C . TRP B 1 105 ? 7.449 22.922 6.785 1 95.62 105 TRP B C 1
ATOM 2660 O O . TRP B 1 105 ? 8.125 23.312 7.742 1 95.62 105 TRP B O 1
ATOM 2670 N N . VAL B 1 106 ? 7.23 21.656 6.523 1 96.5 106 VAL B N 1
ATOM 2671 C CA . VAL B 1 106 ? 7.73 20.641 7.438 1 96.5 106 VAL B CA 1
ATOM 2672 C C . VAL B 1 106 ? 9.25 20.547 7.328 1 96.5 106 VAL B C 1
ATOM 2674 O O . VAL B 1 106 ? 9.938 20.344 8.328 1 96.5 106 VAL B O 1
ATOM 2677 N N . LEU B 1 107 ? 9.805 20.734 6.121 1 97.44 107 LEU B N 1
ATOM 2678 C CA . LEU B 1 107 ? 11.258 20.734 5.953 1 97.44 107 LEU B CA 1
ATOM 2679 C C . LEU B 1 107 ? 11.883 21.922 6.664 1 97.44 107 LEU B C 1
ATOM 2681 O O . LEU B 1 107 ? 12.953 21.797 7.273 1 97.44 107 LEU B O 1
ATOM 2685 N N . ALA B 1 108 ? 11.211 23.062 6.602 1 97.69 108 ALA B N 1
ATOM 2686 C CA . ALA B 1 108 ? 11.695 24.25 7.305 1 97.69 108 ALA B CA 1
ATOM 2687 C C . ALA B 1 108 ? 11.68 24.047 8.812 1 97.69 108 ALA B C 1
ATOM 2689 O O . ALA B 1 108 ? 12.609 24.453 9.516 1 97.69 108 ALA B O 1
ATOM 2690 N N . ASP B 1 109 ? 10.617 23.422 9.32 1 97.94 109 ASP B N 1
ATOM 2691 C CA . ASP B 1 109 ? 10.523 23.109 10.742 1 97.94 109 ASP B CA 1
ATOM 2692 C C . ASP B 1 109 ? 11.664 22.188 11.18 1 97.94 109 ASP B C 1
ATOM 2694 O O . ASP B 1 109 ? 12.258 22.391 12.242 1 97.94 109 ASP B O 1
ATOM 2698 N N . LEU B 1 110 ? 11.984 21.219 10.352 1 98.31 110 LEU B N 1
ATOM 2699 C CA . LEU B 1 110 ? 13.055 20.266 10.656 1 98.31 110 LEU B CA 1
ATOM 2700 C C . LEU B 1 110 ? 14.406 20.969 10.641 1 98.31 110 LEU B C 1
ATOM 2702 O O . LEU B 1 110 ? 15.273 20.672 11.469 1 98.31 110 LEU B O 1
ATOM 2706 N N . ALA B 1 111 ? 14.57 21.922 9.75 1 98.25 111 ALA B N 1
ATOM 2707 C CA . ALA B 1 111 ? 15.812 22.688 9.68 1 98.25 111 ALA B CA 1
ATOM 2708 C C . ALA B 1 111 ? 16.031 23.484 10.961 1 98.25 111 ALA B C 1
ATOM 2710 O O . ALA B 1 111 ? 17.172 23.578 11.453 1 98.25 111 ALA B O 1
ATOM 2711 N N . VAL B 1 112 ? 15.008 24.016 11.523 1 98.25 112 VAL B N 1
ATOM 2712 C CA . VAL B 1 112 ? 15.07 24.75 12.789 1 98.25 112 VAL B CA 1
ATOM 2713 C C . VAL B 1 112 ? 15.57 23.812 13.891 1 98.25 112 VAL B C 1
ATOM 2715 O O . VAL B 1 112 ? 16.297 24.25 14.789 1 98.25 112 VAL B O 1
ATOM 2718 N N . LEU B 1 113 ? 15.25 22.547 13.789 1 97.94 113 LEU B N 1
ATOM 2719 C CA . LEU B 1 113 ? 15.602 21.547 14.805 1 97.94 113 LEU B CA 1
ATOM 2720 C C . LEU B 1 113 ? 16.922 20.891 14.477 1 97.94 113 LEU B C 1
ATOM 2722 O O . LEU B 1 113 ? 17.328 19.922 15.141 1 97.94 113 LEU B O 1
ATOM 2726 N N . GLY B 1 114 ? 17.547 21.297 13.359 1 97.62 114 GLY B N 1
ATOM 2727 C CA . GLY B 1 114 ? 18.891 20.859 13.055 1 97.62 114 GLY B CA 1
ATOM 2728 C C . GLY B 1 114 ? 18.922 19.688 12.078 1 97.62 114 GLY B C 1
ATOM 2729 O O . GLY B 1 114 ? 19.969 19.047 11.898 1 97.62 114 GLY B O 1
ATOM 2730 N N . VAL B 1 115 ? 17.828 19.375 11.492 1 97.75 115 VAL B N 1
ATOM 2731 C CA . VAL B 1 115 ? 17.766 18.297 10.516 1 97.75 115 VAL B CA 1
ATOM 2732 C C . VAL B 1 115 ? 17.578 18.875 9.117 1 97.75 115 VAL B C 1
ATOM 2734 O O . VAL B 1 115 ? 16.516 19.406 8.805 1 97.75 115 VAL B O 1
ATOM 2737 N N . ASP B 1 116 ? 18.531 18.703 8.25 1 97.12 116 ASP B N 1
ATOM 2738 C CA . ASP B 1 116 ? 18.438 19.328 6.934 1 97.12 116 ASP B CA 1
ATOM 2739 C C . ASP B 1 116 ? 17.656 18.453 5.961 1 97.12 116 ASP B C 1
ATOM 2741 O O . ASP B 1 116 ? 17.406 17.281 6.242 1 97.12 116 ASP B O 1
ATOM 2745 N N . ALA B 1 117 ? 17.312 19.031 4.914 1 95.94 117 ALA B N 1
ATOM 2746 C CA . ALA B 1 117 ? 16.453 18.391 3.93 1 95.94 117 ALA B CA 1
ATOM 2747 C C . ALA B 1 117 ? 17.094 17.125 3.375 1 95.94 117 ALA B C 1
ATOM 2749 O O . ALA B 1 117 ? 16.422 16.125 3.133 1 95.94 117 ALA B O 1
ATOM 2750 N N . LYS B 1 118 ? 18.344 17.188 3.113 1 94.38 118 LYS B N 1
ATOM 2751 C CA . LYS B 1 118 ? 19.062 16.031 2.588 1 94.38 118 LYS B CA 1
ATOM 2752 C C . LYS B 1 118 ? 18.969 14.836 3.541 1 94.38 118 LYS B C 1
ATOM 2754 O O . LYS B 1 118 ? 18.734 13.703 3.111 1 94.38 118 LYS B O 1
ATOM 2759 N N . THR B 1 119 ? 19.125 15.141 4.801 1 95.81 119 THR B N 1
ATOM 2760 C CA . THR B 1 119 ? 19.016 14.109 5.824 1 95.81 119 THR B CA 1
ATOM 2761 C C . THR B 1 119 ? 17.609 13.523 5.84 1 95.81 119 THR B C 1
ATOM 2763 O O . THR B 1 119 ? 17.438 12.305 5.879 1 95.81 119 THR B O 1
ATOM 2766 N N . VAL B 1 120 ? 16.609 14.367 5.773 1 95.56 120 VAL B N 1
ATOM 2767 C CA . VAL B 1 120 ? 15.219 13.93 5.816 1 95.56 120 VAL B CA 1
ATOM 2768 C C . VAL B 1 120 ? 14.93 13 4.641 1 95.56 120 VAL B C 1
ATOM 2770 O O . VAL B 1 120 ? 14.352 11.93 4.816 1 95.56 120 VAL B O 1
ATOM 2773 N N . ARG B 1 121 ? 15.383 13.375 3.461 1 89.12 121 ARG B N 1
ATOM 2774 C CA . ARG B 1 121 ? 15.109 12.625 2.234 1 89.12 121 ARG B CA 1
ATOM 2775 C C . ARG B 1 121 ? 15.82 11.273 2.25 1 89.12 121 ARG B C 1
ATOM 2777 O O . ARG B 1 121 ? 15.406 10.344 1.564 1 89.12 121 ARG B O 1
ATOM 2784 N N . GLY B 1 122 ? 16.844 11.211 3.059 1 87.88 122 GLY B N 1
ATOM 2785 C CA . GLY B 1 122 ? 17.609 9.977 3.154 1 87.88 122 GLY B CA 1
ATOM 2786 C C . GLY B 1 122 ? 17.047 9.016 4.188 1 87.88 122 GLY B C 1
ATOM 2787 O O . GLY B 1 122 ? 17.453 7.848 4.238 1 87.88 122 GLY B O 1
ATOM 2788 N N . THR B 1 123 ? 16.062 9.469 4.945 1 91.38 123 THR B N 1
ATOM 2789 C CA . THR B 1 123 ? 15.469 8.609 5.965 1 91.38 123 THR B CA 1
ATOM 2790 C C . THR B 1 123 ? 14.461 7.648 5.34 1 91.38 123 THR B C 1
ATOM 2792 O O . THR B 1 123 ? 13.891 7.938 4.285 1 91.38 123 THR B O 1
ATOM 2795 N N . ALA B 1 124 ? 14.352 6.516 5.965 1 88.44 124 ALA B N 1
ATOM 2796 C CA . ALA B 1 124 ? 13.312 5.566 5.566 1 88.44 124 ALA B CA 1
ATOM 2797 C C . ALA B 1 124 ? 12 5.859 6.273 1 88.44 124 ALA B C 1
ATOM 2799 O O . ALA B 1 124 ? 11.984 6.219 7.453 1 88.44 124 ALA B O 1
ATOM 2800 N N . PRO B 1 125 ? 10.922 5.727 5.539 1 93.5 125 PRO B N 1
ATOM 2801 C CA . PRO B 1 125 ? 9.641 5.828 6.242 1 93.5 125 PRO B CA 1
ATOM 2802 C C . PRO B 1 125 ? 9.422 4.684 7.23 1 93.5 125 PRO B C 1
ATOM 2804 O O . PRO B 1 125 ? 9.906 3.572 7.012 1 93.5 125 PRO B O 1
ATOM 2807 N N . ALA B 1 126 ? 8.68 5.027 8.312 1 94 126 ALA B N 1
ATOM 2808 C CA . ALA B 1 126 ? 8.219 3.979 9.219 1 94 126 ALA B CA 1
ATOM 2809 C C . ALA B 1 126 ? 7.305 2.992 8.492 1 94 126 ALA B C 1
ATOM 2811 O O . ALA B 1 126 ? 6.66 3.344 7.504 1 94 126 ALA B O 1
ATOM 2812 N N . ALA B 1 127 ? 7.254 1.754 9 1 92.19 127 ALA B N 1
ATOM 2813 C CA . ALA B 1 127 ? 6.398 0.715 8.43 1 92.19 127 ALA B CA 1
ATOM 2814 C C . ALA B 1 127 ? 4.938 1.152 8.422 1 92.19 127 ALA B C 1
ATOM 2816 O O . ALA B 1 127 ? 4.184 0.806 7.508 1 92.19 127 ALA B O 1
ATOM 2817 N N . GLN B 1 128 ? 4.535 1.916 9.414 1 95.56 128 GLN B N 1
ATOM 2818 C CA . GLN B 1 128 ? 3.158 2.387 9.523 1 95.56 128 GLN B CA 1
ATOM 2819 C C . GLN B 1 128 ? 2.832 3.383 8.414 1 95.56 128 GLN B C 1
ATOM 2821 O O . GLN B 1 128 ? 1.705 3.416 7.91 1 95.56 128 GLN B O 1
ATOM 2826 N N . VAL B 1 129 ? 3.867 4.203 8.031 1 96.38 129 VAL B N 1
ATOM 2827 C CA . VAL B 1 129 ? 3.66 5.152 6.941 1 96.38 129 VAL B CA 1
ATOM 2828 C C . VAL B 1 129 ? 3.506 4.402 5.621 1 96.38 129 VAL B C 1
ATOM 2830 O O . VAL B 1 129 ? 2.609 4.703 4.828 1 96.38 129 VAL B O 1
ATOM 2833 N N . VAL B 1 130 ? 4.285 3.402 5.406 1 94.19 130 VAL B N 1
ATOM 2834 C CA . VAL B 1 130 ? 4.191 2.58 4.207 1 94.19 130 VAL B CA 1
ATOM 2835 C C . VAL B 1 130 ? 2.826 1.896 4.156 1 94.19 130 VAL B C 1
ATOM 2837 O O . VAL B 1 130 ? 2.182 1.855 3.104 1 94.19 130 VAL B O 1
ATOM 2840 N N . SER B 1 131 ? 2.404 1.397 5.316 1 94.44 131 SER B N 1
ATOM 2841 C CA . SER B 1 131 ? 1.105 0.738 5.402 1 94.44 131 SER B CA 1
ATOM 2842 C C . SER B 1 131 ? -0.032 1.722 5.148 1 94.44 131 SER B C 1
ATOM 2844 O O . SER B 1 131 ? -1.008 1.39 4.473 1 94.44 131 SER B O 1
ATOM 2846 N N . LEU B 1 132 ? 0.082 2.865 5.703 1 96.88 132 LEU B N 1
ATOM 2847 C CA . LEU B 1 132 ? -0.926 3.908 5.543 1 96.88 132 LEU B CA 1
ATOM 2848 C C . LEU B 1 132 ? -1.096 4.277 4.074 1 96.88 132 LEU B C 1
ATOM 2850 O O . LEU B 1 132 ? -2.193 4.168 3.523 1 96.88 132 LEU B O 1
ATOM 2854 N N . ILE B 1 133 ? -0.008 4.656 3.438 1 97.5 133 ILE B N 1
ATOM 2855 C CA . ILE B 1 133 ? -0.037 5.129 2.059 1 97.5 133 ILE B CA 1
ATOM 2856 C C . ILE B 1 133 ? -0.34 3.963 1.12 1 97.5 133 ILE B C 1
ATOM 2858 O O . ILE B 1 133 ? -1.165 4.086 0.211 1 97.5 133 ILE B O 1
ATOM 2862 N N . GLY B 1 134 ? 0.3 2.867 1.392 1 96.31 134 GLY B N 1
ATOM 2863 C CA . GLY B 1 134 ? 0.101 1.688 0.566 1 96.31 134 GLY B CA 1
ATOM 2864 C C . GLY B 1 134 ? -1.333 1.191 0.57 1 96.31 134 GLY B C 1
ATOM 2865 O O . GLY B 1 134 ? -1.875 0.836 -0.479 1 96.31 134 GLY B O 1
ATOM 2866 N N . GLY B 1 135 ? -1.938 1.119 1.719 1 94.81 135 GLY B N 1
ATOM 2867 C CA . GLY B 1 135 ? -3.332 0.713 1.809 1 94.81 135 GLY B CA 1
ATOM 2868 C C . GLY B 1 135 ? -4.258 1.562 0.956 1 94.81 135 GLY B C 1
ATOM 2869 O O . GLY B 1 135 ? -5.172 1.041 0.314 1 94.81 135 GLY B O 1
ATOM 2870 N N . GLN B 1 136 ? -3.965 2.811 0.891 1 97.5 136 GLN B N 1
ATOM 2871 C CA . GLN B 1 136 ? -4.773 3.701 0.067 1 97.5 136 GLN B CA 1
ATOM 2872 C C . GLN B 1 136 ? -4.605 3.387 -1.416 1 97.5 136 GLN B C 1
ATOM 2874 O O . GLN B 1 136 ? -5.582 3.338 -2.162 1 97.5 136 GLN B O 1
ATOM 2879 N N . TYR B 1 137 ? -3.363 3.217 -1.796 1 95.88 137 TYR B N 1
ATOM 2880 C CA . TYR B 1 137 ? -3.127 2.842 -3.186 1 95.88 137 TYR B CA 1
ATOM 2881 C C . TYR B 1 137 ? -3.932 1.603 -3.561 1 95.88 137 TYR B C 1
ATOM 2883 O O . TYR B 1 137 ? -4.508 1.534 -4.648 1 95.88 137 TYR B O 1
ATOM 2891 N N . TYR B 1 138 ? -3.955 0.662 -2.658 1 94.12 138 TYR B N 1
ATOM 2892 C CA . TYR B 1 138 ? -4.68 -0.577 -2.914 1 94.12 138 TYR B CA 1
ATOM 2893 C C . TYR B 1 138 ? -6.164 -0.303 -3.139 1 94.12 138 TYR B C 1
ATOM 2895 O O . TYR B 1 138 ? -6.738 -0.746 -4.137 1 94.12 138 TYR B O 1
ATOM 2903 N N . TRP B 1 139 ? -6.746 0.466 -2.324 1 93.5 139 TRP B N 1
ATOM 2904 C CA . TRP B 1 139 ? -8.195 0.668 -2.367 1 93.5 139 TRP B CA 1
ATOM 2905 C C . TRP B 1 139 ? -8.586 1.557 -3.545 1 93.5 139 TRP B C 1
ATOM 2907 O O . TRP B 1 139 ? -9.656 1.388 -4.129 1 93.5 139 TRP B O 1
ATOM 2917 N N . ILE B 1 140 ? -7.707 2.461 -3.885 1 95.44 140 ILE B N 1
ATOM 2918 C CA . ILE B 1 140 ? -7.949 3.287 -5.062 1 95.44 140 ILE B CA 1
ATOM 2919 C C . ILE B 1 140 ? -7.977 2.41 -6.312 1 95.44 140 ILE B C 1
ATOM 2921 O O . ILE B 1 140 ? -8.898 2.502 -7.125 1 95.44 140 ILE B O 1
ATOM 2925 N N . ASN B 1 141 ? -7.043 1.534 -6.422 1 90.31 141 ASN B N 1
ATOM 2926 C CA . ASN B 1 141 ? -6.898 0.737 -7.637 1 90.31 141 ASN B CA 1
ATOM 2927 C C . ASN B 1 141 ? -7.926 -0.392 -7.691 1 90.31 141 ASN B C 1
ATOM 2929 O O . ASN B 1 141 ? -8.555 -0.617 -8.727 1 90.31 141 ASN B O 1
ATOM 2933 N N . ALA B 1 142 ? -8.062 -1.095 -6.613 1 86.56 142 ALA B N 1
ATOM 2934 C CA . ALA B 1 142 ? -8.938 -2.266 -6.578 1 86.56 142 ALA B CA 1
ATOM 2935 C C . ALA B 1 142 ? -10.406 -1.855 -6.504 1 86.56 142 ALA B C 1
ATOM 2937 O O . ALA B 1 142 ? -11.289 -2.621 -6.891 1 86.56 142 ALA B O 1
ATOM 2938 N N . GLY B 1 143 ? -10.648 -0.721 -6.07 1 88.94 143 GLY B N 1
ATOM 2939 C CA . GLY B 1 143 ? -12.023 -0.266 -5.895 1 88.94 143 GLY B CA 1
ATOM 2940 C C . GLY B 1 143 ? -12.352 0.961 -6.723 1 88.94 143 GLY B C 1
ATOM 2941 O O . GLY B 1 143 ? -12.586 0.858 -7.93 1 88.94 143 GLY B O 1
ATOM 2942 N N . HIS B 1 144 ? -12.312 2.068 -6.043 1 95.69 144 HIS B N 1
ATOM 2943 C CA . HIS B 1 144 ? -12.688 3.352 -6.629 1 95.69 144 HIS B CA 1
ATOM 2944 C C . HIS B 1 144 ? -11.898 4.496 -6 1 95.69 144 HIS B C 1
ATOM 2946 O O . HIS B 1 144 ? -11.688 4.516 -4.785 1 95.69 144 HIS B O 1
ATOM 2952 N N . PRO B 1 145 ? -11.508 5.465 -6.812 1 98 145 PRO B N 1
ATOM 2953 C CA . PRO B 1 145 ? -10.688 6.562 -6.297 1 98 145 PRO B CA 1
ATOM 2954 C C . PRO B 1 145 ? -11.383 7.336 -5.176 1 98 145 PRO B C 1
ATOM 2956 O O . PRO B 1 145 ? -10.719 8.047 -4.41 1 98 145 PRO B O 1
ATOM 2959 N N . VAL B 1 146 ? -12.719 7.195 -5.008 1 98.62 146 VAL B N 1
ATOM 2960 C CA . VAL B 1 146 ? -13.438 7.926 -3.973 1 98.62 146 VAL B CA 1
ATOM 2961 C C . VAL B 1 146 ? -12.992 7.445 -2.594 1 98.62 146 VAL B C 1
ATOM 2963 O O . VAL B 1 146 ? -13.172 8.148 -1.597 1 98.62 146 VAL B O 1
ATOM 2966 N N . ALA B 1 147 ? -12.367 6.266 -2.559 1 98 147 ALA B N 1
ATOM 2967 C CA . ALA B 1 147 ? -11.898 5.719 -1.29 1 98 147 ALA B CA 1
ATOM 2968 C C . ALA B 1 147 ? -10.945 6.688 -0.598 1 98 147 ALA B C 1
ATOM 2970 O O . ALA B 1 147 ? -10.898 6.754 0.633 1 98 147 ALA B O 1
ATOM 2971 N N . LEU B 1 148 ? -10.258 7.512 -1.366 1 98.56 148 LEU B N 1
ATOM 2972 C CA . LEU B 1 148 ? -9.227 8.398 -0.831 1 98.56 148 LEU B CA 1
ATOM 2973 C C . LEU B 1 148 ? -9.844 9.453 0.077 1 98.56 148 LEU B C 1
ATOM 2975 O O . LEU B 1 148 ? -9.148 10.031 0.924 1 98.56 148 LEU B O 1
ATOM 2979 N N . PHE B 1 149 ? -11.133 9.719 -0.026 1 98.56 149 PHE B N 1
ATOM 2980 C CA . PHE B 1 149 ? -11.773 10.781 0.742 1 98.56 149 PHE B CA 1
ATOM 2981 C C . PHE B 1 149 ? -11.812 10.422 2.225 1 98.56 149 PHE B C 1
ATOM 2983 O O . PHE B 1 149 ? -11.797 11.312 3.08 1 98.56 149 PHE B O 1
ATOM 2990 N N . GLY B 1 150 ? -11.867 9.117 2.562 1 97.88 150 GLY B N 1
ATOM 2991 C CA . GLY B 1 150 ? -11.773 8.742 3.965 1 97.88 150 GLY B CA 1
ATOM 2992 C C . GLY B 1 150 ? -10.453 9.148 4.602 1 97.88 150 GLY B C 1
ATOM 2993 O O . GLY B 1 150 ? -10.438 9.648 5.73 1 97.88 150 GLY B O 1
ATOM 2994 N N . TYR B 1 151 ? -9.398 8.953 3.908 1 97.81 151 TYR B N 1
ATOM 2995 C CA . TYR B 1 151 ? -8.055 9.336 4.305 1 97.81 151 TYR B CA 1
ATOM 2996 C C . TYR B 1 151 ? -7.934 10.852 4.422 1 97.81 151 TYR B C 1
ATOM 2998 O O . TYR B 1 151 ? -7.453 11.367 5.438 1 97.81 151 TYR B O 1
ATOM 3006 N N . LEU B 1 152 ? -8.391 11.586 3.385 1 97.5 152 LEU B N 1
ATOM 3007 C CA . LEU B 1 152 ? -8.227 13.039 3.326 1 97.5 152 LEU B CA 1
ATOM 3008 C C . LEU B 1 152 ? -9.031 13.719 4.43 1 97.5 152 LEU B C 1
ATOM 3010 O O . LEU B 1 152 ? -8.523 1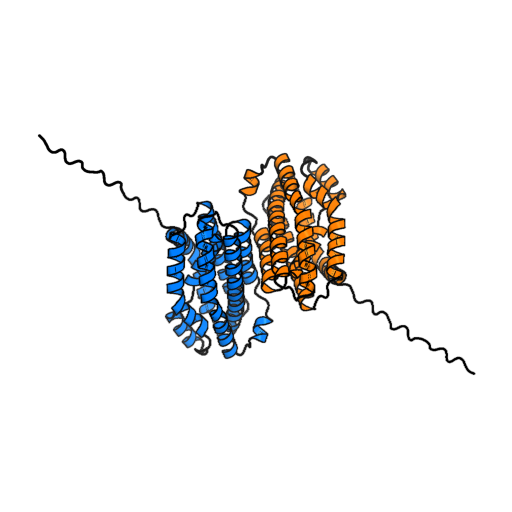4.602 5.121 1 97.5 152 LEU B O 1
ATOM 3014 N N . ILE B 1 153 ? -10.242 13.336 4.625 1 96.38 153 ILE B N 1
ATOM 3015 C CA . ILE B 1 153 ? -11.117 13.977 5.598 1 96.38 153 ILE B CA 1
ATOM 3016 C C . ILE B 1 153 ? -10.586 13.742 7.008 1 96.38 153 ILE B C 1
ATOM 3018 O O . ILE B 1 153 ? -10.555 14.664 7.832 1 96.38 153 ILE B O 1
ATOM 3022 N N . LEU B 1 154 ? -10.148 12.531 7.227 1 94.56 154 LEU B N 1
ATOM 3023 C CA . LEU B 1 154 ? -9.609 12.266 8.555 1 94.56 154 LEU B CA 1
ATOM 3024 C C . LEU B 1 154 ? -8.352 13.094 8.812 1 94.56 154 LEU B C 1
ATOM 3026 O O . LEU B 1 154 ? -8.234 13.734 9.852 1 94.56 154 LEU B O 1
ATOM 3030 N N . LEU B 1 155 ? -7.43 13.148 7.867 1 92.25 155 LEU B N 1
ATOM 3031 C CA . LEU B 1 155 ? -6.145 13.797 8.102 1 92.25 155 LEU B CA 1
ATOM 3032 C C . LEU B 1 155 ? -6.297 15.312 8.141 1 92.25 155 LEU B C 1
ATOM 3034 O O . LEU B 1 155 ? -5.598 16 8.891 1 92.25 155 LEU B O 1
ATOM 3038 N N . GLU B 1 156 ? -7.219 15.82 7.367 1 89.44 156 GLU B N 1
ATOM 3039 C CA . GLU B 1 156 ? -7.461 17.25 7.387 1 89.44 156 GLU B CA 1
ATOM 3040 C C . GLU B 1 156 ? -8.203 17.672 8.648 1 89.44 156 GLU B C 1
ATOM 3042 O O . GLU B 1 156 ? -8.188 18.844 9.023 1 89.44 156 GLU B O 1
ATOM 3047 N N . GLY B 1 157 ? -8.828 16.688 9.242 1 80.56 157 GLY B N 1
ATOM 3048 C CA . GLY B 1 157 ? -9.57 17 10.453 1 80.56 157 GLY B CA 1
ATOM 3049 C C . GLY B 1 157 ? -8.781 16.734 11.727 1 80.56 157 GLY B C 1
ATOM 3050 O O . GLY B 1 157 ? -9.242 17.047 12.828 1 80.56 157 GLY B O 1
ATOM 3051 N N . PHE B 1 158 ? -7.641 16.188 11.648 1 76.69 158 PHE B N 1
ATOM 3052 C CA . PHE B 1 158 ? -6.945 15.688 12.828 1 76.69 158 PHE B CA 1
ATOM 3053 C C . PHE B 1 158 ? -5.816 16.641 13.227 1 76.69 158 PHE B C 1
ATOM 3055 O O . PHE B 1 158 ? -5.262 16.516 14.328 1 76.69 158 PHE B O 1
ATOM 3062 N N . ALA B 1 159 ? -5.477 17.609 12.617 1 68 159 ALA B N 1
ATOM 3063 C CA . ALA B 1 159 ? -4.391 18.5 13.023 1 68 159 ALA B CA 1
ATOM 3064 C C . ALA B 1 159 ? -4.668 19.094 14.398 1 68 159 ALA B C 1
ATOM 3066 O O . ALA B 1 159 ? -5.816 19.406 14.727 1 68 159 ALA B O 1
ATOM 3067 N N . PRO B 1 160 ? -3.523 19.078 15.18 1 69.94 160 PRO B N 1
ATOM 3068 C CA . PRO B 1 160 ? -3.719 19.75 16.453 1 69.94 160 PRO B CA 1
ATOM 3069 C C . PRO B 1 160 ? -4.285 21.172 16.297 1 69.94 160 PRO B C 1
ATOM 3071 O O . PRO B 1 160 ? -3.99 21.844 15.305 1 69.94 160 PRO B O 1
ATOM 3074 N N . ILE B 1 161 ? -4.977 21.5 17.406 1 68.69 161 ILE B N 1
ATOM 3075 C CA . ILE B 1 161 ? -5.57 22.844 17.391 1 68.69 161 ILE B CA 1
ATOM 3076 C C . ILE B 1 161 ? -4.574 23.844 17.969 1 68.69 161 ILE B C 1
ATOM 3078 O O . ILE B 1 161 ? -3.672 23.484 18.719 1 68.69 161 ILE B O 1
ATOM 3082 N N . PRO B 1 162 ? -4.77 25.016 17.547 1 72.38 162 PRO B N 1
ATOM 3083 C CA . PRO B 1 162 ? -3.822 26.062 17.906 1 72.38 162 PRO B CA 1
ATOM 3084 C C . PRO B 1 162 ? -3.535 26.141 19.406 1 72.38 162 PRO B C 1
ATOM 3086 O O . PRO B 1 162 ? -2.375 26.25 19.812 1 72.38 162 PRO B O 1
ATOM 3089 N N . HIS B 1 163 ? -4.504 26 20.219 1 75.81 163 HIS B N 1
ATOM 3090 C CA . HIS B 1 163 ? -4.289 26.125 21.656 1 75.81 163 HIS B CA 1
ATOM 3091 C C . HIS B 1 163 ? -3.43 24.969 22.188 1 75.81 163 HIS B C 1
ATOM 3093 O O . HIS B 1 163 ? -2.605 25.172 23.078 1 75.81 163 HIS B O 1
ATOM 3099 N N . GLN B 1 164 ? -3.545 23.875 21.656 1 83.56 164 GLN B N 1
ATOM 3100 C CA . GLN B 1 164 ? -2.738 22.734 22.062 1 83.56 164 GLN B CA 1
ATOM 3101 C C . GLN B 1 164 ? -1.274 22.922 21.672 1 83.56 164 GLN B C 1
ATOM 3103 O O . GLN B 1 164 ? -0.375 22.562 22.438 1 83.56 164 GLN B O 1
ATOM 3108 N N . LEU B 1 165 ? -1.078 23.641 20.609 1 89.06 165 LEU B N 1
ATOM 3109 C CA . LEU B 1 165 ? 0.281 23.859 20.141 1 89.06 165 LEU B CA 1
ATOM 3110 C C . LEU B 1 165 ? 1.024 24.828 21.062 1 89.06 165 LEU B C 1
ATOM 3112 O O . LEU B 1 165 ? 2.201 24.609 21.359 1 89.06 165 LEU B O 1
ATOM 3116 N N . ASP B 1 166 ? 0.299 25.812 21.547 1 90.19 166 ASP B N 1
ATOM 3117 C CA . ASP B 1 166 ? 0.9 26.766 22.469 1 90.19 166 ASP B CA 1
ATOM 3118 C C . ASP B 1 166 ? 1.353 26.062 23.75 1 90.19 166 ASP B C 1
ATOM 3120 O O . ASP B 1 166 ? 2.453 26.312 24.25 1 90.19 166 ASP B O 1
ATOM 3124 N N . SER B 1 167 ? 0.527 25.281 24.25 1 91.06 167 SER B N 1
ATOM 3125 C CA . SER B 1 167 ? 0.846 24.547 25.469 1 91.06 167 SER B CA 1
ATOM 3126 C C . SER B 1 167 ? 2.041 23.625 25.266 1 91.06 167 SER B C 1
ATOM 3128 O O . SER B 1 167 ? 2.861 23.453 26.172 1 91.06 167 SER B O 1
ATOM 3130 N N . ILE B 1 168 ? 2.127 23.016 24.172 1 92.38 168 ILE B N 1
ATOM 3131 C CA . ILE B 1 168 ? 3.217 22.094 23.844 1 92.38 168 ILE B CA 1
ATOM 3132 C C . ILE B 1 168 ? 4.531 22.875 23.766 1 92.38 168 ILE B C 1
ATOM 3134 O O . ILE B 1 168 ? 5.543 22.453 24.328 1 92.38 168 ILE B O 1
ATOM 3138 N N . MET B 1 169 ? 4.465 24.031 23.141 1 93.38 169 MET B N 1
ATOM 3139 C CA . MET B 1 169 ? 5.656 24.859 23 1 93.38 169 MET B CA 1
ATOM 3140 C C . MET B 1 169 ? 6.152 25.344 24.359 1 93.38 169 MET B C 1
ATOM 3142 O O . MET B 1 169 ? 7.352 25.328 24.641 1 93.38 169 MET B O 1
ATOM 3146 N N . GLU B 1 170 ? 5.246 25.703 25.156 1 93.81 170 GLU B N 1
ATOM 3147 C CA . GLU B 1 170 ? 5.594 26.188 26.484 1 93.81 170 GLU B CA 1
ATOM 3148 C C . GLU B 1 170 ? 6.215 25.078 27.328 1 93.81 170 GLU B C 1
ATOM 3150 O O . GLU B 1 170 ? 7.223 25.297 28 1 93.81 170 GLU B O 1
ATOM 3155 N N . ARG B 1 171 ? 5.668 23.953 27.266 1 94.62 171 ARG B N 1
ATOM 3156 C CA . ARG B 1 171 ? 6.098 22.844 28.094 1 94.62 171 ARG B CA 1
ATOM 3157 C C . ARG B 1 171 ? 7.438 22.281 27.625 1 94.62 171 ARG B C 1
ATOM 3159 O O . ARG B 1 171 ? 8.258 21.859 28.438 1 94.62 171 ARG B O 1
ATOM 3166 N N . THR B 1 172 ? 7.699 22.281 26.422 1 95.19 172 THR B N 1
ATOM 3167 C CA . THR B 1 172 ? 8.859 21.594 25.859 1 95.19 172 THR B CA 1
ATOM 3168 C C . THR B 1 172 ? 10.016 22.578 25.656 1 95.19 172 THR B C 1
ATOM 3170 O O . THR B 1 172 ? 11.18 22.156 25.578 1 95.19 172 THR B O 1
ATOM 3173 N N . GLY B 1 173 ? 9.648 23.844 25.438 1 96.19 173 GLY B N 1
ATOM 3174 C CA . GLY B 1 173 ? 10.664 24.828 25.125 1 96.19 173 GLY B CA 1
ATOM 3175 C C . GLY B 1 173 ? 11.117 24.781 23.672 1 96.19 173 GLY B C 1
ATOM 3176 O O . GLY B 1 173 ? 12.07 25.469 23.281 1 96.19 173 GLY B O 1
ATOM 3177 N N . LEU B 1 174 ? 10.516 23.984 22.859 1 96.25 174 LEU B N 1
ATOM 3178 C CA . LEU B 1 174 ? 10.828 23.922 21.438 1 96.25 174 LEU B CA 1
ATOM 3179 C C . LEU B 1 174 ? 10.57 25.266 20.766 1 96.25 174 LEU B C 1
ATOM 3181 O O . LEU B 1 174 ? 9.609 25.953 21.094 1 96.25 174 LEU B O 1
ATOM 3185 N N . PRO B 1 175 ? 11.414 25.594 19.828 1 96.69 175 PRO B N 1
ATOM 3186 C CA . PRO B 1 175 ? 11.219 26.891 19.156 1 96.69 175 PRO B CA 1
ATOM 3187 C C . PRO B 1 175 ? 9.891 26.969 18.406 1 96.69 175 PRO B C 1
ATOM 3189 O O . PRO B 1 175 ? 9.492 26.031 17.719 1 96.69 175 PRO B O 1
ATOM 3192 N N . SER B 1 176 ? 9.266 28.078 18.5 1 95.06 176 SER B N 1
ATOM 3193 C CA . SER B 1 176 ? 7.98 28.297 17.844 1 95.06 176 SER B CA 1
ATOM 3194 C C . SER B 1 176 ? 8.102 28.125 16.328 1 95.06 176 SER B C 1
ATOM 3196 O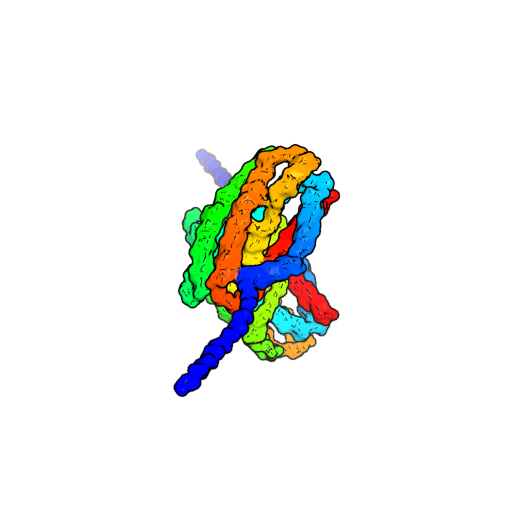 O . SER B 1 176 ? 7.16 27.672 15.68 1 95.06 176 SER B O 1
ATOM 3198 N N . SER B 1 177 ? 9.25 28.422 15.773 1 96.44 177 SER B N 1
ATOM 3199 C CA . SER B 1 177 ? 9.484 28.344 14.336 1 96.44 177 SER B CA 1
ATOM 3200 C C . SER B 1 177 ? 9.562 26.906 13.867 1 96.44 177 SER B C 1
ATOM 3202 O O . SER B 1 177 ? 9.531 26.641 12.664 1 96.44 177 SER B O 1
ATOM 3204 N N . SER B 1 178 ? 9.586 25.984 14.812 1 97 178 SER B N 1
ATOM 3205 C CA . SER B 1 178 ? 9.586 24.562 14.438 1 97 178 SER B CA 1
ATOM 3206 C C . SER B 1 178 ? 8.172 24.016 14.375 1 97 178 SER B C 1
ATOM 3208 O O . SER B 1 178 ? 7.98 22.797 14.242 1 97 178 SER B O 1
ATOM 3210 N N . PHE B 1 179 ? 7.137 24.906 14.477 1 95.5 179 PHE B N 1
ATOM 3211 C CA . PHE B 1 179 ? 5.742 24.469 14.469 1 95.5 179 PHE B CA 1
ATOM 3212 C C . PHE B 1 179 ? 4.984 25.109 13.312 1 95.5 179 PHE B C 1
ATOM 3214 O O . PHE B 1 179 ? 3.754 25.141 13.312 1 95.5 179 PHE B O 1
ATOM 3221 N N . SER B 1 180 ? 5.656 25.641 12.297 1 93.81 180 SER B N 1
ATOM 3222 C CA . SER B 1 180 ? 5.016 26.375 11.211 1 93.81 180 SER B CA 1
ATOM 3223 C C . SER B 1 180 ? 4.07 25.469 10.414 1 93.81 180 SER B C 1
ATOM 3225 O O . SER B 1 180 ? 2.992 25.906 10.008 1 93.81 180 SER B O 1
ATOM 3227 N N . CYS B 1 181 ? 4.48 24.281 10.18 1 93.5 181 CYS B N 1
ATOM 3228 C CA . CYS B 1 181 ? 3.646 23.344 9.422 1 93.5 181 CYS B CA 1
ATOM 3229 C C . CYS B 1 181 ? 2.361 23.031 10.18 1 93.5 181 CYS B C 1
ATOM 3231 O O . CYS B 1 181 ? 1.27 23.094 9.617 1 93.5 181 CYS B O 1
ATOM 3233 N N . LEU B 1 182 ? 2.51 22.703 11.469 1 92.88 182 LEU B N 1
ATOM 3234 C CA . LEU B 1 182 ? 1.34 22.359 12.273 1 92.88 182 LEU B CA 1
ATOM 3235 C C . LEU B 1 182 ? 0.418 23.562 12.43 1 92.88 182 LEU B C 1
ATOM 3237 O O . LEU B 1 182 ? -0.806 23.422 12.359 1 92.88 182 LEU B O 1
ATOM 3241 N N . ARG B 1 183 ? 0.944 24.734 12.594 1 90.12 183 ARG B N 1
ATOM 3242 C CA . ARG B 1 183 ? 0.149 25.953 12.703 1 90.12 183 ARG B CA 1
ATOM 3243 C C . ARG B 1 183 ? -0.536 26.281 11.383 1 90.12 183 ARG B C 1
ATOM 3245 O O . ARG B 1 183 ? -1.703 26.672 11.359 1 90.12 183 ARG B O 1
ATOM 3252 N N . GLY B 1 184 ? 0.233 26.172 10.328 1 88.44 184 GLY B N 1
ATOM 3253 C CA . GLY B 1 184 ? -0.349 26.375 9.016 1 88.44 184 GLY B CA 1
ATOM 3254 C C . GLY B 1 184 ? -1.52 25.453 8.727 1 88.44 184 GLY B C 1
ATOM 3255 O O . GLY B 1 184 ? -2.547 25.891 8.203 1 88.44 184 GLY B O 1
ATOM 3256 N N . HIS B 1 185 ? -1.392 24.234 9.07 1 87.25 185 HIS B N 1
ATOM 3257 C CA . HIS B 1 185 ? -2.48 23.281 8.875 1 87.25 185 HIS B CA 1
ATOM 3258 C C . HIS B 1 185 ? -3.67 23.609 9.766 1 87.25 185 HIS B C 1
ATOM 3260 O O . HIS B 1 185 ? -4.82 23.5 9.344 1 87.25 185 HIS B O 1
ATOM 3266 N N . ALA B 1 186 ? -3.398 23.984 10.953 1 83.69 186 ALA B N 1
ATOM 3267 C CA . ALA B 1 186 ? -4.484 24.375 11.844 1 83.69 186 ALA B CA 1
ATOM 3268 C C . ALA B 1 186 ? -5.301 25.516 11.258 1 83.69 186 ALA B C 1
ATOM 3270 O O . ALA B 1 186 ? -6.516 25.594 11.453 1 83.69 186 ALA B O 1
ATOM 3271 N N . GLU B 1 187 ? -4.688 26.344 10.562 1 82.81 187 GLU B N 1
ATOM 3272 C CA . GLU B 1 187 ? -5.352 27.5 9.961 1 82.81 187 GLU B CA 1
ATOM 3273 C C . GLU B 1 187 ? -6.086 27.109 8.68 1 82.81 187 GLU B C 1
ATOM 3275 O O . GLU B 1 187 ? -7.211 27.547 8.445 1 82.81 187 GLU B O 1
ATOM 3280 N N . ASP B 1 188 ? -5.449 26.25 7.852 1 83.94 188 ASP B N 1
ATOM 3281 C CA . ASP B 1 188 ? -5.949 25.969 6.516 1 83.94 188 ASP B CA 1
ATOM 3282 C C . ASP B 1 188 ? -6.941 24.797 6.543 1 83.94 188 ASP B C 1
ATOM 3284 O O . ASP B 1 188 ? -7.852 24.734 5.711 1 83.94 188 ASP B O 1
ATOM 3288 N N . ASP B 1 189 ? -6.852 23.859 7.523 1 83.88 189 ASP B N 1
ATOM 3289 C CA . ASP B 1 189 ? -7.527 22.562 7.461 1 83.88 189 ASP B CA 1
ATOM 3290 C C . ASP B 1 189 ? -9.039 22.734 7.625 1 83.88 189 ASP B C 1
ATOM 3292 O O . ASP B 1 189 ? -9.812 22 6.996 1 83.88 189 ASP B O 1
ATOM 3296 N N . PRO B 1 190 ? -9.516 23.781 8.391 1 84.19 190 PRO B N 1
ATOM 3297 C CA . PRO B 1 190 ? -10.969 23.922 8.5 1 84.19 190 PRO B CA 1
ATOM 3298 C C . PRO B 1 190 ? -11.641 24.203 7.156 1 84.19 190 PRO B C 1
ATOM 3300 O O . PRO B 1 190 ? -12.711 23.656 6.863 1 84.19 190 PRO B O 1
ATOM 3303 N N . SER B 1 191 ? -11.039 24.953 6.383 1 87.31 191 SER B N 1
ATOM 3304 C CA . SER B 1 191 ? -11.578 25.219 5.059 1 87.31 191 SER B CA 1
ATOM 3305 C C . SER B 1 191 ? -11.484 24 4.16 1 87.31 191 SER B C 1
ATOM 3307 O O . SER B 1 191 ? -12.43 23.672 3.436 1 87.31 191 SER B O 1
ATOM 3309 N N . HIS B 1 192 ? -10.344 23.297 4.18 1 88.25 192 HIS B N 1
ATOM 3310 C CA . HIS B 1 192 ? -10.172 22.062 3.41 1 88.25 192 HIS B CA 1
ATOM 3311 C C . HIS B 1 192 ? -11.203 21.016 3.818 1 88.25 192 HIS B C 1
ATOM 3313 O O . HIS B 1 192 ? -11.773 20.344 2.963 1 88.25 192 HIS B O 1
ATOM 3319 N N . LEU B 1 193 ? -11.391 20.969 5.117 1 92.12 193 LEU B N 1
ATOM 3320 C CA . LEU B 1 193 ? -12.328 19.984 5.641 1 92.12 193 LEU B CA 1
ATOM 3321 C C . LEU B 1 193 ? -13.75 20.297 5.191 1 92.12 193 LEU B C 1
ATOM 3323 O O . LEU B 1 193 ? -14.492 19.391 4.797 1 92.12 193 LEU B O 1
ATOM 3327 N N . ALA B 1 194 ? -14.109 21.562 5.254 1 93.31 194 ALA B N 1
ATOM 3328 C CA . ALA B 1 194 ? -15.438 21.969 4.801 1 93.31 194 ALA B CA 1
ATOM 3329 C C . ALA B 1 194 ? -15.633 21.641 3.322 1 93.31 194 ALA B C 1
ATOM 3331 O O . ALA B 1 194 ? -16.688 21.125 2.93 1 93.31 194 ALA B O 1
ATOM 3332 N N . ASP B 1 195 ? -14.641 21.891 2.561 1 95.19 195 ASP B N 1
ATOM 3333 C CA . ASP B 1 195 ? -14.703 21.609 1.131 1 95.19 195 ASP B CA 1
ATOM 3334 C C . ASP B 1 195 ? -14.812 20.109 0.875 1 95.19 195 ASP B C 1
ATOM 3336 O O . ASP B 1 195 ? -15.602 19.672 0.03 1 95.19 195 ASP B O 1
ATOM 3340 N N . LEU B 1 196 ? -14.055 19.328 1.571 1 96.88 196 LEU B N 1
ATOM 3341 C CA . LEU B 1 196 ? -14.07 17.875 1.414 1 96.88 196 LEU B CA 1
ATOM 3342 C C . LEU B 1 196 ? -15.43 17.297 1.773 1 96.88 196 LEU B C 1
ATOM 3344 O O . LEU B 1 196 ? -15.953 16.438 1.067 1 96.88 196 LEU B O 1
ATOM 3348 N N . ASN B 1 197 ? -15.992 17.812 2.855 1 97 197 ASN B N 1
ATOM 3349 C CA . ASN B 1 197 ? -17.328 17.375 3.242 1 97 197 ASN B CA 1
ATOM 3350 C C . ASN B 1 197 ? -18.359 17.734 2.189 1 97 197 ASN B C 1
ATOM 3352 O O . ASN B 1 197 ? -19.203 16.906 1.828 1 97 197 ASN B O 1
ATOM 3356 N N . HIS B 1 198 ? -18.281 18.938 1.721 1 97.56 198 HIS B N 1
ATOM 3357 C CA . HIS B 1 198 ? -19.219 19.406 0.716 1 97.56 198 HIS B CA 1
ATOM 3358 C C . HIS B 1 198 ? -19.125 18.578 -0.565 1 97.56 198 HIS B C 1
ATOM 3360 O O . HIS B 1 198 ? -20.141 18.188 -1.135 1 97.56 198 HIS B O 1
ATOM 3366 N N . ILE B 1 199 ? -17.906 18.359 -0.988 1 98.25 199 ILE B N 1
ATOM 3367 C CA . ILE B 1 199 ? -17.688 17.609 -2.221 1 98.25 199 ILE B CA 1
ATOM 3368 C C . ILE B 1 199 ? -18.172 16.172 -2.053 1 98.25 199 ILE B C 1
ATOM 3370 O O . ILE B 1 199 ? -18.812 15.617 -2.949 1 98.25 199 ILE B O 1
ATOM 3374 N N . LEU B 1 200 ? -17.875 15.57 -0.906 1 98.31 200 LEU B N 1
ATOM 3375 C CA . LEU B 1 200 ? -18.344 14.219 -0.636 1 98.31 200 LEU B CA 1
ATOM 3376 C C . LEU B 1 200 ? -19.859 14.156 -0.691 1 98.31 200 LEU B C 1
ATOM 3378 O O . LEU B 1 200 ? -20.438 13.219 -1.259 1 98.31 200 LEU B O 1
ATOM 3382 N N . ASP B 1 201 ? -20.578 15.156 -0.21 1 98.19 201 ASP B N 1
ATOM 3383 C CA . ASP B 1 201 ? -22.031 15.195 -0.147 1 98.19 201 ASP B CA 1
ATOM 3384 C C . ASP B 1 201 ? -22.625 15.406 -1.534 1 98.19 201 ASP B C 1
ATOM 3386 O O . ASP B 1 201 ? -23.797 15.062 -1.768 1 98.19 201 ASP B O 1
ATOM 3390 N N . SER B 1 202 ? -21.906 15.953 -2.402 1 98.31 202 SER B N 1
ATOM 3391 C CA . SER B 1 202 ? -22.438 16.25 -3.734 1 98.31 202 SER B CA 1
ATOM 3392 C C . SER B 1 202 ? -22.375 15.016 -4.633 1 98.31 202 SER B C 1
ATOM 3394 O O . SER B 1 202 ? -22.953 15.008 -5.723 1 98.31 202 SER B O 1
ATOM 3396 N N . MET B 1 203 ? -21.734 13.922 -4.203 1 98.44 203 MET B N 1
ATOM 3397 C CA . MET B 1 203 ? -21.5 12.742 -5.031 1 98.44 203 MET B CA 1
ATOM 3398 C C . MET B 1 203 ? -22.656 11.758 -4.918 1 98.44 203 MET B C 1
ATOM 3400 O O . MET B 1 203 ? -23.203 11.547 -3.828 1 98.44 203 MET B O 1
ATOM 3404 N N . PRO B 1 204 ? -23.047 11.219 -6.047 1 98.31 204 PRO B N 1
ATOM 3405 C CA . PRO B 1 204 ? -24.016 10.125 -5.988 1 98.31 204 PRO B CA 1
ATOM 3406 C C . PRO B 1 204 ? -23.375 8.781 -5.633 1 98.31 204 PRO B C 1
ATOM 3408 O O . PRO B 1 204 ? -23.328 7.871 -6.461 1 98.31 204 PRO B O 1
ATOM 3411 N N . LEU B 1 205 ? -23.016 8.602 -4.395 1 98.12 205 LEU B N 1
ATOM 3412 C CA . LEU B 1 205 ? -22.281 7.41 -3.969 1 98.12 205 LEU B CA 1
ATOM 3413 C C . LEU B 1 205 ? -23.203 6.199 -3.908 1 98.12 205 LEU B C 1
ATOM 3415 O O . LEU B 1 205 ? -24.328 6.297 -3.414 1 98.12 205 LEU B O 1
ATOM 3419 N N . THR B 1 206 ? -22.688 5.145 -4.395 1 96.06 206 THR B N 1
ATOM 3420 C CA . THR B 1 206 ? -23.328 3.859 -4.121 1 96.06 206 THR B CA 1
ATOM 3421 C C . THR B 1 206 ? -22.984 3.379 -2.713 1 96.06 206 THR B C 1
ATOM 3423 O O . THR B 1 206 ? -22.094 3.92 -2.062 1 96.06 206 THR B O 1
ATOM 3426 N N . ALA B 1 207 ? -23.703 2.359 -2.271 1 94.94 207 ALA B N 1
ATOM 3427 C CA . ALA B 1 207 ? -23.438 1.767 -0.964 1 94.94 207 ALA B CA 1
ATOM 3428 C C . ALA B 1 207 ? -22.016 1.219 -0.893 1 94.94 207 ALA B C 1
ATOM 3430 O O . ALA B 1 207 ? -21.344 1.346 0.134 1 94.94 207 ALA B O 1
ATOM 3431 N N . GLU B 1 208 ? -21.531 0.655 -1.952 1 93.38 208 GLU B N 1
ATOM 3432 C CA . GLU B 1 208 ? -20.188 0.093 -2.006 1 93.38 208 GLU B CA 1
ATOM 3433 C C . GLU B 1 208 ? -19.125 1.187 -1.906 1 93.38 208 GLU B C 1
ATOM 3435 O O . GLU B 1 208 ? -18.109 1.014 -1.228 1 93.38 208 GLU B O 1
ATOM 3440 N N . GLN B 1 209 ? -19.375 2.248 -2.555 1 96.31 209 GLN B N 1
ATOM 3441 C CA . GLN B 1 209 ? -18.438 3.363 -2.502 1 96.31 209 GLN B CA 1
ATOM 3442 C C . GLN B 1 209 ? -18.375 3.979 -1.107 1 96.31 209 GLN B C 1
ATOM 3444 O O . GLN B 1 209 ? -17.312 4.324 -0.612 1 96.31 209 GLN B O 1
ATOM 3449 N N . THR B 1 210 ? -19.547 4.098 -0.46 1 96.81 210 THR B N 1
ATOM 3450 C CA . THR B 1 210 ? -19.609 4.57 0.918 1 96.81 210 THR B CA 1
ATOM 3451 C C . THR B 1 210 ? -18.812 3.656 1.841 1 96.81 210 THR B C 1
ATOM 3453 O O . THR B 1 210 ? -18.078 4.129 2.707 1 96.81 210 THR B O 1
ATOM 3456 N N . LYS B 1 211 ? -18.922 2.426 1.626 1 94.69 211 LYS B N 1
ATOM 3457 C CA . LYS B 1 211 ? -18.172 1.449 2.412 1 94.69 211 LYS B CA 1
ATOM 3458 C C . LYS B 1 211 ? -16.672 1.619 2.213 1 94.69 211 LYS B C 1
ATOM 3460 O O . LYS B 1 211 ? -15.898 1.52 3.168 1 94.69 211 LYS B O 1
ATOM 3465 N N . ARG B 1 212 ? -16.266 1.902 1.046 1 94.75 212 ARG B N 1
ATOM 3466 C CA . ARG B 1 212 ? -14.844 2.047 0.732 1 94.75 212 ARG B CA 1
ATOM 3467 C C . ARG B 1 212 ? -14.258 3.293 1.391 1 94.75 212 ARG B C 1
ATOM 3469 O O . ARG B 1 212 ? -13.125 3.275 1.869 1 94.75 212 ARG B O 1
ATOM 3476 N N . VAL B 1 213 ? -15.055 4.344 1.403 1 97.81 213 VAL B N 1
ATOM 3477 C CA . VAL B 1 213 ? -14.625 5.555 2.094 1 97.81 213 VAL B CA 1
ATOM 3478 C C . VAL B 1 213 ? -14.438 5.262 3.58 1 97.81 213 VAL B C 1
ATOM 3480 O O . VAL B 1 213 ? -13.445 5.691 4.18 1 97.81 213 VAL B O 1
ATOM 3483 N N . GLY B 1 214 ? -15.352 4.504 4.094 1 96.56 214 GLY B N 1
ATOM 3484 C CA . GLY B 1 214 ? -15.234 4.117 5.492 1 96.56 214 GLY B CA 1
ATOM 3485 C C . GLY B 1 214 ? -14.023 3.258 5.777 1 96.56 214 GLY B C 1
ATOM 3486 O O . GLY B 1 214 ? -13.328 3.463 6.777 1 96.56 214 GLY B O 1
ATOM 3487 N N . LEU B 1 215 ? -13.734 2.322 4.91 1 92.81 215 LEU B N 1
ATOM 3488 C CA . LEU B 1 215 ? -12.586 1.438 5.078 1 92.81 215 LEU B CA 1
ATOM 3489 C C . LEU B 1 215 ? -11.281 2.229 5.043 1 92.81 215 LEU B C 1
ATOM 3491 O O . LEU B 1 215 ? -10.375 1.977 5.84 1 92.81 215 LEU B O 1
ATOM 3495 N N . SER B 1 216 ? -11.242 3.1 4.113 1 96.19 216 SER B N 1
ATOM 3496 C CA . SER B 1 216 ? -10.094 3.994 4.016 1 96.19 216 SER B CA 1
ATOM 3497 C C . SER B 1 216 ? -9.891 4.777 5.312 1 96.19 216 SER B C 1
ATOM 3499 O O . SER B 1 216 ? -8.766 4.879 5.812 1 96.19 216 SER B O 1
ATOM 3501 N N . MET B 1 217 ? -10.961 5.293 5.832 1 96.81 217 MET B N 1
ATOM 3502 C CA . MET B 1 217 ? -10.922 6.066 7.07 1 96.81 217 MET B CA 1
ATOM 3503 C C . MET B 1 217 ? -10.461 5.203 8.234 1 96.81 217 MET B C 1
ATOM 3505 O O . MET B 1 217 ? -9.578 5.598 8.992 1 96.81 217 MET B O 1
ATOM 3509 N N . PHE B 1 218 ? -10.961 4.023 8.367 1 95.38 218 PHE B N 1
ATOM 3510 C CA . PHE B 1 218 ? -10.609 3.143 9.477 1 95.38 218 PHE B CA 1
ATOM 3511 C C . PHE B 1 218 ? -9.141 2.725 9.391 1 95.38 218 PHE B C 1
ATOM 3513 O O . PHE B 1 218 ? -8.453 2.654 10.406 1 95.38 218 PHE B O 1
ATOM 3520 N N . ASN B 1 219 ? -8.742 2.432 8.188 1 94 219 ASN B N 1
ATOM 3521 C CA . ASN B 1 219 ? -7.328 2.119 7.984 1 94 219 ASN B CA 1
ATOM 3522 C C . ASN B 1 219 ? -6.43 3.275 8.414 1 94 219 ASN B C 1
ATOM 3524 O O . ASN B 1 219 ? -5.371 3.061 9 1 94 219 ASN B O 1
ATOM 3528 N N . THR B 1 220 ? -6.848 4.441 8.086 1 96.62 220 THR B N 1
ATOM 3529 C CA . THR B 1 220 ? -6.086 5.633 8.438 1 96.62 220 THR B CA 1
ATOM 3530 C C . THR B 1 220 ? -6.016 5.797 9.953 1 96.62 220 THR B C 1
ATOM 3532 O O . THR B 1 220 ? -4.938 6.031 10.508 1 96.62 220 THR B O 1
ATOM 3535 N N . VAL B 1 221 ? -7.129 5.621 10.625 1 96.56 221 VAL B N 1
ATOM 3536 C CA . VAL B 1 221 ? -7.148 5.703 12.078 1 96.56 221 VAL B CA 1
ATOM 3537 C C . VAL B 1 221 ? -6.164 4.695 12.672 1 96.56 221 VAL B C 1
ATOM 3539 O O . VAL B 1 221 ? -5.344 5.047 13.523 1 96.56 221 VAL B O 1
ATOM 3542 N N . ASP B 1 222 ? -6.199 3.562 12.188 1 95.69 222 ASP B N 1
ATOM 3543 C CA . ASP B 1 222 ? -5.398 2.482 12.75 1 95.69 222 ASP B CA 1
ATOM 3544 C C . ASP B 1 222 ? -3.908 2.73 12.523 1 95.69 222 ASP B C 1
ATOM 3546 O O . ASP B 1 222 ? -3.102 2.582 13.445 1 95.69 222 ASP B O 1
ATOM 3550 N N . THR B 1 223 ? -3.559 3.094 11.352 1 96.12 223 THR B N 1
ATOM 3551 C CA . THR B 1 223 ? -2.148 3.215 11 1 96.12 223 THR B CA 1
ATOM 3552 C C . THR B 1 223 ? -1.535 4.461 11.633 1 96.12 223 THR B C 1
ATOM 3554 O O . THR B 1 223 ? -0.4 4.426 12.109 1 96.12 223 THR B O 1
ATOM 3557 N N . VAL B 1 224 ? -2.275 5.562 11.656 1 96.5 224 VAL B N 1
ATOM 3558 C CA . VAL B 1 224 ? -1.766 6.777 12.281 1 96.5 224 VAL B CA 1
ATOM 3559 C C . VAL B 1 224 ? -1.613 6.559 13.781 1 96.5 224 VAL B C 1
ATOM 3561 O O . VAL B 1 224 ? -0.611 6.961 14.375 1 96.5 224 VAL B O 1
ATOM 3564 N N . SER B 1 225 ? -2.607 5.883 14.414 1 96.88 225 SER B N 1
ATOM 3565 C CA . SER B 1 225 ? -2.504 5.574 15.836 1 96.88 225 SER B CA 1
ATOM 3566 C C . SER B 1 225 ? -1.283 4.707 16.125 1 96.88 225 SER B C 1
ATOM 3568 O O . SER B 1 225 ? -0.536 4.973 17.062 1 96.88 225 SER B O 1
ATOM 3570 N N . SER B 1 226 ? -1.111 3.736 15.312 1 96.75 226 SER B N 1
ATOM 3571 C CA . SER B 1 226 ? 0.021 2.832 15.484 1 96.75 226 SER B CA 1
ATOM 3572 C C . SER B 1 226 ? 1.347 3.568 15.328 1 96.75 226 SER B C 1
ATOM 3574 O O . SER B 1 226 ? 2.316 3.27 16.031 1 96.75 226 SER B O 1
ATOM 3576 N N . LEU B 1 227 ? 1.41 4.484 14.391 1 96.81 227 LEU B N 1
ATOM 3577 C CA . LEU B 1 227 ? 2.615 5.281 14.18 1 96.81 227 LEU B CA 1
ATOM 3578 C C . LEU B 1 227 ? 2.949 6.102 15.422 1 96.81 227 LEU B C 1
ATOM 3580 O O . LEU B 1 227 ? 4.09 6.094 15.891 1 96.81 227 LEU B O 1
ATOM 3584 N N . LEU B 1 228 ? 1.928 6.754 15.953 1 96.38 228 LEU B N 1
ATOM 3585 C CA . LEU B 1 228 ? 2.137 7.582 17.141 1 96.38 228 LEU B CA 1
ATOM 3586 C C . LEU B 1 228 ? 2.535 6.723 18.328 1 96.38 228 LEU B C 1
ATOM 3588 O O . LEU B 1 228 ? 3.404 7.113 19.125 1 96.38 228 LEU B O 1
ATOM 3592 N N . ASP B 1 229 ? 1.932 5.562 18.453 1 97 229 ASP B N 1
ATOM 3593 C CA . ASP B 1 229 ? 2.283 4.645 19.531 1 97 229 ASP B CA 1
ATOM 3594 C C . ASP B 1 229 ? 3.73 4.176 19.406 1 97 229 ASP B C 1
ATOM 3596 O O . ASP B 1 229 ? 4.453 4.098 20.406 1 97 229 ASP B O 1
ATOM 3600 N N . ASP B 1 230 ? 4.121 3.885 18.25 1 96.62 230 ASP B N 1
ATOM 3601 C CA . ASP B 1 230 ? 5.484 3.418 18.016 1 96.62 230 ASP B CA 1
ATOM 3602 C C . ASP B 1 230 ? 6.5 4.52 18.312 1 96.62 230 ASP B C 1
ATOM 3604 O O . ASP B 1 230 ? 7.535 4.262 18.938 1 96.62 230 ASP B O 1
ATOM 3608 N N . LEU B 1 231 ? 6.258 5.707 17.875 1 95.75 231 LEU B N 1
ATOM 3609 C CA . LEU B 1 231 ? 7.137 6.836 18.156 1 95.75 231 LEU B CA 1
ATOM 3610 C C . LEU B 1 231 ? 7.27 7.051 19.656 1 95.75 231 LEU B C 1
ATOM 3612 O O . LEU B 1 231 ? 8.359 7.367 20.156 1 95.75 231 LEU B O 1
ATOM 3616 N N . SER B 1 232 ? 6.176 6.828 20.344 1 95.38 232 SER B N 1
ATOM 3617 C CA . SER B 1 232 ? 6.148 7.07 21.781 1 95.38 232 SER B CA 1
ATOM 3618 C C . SER B 1 232 ? 6.918 5.996 22.547 1 95.38 232 SER B C 1
ATOM 3620 O O . SER B 1 232 ? 7.312 6.199 23.688 1 95.38 232 SER B O 1
ATOM 3622 N N . THR B 1 233 ? 7.137 4.816 21.891 1 89.31 233 THR B N 1
ATOM 3623 C CA . THR B 1 233 ? 7.801 3.713 22.578 1 89.31 233 THR B CA 1
ATOM 3624 C C . THR B 1 233 ? 9.289 3.674 22.234 1 89.31 233 THR B C 1
ATOM 3626 O O . THR B 1 233 ? 10.07 3.016 22.922 1 89.31 233 THR B O 1
ATOM 3629 N N . GLN B 1 234 ? 9.75 4.168 21.109 1 73.56 234 GLN B N 1
ATOM 3630 C CA . GLN B 1 234 ? 11.156 4.168 20.703 1 73.56 234 GLN B CA 1
ATOM 3631 C C . GLN B 1 234 ? 11.992 5.031 21.641 1 73.56 234 GLN B C 1
ATOM 3633 O O . GLN B 1 234 ? 13.188 4.777 21.828 1 73.56 234 GLN B O 1
ATOM 3638 N N . ALA B 1 235 ? 11.555 6.125 22.156 1 57.47 235 ALA B N 1
ATOM 3639 C CA . ALA B 1 235 ? 12.344 6.973 23.047 1 57.47 235 ALA B CA 1
ATOM 3640 C C . ALA B 1 235 ? 12.258 6.488 24.484 1 57.47 235 ALA B C 1
ATOM 3642 O O . ALA B 1 235 ? 12.828 7.098 25.391 1 57.47 235 ALA B O 1
ATOM 3643 N N . SER B 1 236 ? 11.523 5.293 24.688 1 45.25 236 SER B N 1
ATOM 3644 C CA . SER B 1 236 ? 11.57 4.84 26.078 1 45.25 236 SER B CA 1
ATOM 3645 C C . SER B 1 236 ? 12.789 3.957 26.328 1 45.25 236 SER B C 1
ATOM 3647 O O . SER B 1 236 ? 13.266 3.275 25.422 1 45.25 236 SER B O 1
#